Protein AF-A0A8J6GYZ0-F1 (afdb_monomer_lite)

Foldseek 3Di:
DDDDQFDDPPPAPDTAPAAKWWAAPLRDIFAAAAEDELVRFADHTQIDDQWDQAFWKKKWKFWQAPQAVVCRPFGTQTQWIWTRQRTRNSVRTDTQEHHGTDDHDAPRPKIKIKMFMFTDPHRDDDPQHHHYYPDSPSRTPDDPVVVCVVRVRRHTNHMGIYIYHHDQVPDPAARPQAPQWAKWWAAPVGDTFDAAAEDELVRFADHTQIFIQWDQAFWKKKWKWWQQPLAVVCSPFPTFTAWIWTRQRTGNSVNTDTQEDHGTDQHDPPRDKIKIKMFMFTDPHHDDPPVRHRHDRQESPSRTPDHPVVVCVVRVSDGTNHMHIYIYHDDPVNVVSCCRYPVPPDPPPCVVVVVVVVVPDDDDDPPDPVVVVVVVVVPDDDDDPPPDDPPPDPPDDQDLVLFDPLLSVLVVVLLVLCVLLQLRLVDDRPVVSLVVLVVLLVVQLVQLVCCPVPDDDDPVNVVLSVVLVVLSVLLVVLSVCSVVCSNVVSVVSSLSSVFDDLVVDDPVSSVVLVVLSVVLVVVLCVLVVVLVVVLVCLLCCCVPPVAASRHGHDDPVDDSVRVSNVRSVSSSSSSSSVSSSVSVVSSVVSSLVSSVVVLVVLVVPQPPPPDDPVVSVVSVVVSVVSVVSSVD

Structure (mmCIF, N/CA/C/O backbone):
data_AF-A0A8J6GYZ0-F1
#
_entry.id   AF-A0A8J6GYZ0-F1
#
loop_
_atom_site.group_PDB
_atom_site.id
_atom_site.type_symbol
_atom_site.label_atom_id
_atom_site.label_alt_id
_atom_site.label_comp_id
_atom_site.label_asym_id
_atom_site.label_entity_id
_atom_site.label_seq_id
_atom_site.pdbx_PDB_ins_code
_atom_site.Cartn_x
_atom_site.Cartn_y
_atom_site.Cartn_z
_atom_site.occupancy
_atom_site.B_iso_or_equiv
_atom_site.auth_seq_id
_atom_site.auth_comp_id
_atom_site.auth_asym_id
_atom_site.auth_atom_id
_atom_site.pdbx_PDB_model_num
ATOM 1 N N . MET A 1 1 ? -45.449 27.167 -6.855 1.00 38.28 1 MET A N 1
ATOM 2 C CA . MET A 1 1 ? -44.385 26.674 -7.747 1.00 38.28 1 MET A CA 1
ATOM 3 C C . MET A 1 1 ? -44.383 27.595 -8.952 1.00 38.28 1 MET A C 1
ATOM 5 O O . MET A 1 1 ? -45.240 27.446 -9.810 1.00 38.28 1 MET A O 1
ATOM 9 N N . GLU A 1 2 ? -43.535 28.621 -8.942 1.00 34.25 2 GLU A N 1
ATOM 10 C CA . GLU A 1 2 ? -43.249 29.407 -10.146 1.00 34.25 2 GLU A CA 1
ATOM 11 C C . GLU A 1 2 ? -42.266 28.588 -10.985 1.00 34.25 2 GLU A C 1
ATOM 13 O O . GLU A 1 2 ? -41.220 28.181 -10.481 1.00 34.25 2 GLU A O 1
ATOM 18 N N . GLY A 1 3 ? -42.641 28.269 -12.224 1.00 43.25 3 GLY A N 1
ATOM 19 C CA . GLY A 1 3 ? -41.734 27.652 -13.184 1.00 43.25 3 GLY A CA 1
ATOM 20 C C . GLY A 1 3 ? -40.672 28.670 -13.573 1.00 43.25 3 GLY A C 1
ATOM 21 O O . GLY A 1 3 ? -40.993 29.719 -14.125 1.00 43.25 3 GLY A O 1
ATOM 22 N N . THR A 1 4 ? -39.417 28.398 -13.235 1.00 53.81 4 THR A N 1
ATOM 23 C CA . THR A 1 4 ? -38.291 29.241 -13.628 1.00 53.81 4 THR A CA 1
ATOM 24 C C . THR A 1 4 ? -37.626 28.612 -14.845 1.00 53.81 4 THR A C 1
ATOM 26 O O . THR A 1 4 ? -36.800 27.717 -14.693 1.00 53.81 4 THR A O 1
ATOM 29 N N . ASP A 1 5 ? -37.951 29.090 -16.048 1.00 67.12 5 ASP A N 1
ATOM 30 C CA . ASP A 1 5 ? -37.312 28.693 -17.322 1.00 67.12 5 ASP A CA 1
ATOM 31 C C . ASP A 1 5 ? -35.863 29.222 -17.456 1.00 67.12 5 ASP A C 1
ATOM 33 O O . ASP A 1 5 ? -35.352 29.448 -18.552 1.00 67.12 5 ASP A O 1
ATOM 37 N N . THR A 1 6 ? -35.200 29.506 -16.332 1.00 78.94 6 THR A N 1
ATOM 38 C CA . THR A 1 6 ? -33.876 30.124 -16.282 1.00 78.94 6 THR A CA 1
ATOM 39 C C . THR A 1 6 ? -33.154 29.813 -14.967 1.00 78.94 6 THR A C 1
ATOM 41 O O . THR A 1 6 ? -33.760 29.358 -13.996 1.00 78.94 6 THR A O 1
ATOM 44 N N . VAL A 1 7 ? -31.839 30.049 -14.936 1.00 83.38 7 VAL A N 1
ATOM 45 C CA . VAL A 1 7 ? -30.972 29.877 -13.754 1.00 83.38 7 VAL A CA 1
ATOM 46 C C . VAL A 1 7 ? -31.458 30.782 -12.600 1.00 83.38 7 VAL A C 1
ATOM 48 O O . VAL A 1 7 ? -31.950 31.878 -12.871 1.00 83.38 7 VAL A O 1
ATOM 51 N N . PRO A 1 8 ? -31.332 30.384 -11.315 1.00 81.88 8 PRO A N 1
ATOM 52 C CA . PRO A 1 8 ? -31.929 31.120 -10.201 1.00 81.88 8 PRO A CA 1
ATOM 53 C C . PRO A 1 8 ? -31.494 32.589 -10.123 1.00 81.88 8 PRO A C 1
ATOM 55 O O . PRO A 1 8 ? -30.319 32.927 -10.289 1.00 81.88 8 PRO A O 1
ATOM 58 N N . SER A 1 9 ? -32.446 33.470 -9.803 1.00 69.50 9 SER A N 1
ATOM 59 C CA . SER A 1 9 ? -32.203 34.907 -9.640 1.00 69.50 9 SER A CA 1
ATOM 60 C C . SER A 1 9 ? -31.132 35.177 -8.577 1.00 69.50 9 SER A C 1
ATOM 62 O O . SER A 1 9 ? -31.185 34.610 -7.483 1.00 69.50 9 SER A O 1
ATOM 64 N N . GLY A 1 10 ? -30.179 36.060 -8.881 1.00 73.38 10 GLY A N 1
ATOM 65 C CA . GLY A 1 10 ? -29.060 36.400 -7.995 1.00 73.38 10 GLY A CA 1
ATOM 66 C C . GLY A 1 10 ? -27.791 35.570 -8.220 1.00 73.38 10 GLY A C 1
ATOM 67 O O . GLY A 1 10 ? -26.729 35.959 -7.731 1.00 73.38 10 GLY A O 1
ATOM 68 N N . THR A 1 11 ? -27.849 34.485 -9.003 1.00 79.62 11 THR A N 1
ATOM 69 C CA . THR A 1 11 ? -26.641 33.756 -9.427 1.00 79.62 11 THR A CA 1
ATOM 70 C C . THR A 1 11 ? -25.775 34.618 -10.351 1.00 79.62 11 THR A C 1
ATOM 72 O O . THR A 1 11 ? -24.574 34.748 -10.121 1.00 79.62 11 THR A O 1
ATOM 75 N N . LEU A 1 12 ? -26.388 35.258 -11.348 1.00 82.81 12 LEU A N 1
ATOM 76 C CA . LEU A 1 12 ? -25.748 36.170 -12.299 1.00 82.81 12 LEU A CA 1
ATOM 77 C C . LEU A 1 12 ? -26.486 37.511 -12.324 1.00 82.81 12 LEU A C 1
ATOM 79 O O . LEU A 1 12 ? -27.673 37.567 -11.997 1.00 82.81 12 LEU A O 1
ATOM 83 N N . ASP A 1 13 ? -25.787 38.567 -12.744 1.00 82.94 13 ASP A N 1
ATOM 84 C CA . ASP A 1 13 ? -26.387 39.893 -12.946 1.00 82.94 13 ASP A CA 1
ATOM 85 C C . ASP A 1 13 ? -27.328 39.902 -14.170 1.00 82.94 13 ASP A C 1
ATOM 87 O O . ASP A 1 13 ? -28.345 40.591 -14.173 1.00 82.94 13 ASP A O 1
ATOM 91 N N . GLU A 1 14 ? -27.028 39.079 -15.183 1.00 84.38 14 GLU A N 1
ATOM 92 C CA . GLU A 1 14 ? -27.869 38.839 -16.360 1.00 84.38 14 GLU A CA 1
ATOM 93 C C . GLU A 1 14 ? -28.110 37.337 -16.554 1.00 84.38 14 GLU A C 1
ATOM 95 O O . GLU A 1 14 ? -27.193 36.525 -16.405 1.00 84.38 14 GLU A O 1
ATOM 100 N N . ALA A 1 15 ? -29.336 36.962 -16.929 1.00 84.88 15 ALA A N 1
ATOM 101 C CA . ALA A 1 15 ? -29.665 35.578 -17.254 1.00 84.88 15 ALA A CA 1
ATOM 102 C C . ALA A 1 15 ? -28.919 35.098 -18.522 1.00 84.88 15 ALA A C 1
ATOM 104 O O . ALA A 1 15 ? -28.691 35.900 -19.439 1.00 84.88 15 ALA A O 1
ATOM 105 N N . PRO A 1 16 ? -28.560 33.801 -18.610 1.00 90.00 16 PRO A N 1
ATOM 106 C CA . PRO A 1 16 ? -27.980 33.230 -19.822 1.00 90.00 16 PRO A CA 1
ATOM 107 C C . PRO A 1 16 ? -28.897 33.387 -21.040 1.00 90.00 16 PRO A C 1
ATOM 109 O O . PRO A 1 16 ? -30.119 33.407 -20.913 1.00 90.00 16 PRO A O 1
ATOM 112 N N . SER A 1 17 ? -28.299 33.490 -22.229 1.00 85.31 17 SER A N 1
ATOM 113 C CA . SER A 1 17 ? -29.033 33.735 -23.484 1.00 85.31 17 SER A CA 1
ATOM 114 C C . SER A 1 17 ? -29.597 32.453 -24.105 1.00 85.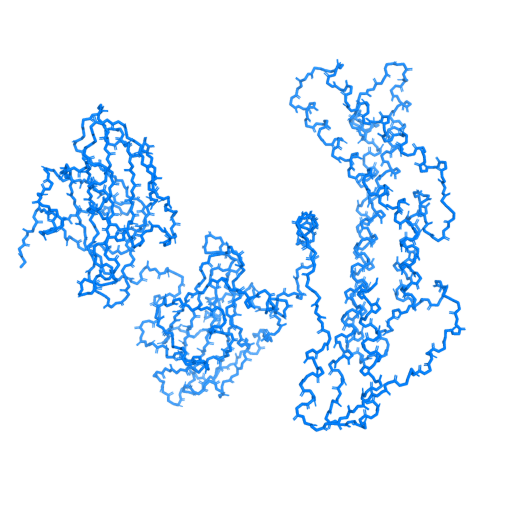31 17 SER A C 1
ATOM 116 O O . SER A 1 17 ? -30.504 32.522 -24.930 1.00 85.31 17 SER A O 1
ATOM 118 N N . SER A 1 18 ? -29.070 31.291 -23.713 1.00 90.56 18 SER A N 1
ATOM 119 C CA . SER A 1 18 ? -29.511 29.972 -24.169 1.00 90.56 18 SER A CA 1
ATOM 120 C C . SER A 1 18 ? -29.468 28.925 -23.044 1.00 90.56 18 SER A C 1
ATOM 122 O O . SER A 1 18 ? -28.953 29.163 -21.946 1.00 90.56 18 SER A O 1
ATOM 124 N N . LYS A 1 19 ? -30.030 27.741 -23.307 1.00 94.06 19 LYS A N 1
ATOM 125 C CA . LYS A 1 19 ? -30.019 26.593 -22.391 1.00 94.06 19 LYS A CA 1
ATOM 126 C C . LYS A 1 19 ? -28.940 25.599 -22.827 1.00 94.06 19 LYS A C 1
ATOM 128 O O . LYS A 1 19 ? -28.907 25.187 -23.982 1.00 94.06 19 LYS A O 1
ATOM 133 N N . ILE A 1 20 ? -28.089 25.178 -21.893 1.00 96.50 20 ILE A N 1
ATOM 134 C CA . ILE A 1 20 ? -27.183 24.035 -22.091 1.00 96.50 20 ILE A CA 1
ATOM 135 C C . ILE A 1 20 ? -27.959 22.728 -21.867 1.00 96.50 20 ILE A C 1
ATOM 137 O O . ILE A 1 20 ? -28.720 22.593 -20.902 1.00 96.50 20 ILE A O 1
ATOM 141 N N . THR A 1 21 ? -27.757 21.757 -22.757 1.00 97.44 21 THR A N 1
ATOM 142 C CA . THR A 1 21 ? -28.311 20.405 -22.640 1.00 97.44 21 THR A CA 1
ATOM 143 C C . THR A 1 21 ? -27.293 19.512 -21.948 1.00 97.44 21 THR A C 1
ATOM 145 O O . THR A 1 21 ? -26.170 19.383 -22.426 1.00 97.44 21 THR A O 1
ATOM 148 N N . ILE A 1 22 ? -27.686 18.887 -20.837 1.00 98.06 22 ILE A N 1
ATOM 149 C CA . ILE A 1 22 ? -26.856 17.956 -20.064 1.00 98.06 22 ILE A CA 1
ATOM 150 C C . ILE A 1 22 ? -27.593 16.622 -19.984 1.00 98.06 22 ILE A C 1
ATOM 152 O O . ILE A 1 22 ? -28.726 16.578 -19.499 1.00 98.06 22 ILE A O 1
ATOM 156 N N . THR A 1 23 ? -26.948 15.553 -20.450 1.00 97.00 23 THR A N 1
ATOM 157 C CA . THR A 1 23 ? -27.474 14.183 -20.423 1.00 97.00 23 THR A CA 1
ATOM 158 C C . THR A 1 23 ? -26.480 13.268 -19.725 1.00 97.00 23 THR A C 1
ATOM 160 O O . THR A 1 23 ? -25.347 13.099 -20.173 1.00 97.00 23 THR A O 1
ATOM 163 N N . TYR A 1 24 ? -26.906 12.673 -18.619 1.00 94.94 24 TYR A N 1
ATOM 164 C CA . TYR A 1 24 ? -26.103 11.728 -17.858 1.00 94.94 24 TYR A CA 1
ATOM 165 C C . TYR A 1 24 ? -26.091 10.340 -18.510 1.00 94.94 24 TYR A C 1
ATOM 167 O O . TYR A 1 24 ? -27.050 9.986 -19.202 1.00 94.94 24 TYR A O 1
ATOM 175 N N . PRO A 1 25 ? -25.062 9.506 -18.254 1.00 89.25 25 PRO A N 1
ATOM 176 C CA . PRO A 1 25 ? -25.004 8.129 -18.761 1.00 89.25 25 PRO A CA 1
ATOM 177 C C . PRO A 1 25 ? -26.211 7.261 -18.370 1.00 89.25 25 PRO A C 1
ATOM 179 O O . PRO A 1 25 ? -26.549 6.315 -19.075 1.00 89.25 25 PRO A O 1
ATOM 182 N N . SER A 1 26 ? -26.897 7.611 -17.278 1.00 82.31 26 SER A N 1
ATOM 183 C CA . SER A 1 26 ? -28.161 7.006 -16.835 1.00 82.31 26 SER A CA 1
ATOM 184 C C . SER A 1 26 ? -29.355 7.293 -17.763 1.00 82.31 26 SER A C 1
ATOM 186 O O . SER A 1 26 ? -30.437 6.744 -17.563 1.00 82.31 26 SER A O 1
ATOM 188 N N . GLY A 1 27 ? -29.192 8.172 -18.758 1.00 88.81 27 GLY A N 1
ATOM 189 C CA . GLY A 1 27 ? -30.255 8.667 -19.635 1.00 88.81 27 GLY A CA 1
ATOM 190 C C . GLY A 1 27 ? -31.055 9.834 -19.046 1.00 88.81 27 GLY A C 1
ATOM 191 O O . GLY A 1 27 ? -31.985 10.326 -19.684 1.00 88.81 27 GLY A O 1
ATOM 192 N N . LYS A 1 28 ? -30.718 10.298 -17.836 1.00 91.88 28 LYS A N 1
ATOM 193 C CA . LYS A 1 28 ? -31.363 11.456 -17.204 1.00 91.88 28 LYS A CA 1
ATOM 194 C C . LYS A 1 28 ? -30.870 12.756 -17.832 1.00 91.88 28 LYS A C 1
ATOM 196 O O . LYS A 1 28 ? -29.668 12.965 -17.979 1.00 91.88 28 LYS A O 1
ATOM 201 N N . THR A 1 29 ? -31.799 13.655 -18.135 1.00 94.12 29 THR A N 1
ATOM 202 C CA . THR A 1 29 ? -31.502 15.005 -18.621 1.00 94.12 29 THR A CA 1
ATOM 203 C C . THR A 1 29 ? -31.769 16.057 -17.548 1.00 94.12 29 THR A C 1
ATOM 205 O O . THR A 1 29 ? -32.697 15.919 -16.737 1.00 94.12 29 THR A O 1
ATOM 208 N N . VAL A 1 30 ? -30.948 17.109 -17.546 1.00 95.06 30 VAL A N 1
ATOM 209 C CA . VAL A 1 30 ? -31.100 18.258 -16.644 1.00 95.06 30 VAL A CA 1
ATOM 210 C C . VAL A 1 30 ? -32.163 19.212 -17.183 1.00 95.06 30 VAL A C 1
ATOM 212 O O . VAL A 1 30 ? -32.039 19.759 -18.279 1.00 95.06 30 VAL A O 1
ATOM 215 N N . GLU A 1 31 ? -33.176 19.462 -16.361 1.00 93.56 31 GLU A N 1
ATOM 216 C CA . GLU A 1 31 ? -34.217 20.467 -16.577 1.00 93.56 31 GLU A CA 1
ATOM 217 C C . GLU A 1 31 ? -34.182 21.474 -15.427 1.00 93.56 31 GLU A C 1
ATOM 219 O O . GLU A 1 31 ? -33.858 21.089 -14.302 1.00 93.56 31 GLU A O 1
ATOM 224 N N . PHE A 1 32 ? -34.519 22.738 -15.700 1.00 92.62 32 PHE A N 1
ATOM 225 C CA . PHE A 1 32 ? -34.380 23.828 -14.733 1.00 92.62 32 PHE A CA 1
ATOM 226 C C . PHE A 1 32 ? -35.061 23.502 -13.400 1.00 92.62 32 PHE A C 1
ATOM 228 O O . PHE A 1 32 ? -36.274 23.308 -13.329 1.00 92.62 32 PHE A O 1
ATOM 235 N N . GLY A 1 33 ? -34.259 23.423 -12.337 1.00 88.62 33 GLY A N 1
ATOM 236 C CA . GLY A 1 33 ? -34.741 23.185 -10.976 1.00 88.62 33 GLY A CA 1
ATOM 237 C C . GLY A 1 33 ? -35.341 21.803 -10.736 1.00 88.62 33 GLY A C 1
ATOM 238 O O . GLY A 1 33 ? -35.882 21.568 -9.658 1.00 88.62 33 GLY A O 1
ATOM 239 N N . LYS A 1 34 ? -35.237 20.884 -11.701 1.00 93.25 34 LYS A N 1
ATOM 240 C CA . LYS A 1 34 ? -35.640 19.493 -11.517 1.00 93.25 34 LYS A CA 1
ATOM 241 C C . LYS A 1 34 ? -34.748 18.845 -10.471 1.00 93.25 34 LYS A C 1
ATOM 243 O O . LYS A 1 34 ? -33.540 19.071 -10.459 1.00 93.25 34 LYS A O 1
ATOM 248 N N . GLU A 1 35 ? -35.341 18.024 -9.615 1.00 93.25 35 GLU A N 1
ATOM 249 C CA . GLU A 1 35 ? -34.567 17.213 -8.688 1.00 93.25 35 GLU A CA 1
ATOM 250 C C . GLU A 1 35 ? -33.921 16.045 -9.437 1.00 93.25 35 GLU A C 1
ATOM 252 O O . GLU A 1 35 ? -34.605 15.272 -10.116 1.00 93.25 35 GLU A O 1
ATOM 257 N N . LEU A 1 36 ? -32.598 15.947 -9.336 1.00 91.81 36 LEU A N 1
ATOM 258 C CA . LEU A 1 36 ? -31.831 14.767 -9.710 1.00 91.81 36 LEU A CA 1
ATOM 259 C C . LEU A 1 36 ? -31.127 14.260 -8.463 1.00 91.81 36 LEU A C 1
ATOM 261 O O . LEU A 1 36 ? -30.730 15.041 -7.599 1.00 91.81 36 LEU A O 1
ATOM 265 N N . THR A 1 37 ? -30.979 12.949 -8.361 1.00 85.62 37 THR A N 1
ATOM 266 C CA . THR A 1 37 ? -30.350 12.360 -7.184 1.00 85.62 37 THR A CA 1
ATOM 267 C C . THR A 1 37 ? -28.828 12.306 -7.384 1.00 85.62 37 THR A C 1
ATOM 269 O O . THR A 1 37 ? -28.388 12.158 -8.527 1.00 85.62 37 THR A O 1
ATOM 272 N N . PRO A 1 38 ? -27.990 12.419 -6.334 1.00 84.56 38 PRO A N 1
ATOM 273 C CA . PRO A 1 38 ? -26.548 12.196 -6.453 1.00 84.56 38 PRO A CA 1
ATOM 274 C C . PRO A 1 38 ? -26.170 10.909 -7.209 1.00 84.56 38 PRO A C 1
ATOM 276 O O . PRO A 1 38 ? -25.197 10.919 -7.962 1.00 84.56 38 PRO A O 1
ATOM 279 N N . THR A 1 39 ? -26.980 9.844 -7.119 1.00 78.25 39 THR A N 1
ATOM 280 C CA . THR A 1 39 ? -26.831 8.639 -7.964 1.00 78.25 39 THR A CA 1
ATOM 281 C C . THR A 1 39 ? -26.900 8.942 -9.457 1.00 78.25 39 THR A C 1
ATOM 283 O O . THR A 1 39 ? -26.060 8.471 -10.226 1.00 78.25 39 THR A O 1
ATOM 286 N N . ASP A 1 40 ? -27.937 9.678 -9.872 1.00 86.31 40 ASP A N 1
ATOM 287 C CA . ASP A 1 40 ? -28.245 9.959 -11.275 1.00 86.31 40 ASP A CA 1
ATOM 288 C C . ASP A 1 40 ? -27.108 10.745 -11.939 1.00 86.31 40 ASP A C 1
ATOM 290 O O . ASP A 1 40 ? -26.912 10.636 -13.152 1.00 86.31 40 ASP A O 1
ATOM 294 N N . VAL A 1 41 ? -26.372 11.513 -11.126 1.00 88.81 41 VAL A N 1
ATOM 295 C CA . VAL A 1 41 ? -25.395 12.520 -11.547 1.00 88.81 41 VAL A CA 1
ATOM 296 C C . VAL A 1 41 ? -23.957 12.205 -11.127 1.00 88.81 41 VAL A C 1
ATOM 298 O O . VAL A 1 41 ? -23.086 13.068 -11.201 1.00 88.81 41 VAL A O 1
ATOM 301 N N . LYS A 1 42 ? -23.681 10.982 -10.661 1.00 81.56 42 LYS A N 1
ATOM 302 C CA . LYS A 1 42 ? -22.351 10.592 -10.158 1.00 81.56 42 LYS A CA 1
ATOM 303 C C . LYS A 1 42 ? -21.267 10.575 -11.244 1.00 81.56 42 LYS A C 1
ATOM 305 O O . LYS A 1 42 ? -20.099 10.841 -10.961 1.00 81.56 42 LYS A O 1
ATOM 310 N N . ASP A 1 43 ? -21.661 10.245 -12.471 1.00 85.50 43 ASP A N 1
ATOM 311 C CA . ASP A 1 43 ? -20.774 10.083 -13.620 1.00 85.50 43 ASP A CA 1
ATOM 312 C C . ASP A 1 43 ? -20.810 11.328 -14.510 1.00 85.50 43 ASP A C 1
ATOM 314 O O . ASP A 1 43 ? -21.827 12.015 -14.594 1.00 85.50 43 ASP A O 1
ATOM 318 N N . GLU A 1 44 ? -19.695 11.619 -15.183 1.00 94.12 44 GLU A N 1
ATOM 319 C CA . GLU A 1 44 ? -19.571 12.793 -16.051 1.00 94.12 44 GLU A CA 1
ATOM 320 C C . GLU A 1 44 ? -20.635 12.773 -17.167 1.00 94.12 44 GLU A C 1
ATOM 322 O O . GLU A 1 44 ? -20.769 11.763 -17.869 1.00 94.12 44 GLU A O 1
ATOM 327 N N . PRO A 1 45 ? -21.417 13.856 -17.340 1.00 96.81 45 PRO A N 1
ATOM 328 C CA . PRO A 1 45 ? -22.463 13.906 -18.347 1.00 96.81 45 PRO A CA 1
ATOM 329 C C . PRO A 1 45 ? -21.922 14.275 -19.728 1.00 96.81 45 PRO A C 1
ATOM 331 O O . PRO A 1 45 ? -20.906 14.952 -19.876 1.00 96.81 45 PRO A O 1
ATOM 334 N N . GLN A 1 46 ? -22.691 13.932 -20.758 1.00 96.88 46 GLN A N 1
ATOM 335 C CA . GLN A 1 46 ? -22.553 14.562 -22.066 1.00 96.88 46 GLN A CA 1
ATOM 336 C C . GLN A 1 46 ? -23.249 15.922 -22.051 1.00 96.88 46 GLN A C 1
ATOM 338 O O . GLN A 1 46 ? -24.391 16.039 -21.596 1.00 96.88 46 GLN A O 1
ATOM 343 N N . VAL A 1 47 ? -22.576 16.945 -22.575 1.00 97.44 47 VAL A N 1
ATOM 344 C CA . VAL A 1 47 ? -23.109 18.307 -22.643 1.00 97.44 47 VAL A CA 1
ATOM 345 C C . VAL A 1 47 ? -23.075 18.862 -24.061 1.00 97.44 47 VAL A C 1
ATOM 347 O O . VAL A 1 47 ? -22.199 18.517 -24.849 1.00 97.44 47 VAL A O 1
ATOM 350 N N . SER A 1 48 ? -24.037 19.720 -24.393 1.00 96.19 48 SER A N 1
ATOM 351 C CA . SER A 1 48 ? -24.095 20.424 -25.679 1.00 96.19 48 SER A CA 1
ATOM 352 C C . SER A 1 48 ? -24.819 21.767 -25.561 1.00 96.19 48 SER A C 1
ATOM 354 O O . SER A 1 48 ? -25.710 21.941 -24.727 1.00 96.19 48 SER A O 1
ATOM 356 N N . TRP A 1 49 ? -24.423 22.729 -26.394 1.00 95.88 49 TRP A N 1
ATOM 357 C CA . TRP A 1 49 ? -25.042 24.049 -26.540 1.00 95.88 49 TRP A CA 1
ATOM 358 C C . TRP A 1 49 ? -24.851 24.545 -27.979 1.00 95.88 49 TRP A C 1
ATOM 360 O O . TRP A 1 49 ? -24.019 24.014 -28.715 1.00 95.88 49 TRP A O 1
ATOM 370 N N . GLU A 1 50 ? -25.611 25.563 -28.385 1.00 94.62 50 GLU A N 1
ATOM 371 C CA . GLU A 1 50 ? -25.492 26.181 -29.712 1.00 94.62 50 GLU A CA 1
ATOM 372 C C . GLU A 1 50 ? -24.212 27.027 -29.803 1.00 94.62 50 GLU A C 1
ATOM 374 O O . GLU A 1 50 ? -24.216 28.221 -29.522 1.00 94.62 50 GLU A O 1
ATOM 379 N N . ALA A 1 51 ? -23.089 26.388 -30.130 1.00 93.94 51 ALA A N 1
ATOM 380 C CA . ALA A 1 51 ? -21.777 27.023 -30.203 1.00 93.94 51 ALA A CA 1
ATOM 381 C C . ALA A 1 51 ? -21.413 27.454 -31.631 1.00 93.94 51 ALA A C 1
ATOM 383 O O . ALA A 1 51 ? -21.714 26.751 -32.597 1.00 93.94 51 ALA A O 1
ATOM 384 N N . ASP A 1 52 ? -20.667 28.551 -31.756 1.00 94.31 52 ASP A N 1
ATOM 385 C CA . ASP A 1 52 ? -19.900 28.832 -32.970 1.00 94.31 52 ASP A CA 1
ATOM 386 C C . ASP A 1 52 ? -18.673 27.898 -32.995 1.00 94.31 52 ASP A C 1
ATOM 388 O O . ASP A 1 52 ? -17.853 27.956 -32.071 1.00 94.31 52 ASP A O 1
ATOM 392 N N . PRO A 1 53 ? -18.513 27.029 -34.012 1.00 94.56 53 PRO A N 1
ATOM 393 C CA . PRO A 1 53 ? -17.428 26.049 -34.055 1.00 94.56 53 PRO A CA 1
ATOM 394 C C . PRO A 1 53 ? -16.027 26.675 -34.128 1.00 94.56 53 PRO A C 1
ATOM 396 O O . PRO A 1 53 ? -15.047 25.977 -33.880 1.00 94.56 53 PRO A O 1
ATOM 399 N N . ALA A 1 54 ? -15.912 27.964 -34.468 1.00 94.81 54 ALA A N 1
ATOM 400 C CA . ALA A 1 54 ? -14.637 28.674 -34.539 1.00 94.81 54 ALA A CA 1
ATOM 401 C C . ALA A 1 54 ? -14.256 29.399 -33.235 1.00 94.81 54 ALA A C 1
ATOM 403 O O . ALA A 1 54 ? -13.154 29.942 -33.148 1.00 94.81 54 ALA A O 1
ATOM 404 N N . LYS A 1 55 ? -15.143 29.440 -32.232 1.00 96.62 55 LYS A N 1
ATOM 405 C CA . LYS A 1 55 ? -14.914 30.165 -30.974 1.00 96.62 55 LYS A CA 1
ATOM 406 C C . LYS A 1 55 ? -14.551 29.242 -29.820 1.00 96.62 55 LYS A C 1
ATOM 408 O O . LYS A 1 55 ? -14.828 28.044 -29.842 1.00 96.62 55 LYS A O 1
ATOM 413 N N . TYR A 1 56 ? -13.960 29.840 -28.788 1.00 97.38 56 TYR A N 1
ATOM 414 C CA . TYR A 1 56 ? -13.610 29.158 -27.550 1.00 97.38 56 TYR A CA 1
ATOM 415 C C . TYR A 1 56 ? -14.644 29.408 -26.455 1.00 97.38 56 TYR A C 1
ATOM 417 O O . TYR A 1 56 ? -15.204 30.499 -26.351 1.00 97.38 56 TYR A O 1
ATOM 425 N N . TYR A 1 57 ? -14.855 28.410 -25.605 1.00 97.75 57 TYR A N 1
ATOM 426 C CA . TYR A 1 57 ? -15.826 28.443 -24.522 1.00 97.75 57 TYR A CA 1
ATOM 427 C C . TYR A 1 57 ? -15.241 27.895 -23.217 1.00 97.75 57 TYR A C 1
ATOM 429 O O . TYR A 1 57 ? -14.354 27.041 -23.208 1.00 97.75 57 TYR A O 1
ATOM 437 N N . THR A 1 58 ? -15.777 28.377 -22.099 1.00 98.06 58 THR A N 1
ATOM 438 C CA . THR A 1 58 ? -15.535 27.836 -20.757 1.00 98.06 58 THR A CA 1
ATOM 439 C C . THR A 1 58 ? -16.819 27.210 -20.228 1.00 98.06 58 THR A C 1
ATOM 441 O O . THR A 1 58 ? -17.857 27.868 -20.224 1.00 98.06 58 THR A O 1
ATOM 444 N N . LEU A 1 59 ? -16.735 25.976 -19.738 1.00 98.31 59 LEU A N 1
ATOM 445 C CA . LEU A 1 59 ? -17.797 25.259 -19.040 1.00 98.31 59 LEU A CA 1
ATOM 446 C C . LEU A 1 59 ? -17.502 25.224 -17.540 1.00 98.31 59 LEU A C 1
ATOM 448 O O . LEU A 1 59 ? -16.429 24.787 -17.128 1.00 98.31 59 LEU A O 1
ATOM 452 N N . LEU A 1 60 ? -18.477 25.631 -16.731 1.00 97.94 60 LEU A N 1
ATOM 453 C CA . LEU A 1 60 ? -18.410 25.626 -15.274 1.00 97.94 60 LEU A CA 1
ATOM 454 C C . LEU A 1 60 ? -19.633 24.914 -14.690 1.00 97.94 60 LEU A C 1
ATOM 456 O O . LEU A 1 60 ? -20.759 25.243 -15.046 1.00 97.94 60 LEU A O 1
ATOM 460 N N . MET A 1 61 ? -19.409 24.015 -13.733 1.00 97.44 61 MET A N 1
ATOM 461 C CA . MET A 1 61 ? -20.414 23.473 -12.820 1.00 97.44 61 MET A CA 1
ATOM 462 C C . MET A 1 61 ? -20.020 23.811 -11.380 1.00 97.44 61 MET A C 1
ATOM 464 O O . MET A 1 61 ? -18.887 23.528 -10.974 1.00 97.44 61 MET A O 1
ATOM 468 N N . PHE A 1 62 ? -20.935 24.381 -10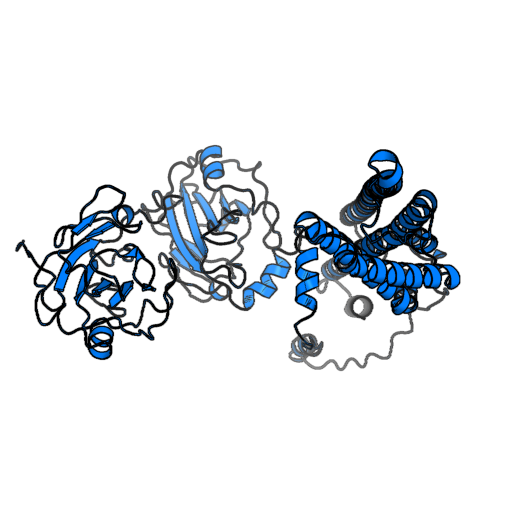.595 1.00 95.00 62 PHE A N 1
ATOM 469 C CA . PHE A 1 62 ? -20.667 24.746 -9.199 1.00 95.00 62 PHE A CA 1
ATOM 470 C C . PHE A 1 62 ? -21.901 24.652 -8.289 1.00 95.00 62 PHE A C 1
ATOM 472 O O . PHE A 1 62 ? -23.037 24.656 -8.769 1.00 95.00 62 PHE A O 1
ATOM 479 N N . ASP A 1 63 ? -21.646 24.574 -6.981 1.00 92.88 63 ASP A N 1
ATOM 480 C CA . ASP A 1 63 ? -22.642 24.536 -5.902 1.00 92.88 63 ASP A CA 1
ATOM 481 C C . ASP A 1 63 ? -22.548 25.820 -5.044 1.00 92.88 63 ASP A C 1
ATOM 483 O O . ASP A 1 63 ? -21.593 25.976 -4.276 1.00 92.88 63 ASP A O 1
ATOM 487 N N . PRO A 1 64 ? -23.505 26.764 -5.158 1.00 91.25 64 PRO A N 1
ATOM 488 C CA . PRO A 1 64 ? -23.537 27.988 -4.362 1.00 91.25 64 PRO A CA 1
ATOM 489 C C . PRO A 1 64 ? -24.077 27.772 -2.940 1.00 91.25 64 PRO A C 1
ATOM 491 O O . PRO A 1 64 ? -24.072 28.707 -2.145 1.00 91.25 64 PRO A O 1
ATOM 494 N N . ASP A 1 65 ? -24.582 26.579 -2.624 1.00 87.19 65 ASP A N 1
ATOM 495 C CA . ASP A 1 65 ? -25.330 26.290 -1.405 1.00 87.19 65 ASP A CA 1
ATOM 496 C C . ASP A 1 65 ? -24.491 25.547 -0.357 1.00 87.19 65 ASP A C 1
ATOM 498 O O . ASP A 1 65 ? -25.005 25.220 0.699 1.00 87.19 65 ASP A O 1
ATOM 502 N N . ALA A 1 66 ? -23.207 25.260 -0.579 1.00 74.69 66 ALA A N 1
ATOM 503 C CA . ALA A 1 66 ? -22.418 24.510 0.400 1.00 74.69 66 ALA A CA 1
ATOM 504 C C . ALA A 1 66 ? -22.084 25.320 1.680 1.00 74.69 66 ALA A C 1
ATOM 506 O O . ALA A 1 66 ? -21.683 26.481 1.583 1.00 74.69 66 ALA A O 1
ATOM 507 N N . PRO A 1 67 ? -22.122 24.717 2.889 1.00 65.62 67 PRO A N 1
ATOM 508 C CA . PRO A 1 67 ? -22.579 23.361 3.193 1.00 65.62 67 PRO A CA 1
ATOM 509 C C . PRO A 1 67 ? -24.106 23.217 3.252 1.00 65.62 67 PRO A C 1
ATOM 511 O O . PRO A 1 67 ? -24.570 22.090 3.156 1.00 65.62 67 PRO A O 1
ATOM 514 N N . SER A 1 68 ? -24.867 24.301 3.425 1.00 78.19 68 SER A N 1
ATOM 515 C CA . SER A 1 68 ? -26.325 24.321 3.256 1.00 78.19 68 SER A CA 1
ATOM 516 C C . SER A 1 68 ? -26.797 25.665 2.707 1.00 78.19 68 SER A C 1
ATOM 518 O O . SER A 1 68 ? -26.188 26.709 2.950 1.00 78.19 68 SER A O 1
ATOM 520 N N . ARG A 1 69 ? -27.930 25.663 2.002 1.00 82.69 69 ARG A N 1
ATOM 521 C CA . ARG A 1 69 ? -28.498 26.885 1.417 1.00 82.69 69 ARG A CA 1
ATOM 522 C C . ARG A 1 69 ? -28.820 27.960 2.464 1.00 82.69 69 ARG A C 1
ATOM 524 O O . ARG A 1 69 ? -28.828 29.146 2.144 1.00 82.69 69 ARG A O 1
ATOM 531 N N . GLN A 1 70 ? -29.123 27.556 3.698 1.00 82.06 70 GLN A N 1
ATOM 532 C CA . GLN A 1 70 ? -29.421 28.464 4.808 1.00 82.06 70 GLN A CA 1
ATOM 533 C C . GLN A 1 70 ? -28.160 29.116 5.394 1.00 82.06 70 GLN A C 1
ATOM 535 O O . GLN A 1 70 ? -28.254 30.216 5.931 1.00 82.06 70 GLN A O 1
ATOM 540 N N . ASP A 1 71 ? -27.003 28.458 5.291 1.00 78.31 71 ASP A N 1
ATOM 541 C CA . ASP A 1 71 ? -25.721 28.934 5.820 1.00 78.31 71 ASP A CA 1
ATOM 542 C C . ASP A 1 71 ? -24.573 28.572 4.854 1.00 78.31 71 ASP A C 1
ATOM 544 O O . ASP A 1 71 ? -23.775 27.675 5.149 1.00 78.31 71 ASP A O 1
ATOM 548 N N . PRO A 1 72 ? -24.485 29.227 3.675 1.00 80.44 72 PRO A N 1
ATOM 549 C CA . PRO A 1 72 ? -23.611 28.807 2.579 1.00 80.44 72 PRO A CA 1
ATOM 550 C C . PRO A 1 72 ? -22.158 29.282 2.775 1.00 80.44 72 PRO A C 1
ATOM 552 O O . PRO A 1 72 ? -21.598 30.048 1.992 1.00 80.44 72 PRO A O 1
ATOM 555 N N . LYS A 1 73 ? -21.523 28.840 3.864 1.00 73.75 73 LYS A N 1
ATOM 556 C CA . LYS A 1 73 ? -20.148 29.210 4.259 1.00 73.75 73 LYS A CA 1
ATOM 557 C C . LYS A 1 73 ? -19.074 28.846 3.237 1.00 73.75 73 LYS A C 1
ATOM 559 O O . LYS A 1 73 ? -18.026 29.486 3.203 1.00 73.75 73 LYS A O 1
ATOM 564 N N . PHE A 1 74 ? -19.316 27.807 2.447 1.00 71.81 74 PHE A N 1
ATOM 565 C CA . PHE A 1 74 ? -18.410 27.306 1.417 1.00 71.81 74 PHE A CA 1
ATOM 566 C C . PHE A 1 74 ? -18.997 27.496 0.021 1.00 71.81 74 PHE A C 1
ATOM 568 O O . PHE A 1 74 ? -18.672 26.711 -0.866 1.00 71.81 74 PHE A O 1
ATOM 575 N N . ALA A 1 75 ? -19.869 28.495 -0.154 1.00 81.00 75 ALA A N 1
ATOM 576 C CA . ALA A 1 75 ? -20.497 28.808 -1.429 1.00 81.00 75 ALA A CA 1
ATOM 577 C C . ALA A 1 75 ? -19.497 28.780 -2.592 1.00 81.00 75 ALA A C 1
ATOM 579 O O . ALA A 1 75 ? -18.324 29.125 -2.443 1.00 81.00 75 ALA A O 1
ATOM 580 N N . ASP A 1 76 ? -20.014 28.412 -3.757 1.00 88.00 76 ASP A N 1
ATOM 581 C CA . ASP A 1 76 ? -19.282 28.254 -5.006 1.00 88.00 76 ASP A CA 1
ATOM 582 C C . ASP A 1 76 ? -18.286 27.086 -4.989 1.00 88.00 76 ASP A C 1
ATOM 584 O O . ASP A 1 76 ? -17.184 27.179 -5.531 1.00 88.00 76 ASP A O 1
ATOM 588 N N . VAL A 1 77 ? -18.676 25.935 -4.426 1.00 86.12 77 VAL A N 1
ATOM 589 C CA . VAL A 1 77 ? -17.862 24.719 -4.570 1.00 86.12 77 VAL A CA 1
ATOM 590 C C . VAL A 1 77 ? -17.778 24.357 -6.047 1.00 86.12 77 VAL A C 1
ATOM 592 O O . VAL A 1 77 ? -18.788 24.137 -6.713 1.00 86.12 77 VAL A O 1
ATOM 595 N N . LYS A 1 78 ? -16.558 24.287 -6.574 1.00 91.06 78 LYS A N 1
ATOM 596 C CA . LYS A 1 78 ? -16.282 23.998 -7.983 1.00 91.06 78 LYS A CA 1
ATOM 597 C C . LYS A 1 78 ? -16.389 22.493 -8.263 1.00 91.06 78 LYS A C 1
ATOM 599 O O . LYS A 1 78 ? -15.533 21.705 -7.848 1.00 91.06 78 LYS A O 1
ATOM 604 N N . HIS A 1 79 ? -17.416 22.097 -9.010 1.00 91.69 79 HIS A N 1
ATOM 605 C CA . HIS A 1 79 ? -17.703 20.703 -9.363 1.00 91.69 79 HIS A CA 1
ATOM 606 C C . HIS A 1 79 ? -17.093 20.286 -10.705 1.00 91.69 79 HIS A C 1
ATOM 608 O O . HIS A 1 79 ? -16.599 19.168 -10.820 1.00 91.69 79 HIS A O 1
ATOM 614 N N . TRP A 1 80 ? -17.047 21.180 -11.692 1.00 97.50 80 TRP A N 1
ATOM 615 C CA . TRP A 1 80 ? -16.411 20.922 -12.988 1.00 97.50 80 TRP A CA 1
ATOM 616 C C . TRP A 1 80 ? -15.983 22.245 -13.623 1.00 97.50 80 TRP A C 1
ATOM 618 O O . TRP A 1 80 ? -16.746 23.206 -13.585 1.00 97.50 80 TRP A O 1
ATOM 628 N N . LEU A 1 81 ? -14.771 22.323 -14.170 1.00 97.94 81 LEU A N 1
ATOM 629 C CA . LEU A 1 81 ? -14.290 23.512 -14.873 1.00 97.94 81 LEU A CA 1
ATOM 630 C C . LEU A 1 81 ? -13.384 23.096 -16.026 1.00 97.94 81 LEU A C 1
ATOM 632 O O . LEU A 1 81 ? -12.287 22.578 -15.800 1.00 97.94 81 LEU A O 1
ATOM 636 N N . VAL A 1 82 ? -13.841 23.363 -17.244 1.00 98.31 82 VAL A N 1
ATOM 637 C CA . VAL A 1 82 ? -13.104 23.106 -18.481 1.00 98.31 82 VAL A CA 1
ATOM 638 C C . VAL A 1 82 ? -13.067 24.399 -19.282 1.00 98.31 82 VAL A C 1
ATOM 640 O O . VAL A 1 82 ? -14.104 25.010 -19.531 1.00 98.31 82 VAL A O 1
ATOM 643 N N . VAL A 1 83 ? -11.872 24.836 -19.652 1.00 98.00 83 VAL A N 1
ATOM 644 C CA . VAL A 1 83 ? -11.635 26.095 -20.371 1.00 98.00 83 VAL A CA 1
ATOM 645 C C . VAL A 1 83 ? -11.135 25.818 -21.784 1.00 98.00 83 VAL A C 1
ATOM 647 O O . VAL A 1 83 ? -10.752 24.692 -22.089 1.00 98.00 83 VAL A O 1
ATOM 650 N N . ASN A 1 84 ? -11.107 26.827 -22.656 1.00 97.88 84 ASN A N 1
ATOM 651 C CA . ASN A 1 84 ? -10.585 26.697 -24.023 1.00 97.88 84 ASN A CA 1
ATOM 652 C C . ASN A 1 84 ? -11.251 25.576 -24.851 1.00 97.88 84 ASN A C 1
ATOM 654 O O . ASN A 1 84 ? -10.615 24.970 -25.712 1.00 97.88 84 ASN A O 1
ATOM 658 N N . ILE A 1 85 ? -12.538 25.311 -24.617 1.00 98.25 85 ILE A N 1
ATOM 659 C CA . ILE A 1 85 ? -13.338 24.360 -25.399 1.00 98.25 85 ILE A CA 1
ATOM 660 C C . ILE A 1 85 ? -13.583 24.960 -26.783 1.00 98.25 85 ILE A C 1
ATOM 662 O O . ILE A 1 85 ? -14.123 26.057 -26.869 1.00 98.25 85 ILE A O 1
ATOM 666 N N . LEU A 1 86 ? -13.212 24.270 -27.859 1.00 97.56 86 LEU A N 1
ATOM 667 C CA . LEU A 1 86 ? -13.447 24.734 -29.225 1.00 97.56 86 LEU A CA 1
ATOM 668 C C . LEU A 1 86 ? -14.857 24.318 -29.664 1.00 97.56 86 LEU A C 1
ATOM 670 O O . LEU A 1 86 ? -15.192 23.131 -29.686 1.00 97.56 86 LEU A O 1
ATOM 674 N N . GLY A 1 87 ? -15.702 25.299 -29.983 1.00 95.88 87 GLY A N 1
ATOM 675 C CA . GLY A 1 87 ? -17.120 25.069 -30.244 1.00 95.88 87 GLY A CA 1
ATOM 676 C C . GLY A 1 87 ? -17.815 24.426 -29.039 1.00 95.88 87 GLY A C 1
ATOM 677 O O . GLY A 1 87 ? -17.889 25.015 -27.963 1.00 95.88 87 GLY A O 1
ATOM 678 N N . CYS A 1 88 ? -18.328 23.208 -29.215 1.00 94.12 88 CYS A N 1
ATOM 679 C CA . CYS A 1 88 ? -18.948 22.418 -28.146 1.00 94.12 88 CYS A CA 1
ATOM 680 C C . CYS A 1 88 ? -18.208 21.099 -27.848 1.00 94.12 88 CYS A C 1
ATOM 682 O O . CYS A 1 88 ? -18.745 20.252 -27.133 1.00 94.12 88 CYS A O 1
ATOM 684 N N . ASP A 1 89 ? -17.006 20.887 -28.398 1.00 95.50 89 ASP A N 1
ATOM 685 C CA . ASP A 1 89 ? -16.225 19.672 -28.141 1.00 95.50 89 ASP A CA 1
ATOM 686 C C . ASP A 1 89 ? -15.449 19.791 -26.828 1.00 95.50 89 ASP A C 1
ATOM 688 O O . ASP A 1 89 ? -14.289 20.196 -26.800 1.00 95.50 89 ASP A O 1
ATOM 692 N N . VAL A 1 90 ? -16.087 19.418 -25.716 1.00 96.19 90 VAL A N 1
ATOM 693 C CA . VAL A 1 90 ? -15.491 19.490 -24.368 1.00 96.19 90 VAL A CA 1
ATOM 694 C C . VAL A 1 90 ? -14.119 18.807 -24.292 1.00 96.19 90 VAL A C 1
ATOM 696 O O . VAL A 1 90 ? -13.261 19.257 -23.534 1.00 96.19 90 VAL A O 1
ATOM 699 N N . LYS A 1 91 ? -13.870 17.766 -25.102 1.00 94.31 91 LYS A N 1
ATOM 700 C CA . LYS A 1 91 ? -12.590 17.038 -25.112 1.00 94.31 91 LYS A CA 1
ATOM 701 C C . LYS A 1 91 ? -11.431 17.857 -25.672 1.00 94.31 91 LYS A C 1
ATOM 703 O O . LYS A 1 91 ? -10.283 17.526 -25.392 1.00 94.31 91 LYS A O 1
ATOM 708 N N . SER A 1 92 ? -11.711 18.896 -26.456 1.00 95.81 92 SER A N 1
ATOM 709 C CA . SER A 1 92 ? -10.682 19.805 -26.957 1.00 95.81 92 SER A CA 1
ATOM 710 C C . SER A 1 92 ? -10.207 20.797 -25.888 1.00 95.81 92 SER A C 1
ATOM 712 O O . SER A 1 92 ? -9.216 21.490 -26.110 1.00 95.81 92 SER A O 1
ATOM 714 N N . GLY A 1 93 ? -10.956 20.936 -24.790 1.00 96.25 93 GLY A N 1
ATOM 715 C CA . GLY A 1 93 ? -10.696 21.906 -23.737 1.00 96.25 93 GLY A CA 1
ATOM 716 C C . GLY A 1 93 ? -9.638 21.457 -22.730 1.00 96.25 93 GLY A C 1
ATOM 717 O O . GLY A 1 93 ? -9.256 20.292 -22.635 1.00 96.25 93 GLY A O 1
ATOM 718 N N . GLU A 1 94 ? -9.180 22.411 -21.931 1.00 97.62 94 GLU A N 1
ATOM 719 C CA . GLU A 1 94 ? -8.254 22.200 -20.826 1.00 97.62 94 GLU A CA 1
ATOM 720 C C . GLU A 1 94 ? -9.029 22.036 -19.519 1.00 97.62 94 GLU A C 1
ATOM 722 O O . GLU A 1 94 ? -9.765 22.925 -19.086 1.00 97.62 94 GLU A O 1
ATOM 727 N N . VAL A 1 95 ? -8.858 20.889 -18.864 1.00 97.44 95 VAL A N 1
ATOM 728 C CA . VAL A 1 95 ? -9.546 20.590 -17.605 1.00 97.44 95 VAL A CA 1
ATOM 729 C C . VAL A 1 95 ? -8.789 21.222 -16.436 1.00 97.44 95 VAL A C 1
ATOM 731 O O . VAL A 1 95 ? -7.665 20.826 -16.114 1.00 97.44 95 VAL A O 1
ATOM 734 N N . ILE A 1 96 ? -9.421 22.203 -15.787 1.00 96.56 96 ILE A N 1
ATOM 735 C CA . ILE A 1 96 ? -8.922 22.831 -14.555 1.00 96.56 96 ILE A CA 1
ATOM 736 C C . ILE A 1 96 ? -9.493 22.110 -13.338 1.00 96.56 96 ILE A C 1
ATOM 738 O O . ILE A 1 96 ? -8.767 21.842 -12.388 1.00 96.56 96 ILE A O 1
ATOM 742 N N . ALA A 1 97 ? -10.782 21.777 -13.342 1.00 94.12 97 ALA A N 1
ATOM 743 C CA . ALA A 1 97 ? -11.381 20.944 -12.308 1.00 94.12 97 ALA A CA 1
ATOM 744 C C . ALA A 1 97 ? -12.095 19.777 -12.964 1.00 94.12 97 ALA A C 1
ATOM 746 O O . ALA A 1 97 ? -13.025 19.999 -13.733 1.00 94.12 97 ALA A O 1
ATOM 747 N N . GLU A 1 98 ? -11.670 18.555 -12.655 1.00 91.62 98 GLU A N 1
ATOM 748 C CA . GLU A 1 98 ? -12.308 17.338 -13.156 1.00 91.62 98 GLU A CA 1
ATOM 749 C C . GLU A 1 98 ? -13.730 17.204 -12.605 1.00 91.62 98 GLU A C 1
ATOM 751 O O . GLU A 1 98 ? -14.039 17.744 -11.537 1.00 91.62 98 GLU A O 1
ATOM 756 N N . TYR A 1 99 ? -14.591 16.484 -13.323 1.00 94.19 99 TYR A N 1
ATOM 757 C CA . TYR A 1 99 ? -15.990 16.329 -12.947 1.00 94.19 99 TYR A CA 1
ATOM 758 C C . TYR A 1 99 ? -16.149 15.677 -11.567 1.00 94.19 99 TYR A C 1
ATOM 760 O O . TYR A 1 99 ? -15.613 14.598 -11.300 1.00 94.19 99 TYR A O 1
ATOM 768 N N . ALA A 1 100 ? -16.939 16.315 -10.708 1.00 84.50 100 ALA A N 1
ATOM 769 C CA . ALA A 1 100 ? -17.445 15.758 -9.465 1.00 84.50 100 ALA A CA 1
ATOM 770 C C . ALA A 1 100 ? -18.972 15.911 -9.434 1.00 84.50 100 ALA A C 1
ATOM 772 O O . ALA A 1 100 ? -19.480 17.028 -9.540 1.00 84.50 100 ALA A O 1
ATOM 773 N N . GLY A 1 101 ? -19.698 14.802 -9.270 1.00 85.38 101 GLY A N 1
ATOM 774 C CA . GLY A 1 101 ? -21.155 14.811 -9.112 1.00 85.38 101 GLY A CA 1
ATOM 775 C C . GLY A 1 101 ? -21.617 15.517 -7.833 1.00 85.38 101 GLY A C 1
ATOM 776 O O . GLY A 1 101 ? -20.806 15.998 -7.035 1.00 85.38 101 GLY A O 1
ATOM 777 N N . SER A 1 102 ? -22.930 15.589 -7.632 1.00 86.75 102 SER A N 1
ATOM 778 C CA . SER A 1 102 ? -23.511 16.152 -6.411 1.00 86.75 102 SER A CA 1
ATOM 779 C C . SER A 1 102 ? -23.085 15.379 -5.167 1.00 86.75 102 SER A C 1
ATOM 781 O O . SER A 1 102 ? -22.998 14.155 -5.178 1.00 86.75 102 SER A O 1
ATOM 783 N N . GLY A 1 103 ? -22.848 16.103 -4.076 1.00 75.69 103 GLY A N 1
ATOM 784 C CA . GLY A 1 103 ? -22.525 15.519 -2.773 1.00 75.69 103 GLY A CA 1
ATOM 785 C C . GLY A 1 103 ? -23.005 16.386 -1.609 1.00 75.69 103 GLY A C 1
ATOM 786 O O . GLY A 1 103 ? -22.189 16.698 -0.737 1.00 75.69 103 GLY A O 1
ATOM 787 N N . PRO A 1 104 ? -24.278 16.830 -1.604 1.00 72.75 104 PRO A N 1
ATOM 788 C CA . PRO A 1 104 ? -24.807 17.633 -0.509 1.00 72.75 104 PRO A CA 1
ATOM 789 C C . PRO A 1 104 ? -24.805 16.797 0.787 1.00 72.75 104 PRO A C 1
ATOM 791 O O . PRO A 1 104 ? -25.151 15.609 0.745 1.00 72.75 104 PRO A O 1
ATOM 794 N N . PRO A 1 105 ? -24.396 17.356 1.941 1.00 66.88 105 PRO A N 1
ATOM 795 C CA . PRO A 1 105 ? -24.409 16.609 3.195 1.00 66.88 105 PRO A CA 1
ATOM 796 C C . PRO A 1 105 ? -25.830 16.204 3.625 1.00 66.88 105 PRO A C 1
ATOM 798 O O . PRO A 1 105 ? -26.822 16.857 3.301 1.00 66.88 105 PRO A O 1
ATOM 801 N N . GLN A 1 106 ? -25.954 15.119 4.392 1.00 74.12 106 GLN A N 1
ATOM 802 C CA . GLN A 1 106 ? -27.258 14.697 4.903 1.00 74.12 106 GLN A CA 1
ATOM 803 C C . GLN A 1 106 ? -27.868 15.785 5.798 1.00 74.12 106 GLN A C 1
ATOM 805 O O . GLN A 1 106 ? -27.199 16.343 6.665 1.00 74.12 106 GLN A O 1
ATOM 810 N N . GLY A 1 107 ? -29.154 16.081 5.597 1.00 69.25 107 GLY A N 1
ATOM 811 C CA . GLY A 1 107 ? -29.889 17.053 6.412 1.00 69.25 107 GLY A CA 1
ATOM 812 C C . GLY A 1 107 ? -29.673 18.525 6.041 1.00 69.25 107 GLY A C 1
ATOM 813 O O . GLY A 1 107 ? -30.281 19.384 6.673 1.00 69.25 107 GLY A O 1
ATOM 814 N N . THR A 1 108 ? -28.879 18.841 5.010 1.00 74.25 108 THR A N 1
ATOM 815 C CA . THR A 1 108 ? -28.688 20.229 4.532 1.00 74.25 108 THR A CA 1
ATOM 816 C C . THR A 1 108 ? -29.735 20.666 3.505 1.00 74.25 108 THR A C 1
ATOM 818 O O . THR A 1 108 ? -29.800 21.839 3.137 1.00 74.25 108 THR A O 1
ATOM 821 N N . GLY A 1 109 ? -30.600 19.735 3.090 1.00 83.62 109 GLY A N 1
ATOM 822 C CA . GLY A 1 109 ? -31.676 19.966 2.132 1.00 83.62 109 GLY A CA 1
ATOM 823 C C . GLY A 1 109 ? -31.182 20.019 0.686 1.00 83.62 109 GLY A C 1
ATOM 824 O O . GLY A 1 109 ? -30.152 19.446 0.339 1.00 83.62 109 GLY A O 1
ATOM 825 N N . LEU A 1 110 ? -31.956 20.681 -0.174 1.00 88.50 110 LEU A N 1
ATOM 826 C CA . LEU A 1 110 ? -31.660 20.809 -1.601 1.00 88.50 110 LEU A CA 1
ATOM 827 C C . LEU A 1 110 ? -30.564 21.850 -1.854 1.00 88.50 110 LEU A C 1
ATOM 829 O O . LEU A 1 110 ? -30.716 23.022 -1.499 1.00 88.50 110 LEU A O 1
ATOM 833 N N . HIS A 1 111 ? -29.516 21.417 -2.545 1.00 91.25 111 HIS A N 1
ATOM 834 C CA . HIS A 1 111 ? -28.465 22.248 -3.116 1.00 91.25 111 HIS A CA 1
ATOM 835 C C . HIS A 1 111 ? -28.699 22.437 -4.611 1.00 91.25 111 HIS A C 1
ATOM 837 O O . HIS A 1 111 ? -29.227 21.556 -5.292 1.00 91.25 111 HIS A O 1
ATOM 843 N N . ARG A 1 112 ? -28.289 23.587 -5.136 1.00 94.50 112 ARG A N 1
ATOM 844 C CA . ARG A 1 112 ? -28.337 23.906 -6.563 1.00 94.50 112 ARG A CA 1
ATOM 845 C C . ARG A 1 112 ? -27.015 23.530 -7.220 1.00 94.50 112 ARG A C 1
ATOM 847 O O . ARG A 1 112 ? -25.967 23.993 -6.804 1.00 94.50 112 ARG A O 1
ATOM 854 N N . TYR A 1 113 ? -27.074 22.778 -8.310 1.00 95.56 113 TYR A N 1
ATOM 855 C CA . TYR A 1 113 ? -25.904 22.460 -9.126 1.00 95.56 113 TYR A CA 1
ATOM 856 C C . TYR A 1 113 ? -26.038 23.163 -10.468 1.00 95.56 113 TYR A C 1
ATOM 858 O O . TYR A 1 113 ? -26.837 22.764 -11.318 1.00 95.56 113 TYR A O 1
ATOM 866 N N . ILE A 1 114 ? -25.302 24.263 -10.624 1.00 96.38 114 ILE A N 1
ATOM 867 C CA . ILE A 1 114 ? -25.493 25.214 -11.720 1.00 96.38 114 ILE A CA 1
ATOM 868 C C . ILE A 1 114 ? -24.411 25.016 -12.773 1.00 96.38 114 ILE A C 1
ATOM 870 O O . ILE A 1 114 ? -23.226 25.104 -12.461 1.00 96.38 114 ILE A O 1
ATOM 874 N N . PHE A 1 115 ? -24.835 24.808 -14.019 1.00 97.88 115 PHE A N 1
ATOM 875 C CA . PHE A 1 115 ? -23.980 24.782 -15.200 1.00 97.88 115 PHE A CA 1
ATOM 876 C C . PHE A 1 115 ? -24.048 26.124 -15.913 1.00 97.88 115 PHE A C 1
ATOM 878 O O . PHE A 1 115 ? -25.139 26.607 -16.219 1.00 97.88 115 PHE A O 1
ATOM 885 N N . LEU A 1 116 ? -22.886 26.692 -16.219 1.00 97.12 116 LEU A N 1
ATOM 886 C CA . LEU A 1 116 ? -22.736 27.909 -17.006 1.00 97.12 116 LEU A CA 1
ATOM 887 C C . LEU A 1 116 ? -21.715 27.687 -18.119 1.00 97.12 116 LEU A C 1
ATOM 889 O O . LEU A 1 116 ? -20.678 27.057 -17.909 1.00 97.12 116 LEU A O 1
ATOM 893 N N . VAL A 1 117 ? -22.003 28.252 -19.286 1.00 97.44 117 VAL A N 1
ATOM 894 C CA . VAL A 1 117 ? -21.079 28.331 -20.416 1.00 97.44 117 VAL A CA 1
ATOM 895 C C . VAL A 1 117 ? -20.778 29.792 -20.697 1.00 97.44 117 VAL A C 1
ATOM 897 O O . VAL A 1 117 ? -21.701 30.596 -20.812 1.00 97.44 117 VAL A O 1
ATOM 900 N N . PHE A 1 118 ? -19.506 30.137 -20.857 1.00 96.06 118 PHE A N 1
ATOM 901 C CA . PHE A 1 118 ? -19.061 31.479 -21.225 1.00 96.06 118 PHE A CA 1
ATOM 902 C C . PHE A 1 118 ? -18.366 31.440 -22.582 1.00 96.06 118 PHE A C 1
ATOM 904 O O . PHE A 1 118 ? -17.483 30.611 -22.788 1.00 96.06 118 PHE A O 1
ATOM 911 N N . GLU A 1 119 ? -18.743 32.338 -23.491 1.00 95.06 119 GLU A N 1
ATOM 912 C CA . GLU A 1 119 ? -17.979 32.570 -24.720 1.00 95.06 119 GLU A CA 1
ATOM 913 C C . GLU A 1 119 ? -16.697 33.338 -24.376 1.00 95.06 119 GLU A C 1
ATOM 915 O O . GLU A 1 119 ? -16.734 34.362 -23.687 1.00 95.06 119 GLU A O 1
ATOM 920 N N . GLN A 1 120 ? -15.561 32.840 -24.850 1.00 94.75 120 GLN A N 1
ATOM 921 C CA . GLN A 1 120 ? -14.267 33.494 -24.726 1.00 94.75 120 GLN A CA 1
ATOM 922 C C . GLN A 1 120 ? -13.990 34.340 -25.970 1.00 94.75 120 GLN A C 1
ATOM 924 O O . GLN A 1 120 ? -14.384 33.995 -27.083 1.00 94.75 120 GLN A O 1
ATOM 929 N N . LYS A 1 121 ? -13.249 35.438 -25.795 1.00 91.12 121 LYS A N 1
ATOM 930 C CA . LYS A 1 121 ? -12.830 36.280 -26.924 1.00 91.12 121 LYS A CA 1
ATOM 931 C C . LYS A 1 121 ? -11.856 35.549 -27.856 1.00 91.12 121 LYS A C 1
ATOM 933 O O . LYS A 1 121 ? -11.875 35.793 -29.056 1.00 91.12 121 LYS A O 1
ATOM 938 N N . ASP A 1 122 ? -10.999 34.712 -27.279 1.00 92.06 122 ASP A N 1
ATOM 939 C CA . ASP A 1 122 ? -9.981 33.916 -27.964 1.00 92.06 122 ASP A CA 1
ATOM 940 C C . ASP A 1 122 ? -9.559 32.738 -27.061 1.00 92.06 122 ASP A C 1
ATOM 942 O O . ASP A 1 122 ? -10.117 32.567 -25.967 1.00 92.06 122 ASP A O 1
ATOM 946 N N . ARG A 1 123 ? -8.565 31.941 -27.469 1.00 94.62 123 ARG A N 1
ATOM 947 C CA . ARG A 1 123 ? -7.917 30.992 -26.546 1.00 94.62 123 ARG A CA 1
ATOM 948 C C . ARG A 1 123 ? -7.168 31.773 -25.461 1.00 94.62 123 ARG A C 1
ATOM 950 O O . ARG A 1 123 ? -6.394 32.675 -25.769 1.00 94.62 123 ARG A O 1
ATOM 957 N N . MET A 1 124 ? -7.394 31.436 -24.194 1.00 94.00 124 MET A N 1
ATOM 958 C CA . MET A 1 124 ? -6.881 32.188 -23.041 1.00 94.00 124 MET A CA 1
ATOM 959 C C . MET A 1 124 ? -5.976 31.317 -22.167 1.00 94.00 124 MET A C 1
ATOM 961 O O . MET A 1 124 ? -6.078 30.095 -22.188 1.00 94.00 124 MET A O 1
ATOM 965 N N . GLU A 1 125 ? -5.092 31.936 -21.390 1.00 93.75 125 GLU A N 1
ATOM 966 C CA . GLU A 1 125 ? -4.338 31.241 -20.343 1.00 93.75 125 GLU A CA 1
ATOM 967 C C . GLU A 1 125 ? -5.052 31.389 -19.001 1.00 93.75 125 GLU A C 1
ATOM 969 O O . GLU A 1 125 ? -5.564 32.460 -18.676 1.00 93.75 125 GLU A O 1
ATOM 974 N N . PHE A 1 126 ? -5.067 30.302 -18.238 1.00 92.94 126 PHE A N 1
ATOM 975 C CA . PHE A 1 126 ? -5.728 30.191 -16.946 1.00 92.94 126 PHE A CA 1
ATOM 976 C C . PHE A 1 126 ? -4.701 29.691 -15.925 1.00 92.94 126 PHE A C 1
ATOM 978 O O . PHE A 1 126 ? -4.053 28.666 -16.133 1.00 92.94 126 PHE A O 1
ATOM 985 N N . ASP A 1 127 ? -4.517 30.435 -14.839 1.00 91.56 127 ASP A N 1
ATOM 986 C CA . ASP A 1 127 ? -3.572 30.158 -13.747 1.00 91.56 127 ASP A CA 1
ATOM 987 C C . ASP A 1 127 ? -4.270 29.528 -12.525 1.00 91.56 127 ASP A C 1
ATOM 989 O O . ASP A 1 127 ? -3.689 29.411 -11.443 1.00 91.56 127 ASP A O 1
ATOM 993 N N . GLU A 1 128 ? -5.537 29.134 -12.668 1.00 91.12 128 GLU A N 1
ATOM 994 C CA . GLU A 1 128 ? -6.303 28.486 -11.618 1.00 91.12 128 GLU A CA 1
ATOM 995 C C . GLU A 1 128 ? -5.688 27.130 -11.232 1.00 91.12 128 GLU A C 1
ATOM 997 O O . GLU A 1 128 ? -5.351 26.311 -12.094 1.00 91.12 128 GLU A O 1
ATOM 1002 N N . PRO A 1 129 ? -5.590 26.832 -9.925 1.00 90.56 129 PRO A N 1
ATOM 1003 C CA . PRO A 1 129 ? -5.035 25.570 -9.474 1.00 90.56 129 PRO A CA 1
ATOM 1004 C C . PRO A 1 129 ? -5.938 24.403 -9.882 1.00 90.56 129 PRO A C 1
ATOM 1006 O O . PRO A 1 129 ? -7.170 24.462 -9.746 1.00 90.56 129 PRO A O 1
ATOM 1009 N N . LYS A 1 130 ? -5.303 23.320 -10.345 1.00 90.50 130 LYS A N 1
ATOM 1010 C CA . LYS A 1 130 ? -6.012 22.116 -10.775 1.00 90.50 130 LYS A CA 1
ATOM 1011 C C . LYS A 1 130 ? -6.730 21.434 -9.608 1.00 90.50 130 LYS A C 1
ATOM 1013 O O . LYS A 1 130 ? -6.248 21.431 -8.471 1.00 90.50 130 LYS A O 1
ATOM 1018 N N . SER A 1 131 ? -7.895 20.863 -9.898 1.00 84.75 131 SER A N 1
ATOM 1019 C CA . SER A 1 131 ? -8.710 20.091 -8.958 1.00 84.75 131 SER A CA 1
ATOM 1020 C C . SER A 1 131 ? -8.961 18.696 -9.523 1.00 84.75 131 SER A C 1
ATOM 1022 O O . SER A 1 131 ? -9.720 18.535 -10.478 1.00 84.75 131 SER A O 1
ATOM 1024 N N . GLU A 1 132 ? -8.331 17.694 -8.920 1.00 75.00 132 GLU A N 1
ATOM 1025 C CA . GLU A 1 132 ? -8.474 16.284 -9.298 1.00 75.00 132 GLU A CA 1
ATOM 1026 C C . GLU A 1 132 ? -9.845 15.727 -8.882 1.00 75.00 132 GLU A C 1
ATOM 1028 O O . GLU A 1 132 ? -10.510 16.239 -7.966 1.00 75.00 132 GLU A O 1
ATOM 1033 N N . LYS A 1 133 ? -10.306 14.686 -9.572 1.00 65.44 133 LYS A N 1
ATOM 1034 C CA . LYS A 1 133 ? -11.541 13.959 -9.273 1.00 65.44 133 LYS A CA 1
ATOM 1035 C C . LYS A 1 133 ? -11.453 13.341 -7.877 1.00 65.44 133 LYS A C 1
ATOM 1037 O O . LYS A 1 133 ? -10.437 12.778 -7.496 1.00 65.44 133 LYS A O 1
ATOM 1042 N N . GLY A 1 134 ? -12.516 13.481 -7.085 1.00 51.47 134 GLY A N 1
ATOM 1043 C CA . GLY A 1 134 ? -12.564 12.972 -5.706 1.00 51.47 134 GLY A CA 1
ATOM 1044 C C . GLY A 1 134 ? -11.806 13.810 -4.663 1.00 51.47 134 GLY A C 1
ATOM 1045 O O . GLY A 1 134 ? -12.031 13.624 -3.469 1.00 51.47 134 GLY A O 1
ATOM 1046 N N . SER A 1 135 ? -10.981 14.781 -5.073 1.00 57.81 135 SER A N 1
ATOM 1047 C CA . SER A 1 135 ? -10.275 15.682 -4.153 1.00 57.81 135 SER A CA 1
ATOM 1048 C C . SER A 1 135 ? -11.104 16.920 -3.806 1.00 57.81 135 SER A C 1
ATOM 1050 O O . SER A 1 135 ? -11.688 17.556 -4.684 1.00 57.81 135 SER A O 1
ATOM 1052 N N . ARG A 1 136 ? -11.110 17.311 -2.523 1.00 57.38 136 ARG A N 1
ATOM 1053 C CA . ARG A 1 136 ? -11.666 18.598 -2.052 1.00 57.38 136 ARG A CA 1
ATOM 1054 C C . ARG A 1 136 ? -10.718 19.783 -2.271 1.00 57.38 136 ARG A C 1
ATOM 1056 O O . ARG A 1 136 ? -11.161 20.933 -2.208 1.00 57.38 136 ARG A O 1
ATOM 1063 N N . ALA A 1 137 ? -9.433 19.529 -2.521 1.00 65.56 137 ALA A N 1
ATOM 1064 C CA . ALA A 1 137 ? -8.440 20.581 -2.702 1.00 65.56 137 ALA A CA 1
ATOM 1065 C C . ALA A 1 137 ? -8.789 21.461 -3.913 1.00 65.56 137 ALA A C 1
ATOM 1067 O O . ALA A 1 137 ? -9.190 20.966 -4.967 1.00 65.56 137 ALA A O 1
ATOM 1068 N N . ASN A 1 138 ? -8.636 22.779 -3.764 1.00 78.75 138 ASN A N 1
ATOM 1069 C CA . ASN A 1 138 ? -8.884 23.776 -4.815 1.00 78.75 138 ASN A CA 1
ATOM 1070 C C . ASN A 1 138 ? -10.330 23.825 -5.361 1.00 78.75 138 ASN A C 1
ATOM 1072 O O . ASN A 1 138 ? -10.568 24.493 -6.373 1.00 78.75 138 ASN A O 1
ATOM 1076 N N . ARG A 1 139 ? -11.287 23.135 -4.716 1.00 80.62 139 ARG A N 1
ATOM 1077 C CA . ARG A 1 139 ? -12.725 23.186 -5.044 1.00 80.62 139 ARG A CA 1
ATOM 1078 C C . ARG A 1 139 ? -13.519 24.094 -4.114 1.00 80.62 139 ARG A C 1
ATOM 1080 O O . ARG A 1 139 ? -14.463 24.726 -4.569 1.00 80.62 139 ARG A O 1
ATOM 1087 N N . VAL A 1 140 ? -13.136 24.137 -2.838 1.00 77.44 140 VAL A N 1
ATOM 1088 C CA . VAL A 1 140 ? -13.700 25.022 -1.805 1.00 77.44 140 VAL A CA 1
ATOM 1089 C C . VAL A 1 140 ? -12.914 26.330 -1.720 1.00 77.44 140 VAL A C 1
ATOM 1091 O O . VAL A 1 140 ? -11.787 26.407 -2.211 1.00 77.44 140 VAL A O 1
ATOM 1094 N N . SER A 1 141 ? -13.491 27.350 -1.076 1.00 75.31 141 SER A N 1
ATOM 1095 C CA . SER A 1 141 ? -12.875 28.684 -0.942 1.00 75.31 141 SER A CA 1
ATOM 1096 C C . SER A 1 141 ? -12.527 29.327 -2.293 1.00 75.31 141 SER A C 1
ATOM 1098 O O . SER A 1 141 ? -11.582 30.108 -2.408 1.00 75.31 141 SER A O 1
ATOM 1100 N N . TRP A 1 142 ? -13.292 28.975 -3.326 1.00 87.50 142 TRP A N 1
ATOM 1101 C CA . TRP A 1 142 ? -13.226 29.531 -4.670 1.00 87.50 142 TRP A CA 1
ATOM 1102 C C . TRP A 1 142 ? -14.441 30.437 -4.892 1.00 87.50 142 TRP A C 1
ATOM 1104 O O . TRP A 1 142 ? -15.455 30.275 -4.226 1.00 87.50 142 TRP A O 1
ATOM 1114 N N . SER A 1 143 ? -14.342 31.414 -5.795 1.00 88.31 143 SER A N 1
ATOM 1115 C CA . SER A 1 143 ? -15.453 32.323 -6.098 1.00 88.31 143 SER A CA 1
ATOM 1116 C C . SER A 1 143 ? -15.728 32.352 -7.590 1.00 88.31 143 SER A C 1
ATOM 1118 O O . SER A 1 143 ? -14.861 32.748 -8.375 1.00 88.31 143 SER A O 1
ATOM 1120 N N . MET A 1 144 ? -16.966 32.025 -7.965 1.00 91.50 144 MET A N 1
ATOM 1121 C CA . MET A 1 144 ? -17.420 32.047 -9.355 1.00 91.50 144 MET A CA 1
ATOM 1122 C C . MET A 1 144 ? -17.340 33.462 -9.937 1.00 91.50 144 MET A C 1
ATOM 1124 O O . MET A 1 144 ? -16.760 33.677 -11.003 1.00 91.50 144 MET A O 1
ATOM 1128 N N . ARG A 1 145 ? -17.816 34.462 -9.186 1.00 91.25 145 ARG A N 1
ATOM 1129 C CA . ARG A 1 145 ? -17.747 35.874 -9.598 1.00 91.25 145 ARG A CA 1
ATOM 1130 C C . ARG A 1 145 ? -16.307 36.388 -9.654 1.00 91.25 145 ARG A C 1
ATOM 1132 O O . ARG A 1 145 ? -15.967 37.169 -10.543 1.00 91.25 145 ARG A O 1
ATOM 1139 N N . GLY A 1 146 ? -15.457 35.950 -8.722 1.00 92.38 146 GLY A N 1
ATOM 1140 C CA . GLY A 1 146 ? -14.028 36.269 -8.723 1.00 92.38 146 GLY A CA 1
ATOM 1141 C C . GLY A 1 146 ? -13.328 35.753 -9.981 1.00 92.38 146 GLY A C 1
ATOM 1142 O O . GLY A 1 146 ? -12.631 36.517 -10.647 1.00 92.38 146 GLY A O 1
ATOM 1143 N N . PHE A 1 147 ? -13.586 34.495 -10.346 1.00 94.12 147 PHE A N 1
ATOM 1144 C CA . PHE A 1 147 ? -13.082 33.870 -11.569 1.00 94.12 147 PHE A CA 1
ATOM 1145 C C . PHE A 1 147 ? -13.566 34.592 -12.833 1.00 94.12 147 PHE A C 1
ATOM 1147 O O . PHE A 1 147 ? -12.755 34.953 -13.685 1.00 94.12 147 PHE A O 1
ATOM 1154 N N . MET A 1 148 ? -14.866 34.889 -12.926 1.00 92.88 148 MET A N 1
ATOM 1155 C CA . MET A 1 148 ? -15.429 35.643 -14.050 1.00 92.88 148 MET A CA 1
ATOM 1156 C C . MET A 1 148 ? -14.760 37.008 -14.222 1.00 92.88 148 MET A C 1
ATOM 1158 O O . MET A 1 148 ? -14.348 37.373 -15.324 1.00 92.88 148 MET A O 1
ATOM 1162 N N . LYS A 1 149 ? -14.616 37.760 -13.124 1.00 92.06 149 LYS A N 1
ATOM 1163 C CA . LYS A 1 149 ? -13.995 39.088 -13.139 1.00 92.06 149 LYS A CA 1
ATOM 1164 C C . LYS A 1 149 ? -12.522 39.017 -13.534 1.00 92.06 149 LYS A C 1
ATOM 1166 O O . LYS A 1 149 ? -12.082 39.830 -14.342 1.00 92.06 149 LYS A O 1
ATOM 1171 N N . LYS A 1 150 ? -11.776 38.058 -12.977 1.00 94.06 150 LYS A N 1
ATOM 1172 C CA . LYS A 1 150 ? -10.351 37.846 -13.267 1.00 94.06 150 LYS A CA 1
ATOM 1173 C C . LYS A 1 150 ? -10.121 37.558 -14.751 1.00 94.06 150 LYS A C 1
ATOM 1175 O O . LYS A 1 150 ? -9.252 38.171 -15.362 1.00 94.06 150 LYS A O 1
ATOM 1180 N N . ASN A 1 151 ? -10.955 36.697 -15.328 1.00 92.50 151 ASN A N 1
ATOM 1181 C CA . ASN A 1 151 ? -10.803 36.204 -16.695 1.00 92.50 151 ASN A CA 1
ATOM 1182 C C . ASN A 1 151 ? -11.682 36.950 -17.715 1.00 92.50 151 ASN A C 1
ATOM 1184 O O . ASN A 1 151 ? -11.846 36.500 -18.841 1.00 92.50 151 ASN A O 1
ATOM 1188 N N . ASN A 1 152 ? -12.248 38.108 -17.353 1.00 90.75 152 ASN A N 1
ATOM 1189 C CA . ASN A 1 152 ? -13.112 38.921 -18.222 1.00 90.75 152 ASN A CA 1
ATOM 1190 C C . ASN A 1 152 ? -14.306 38.161 -18.845 1.00 90.75 152 ASN A C 1
ATOM 1192 O O . ASN A 1 152 ? -14.796 38.541 -19.912 1.00 90.75 152 ASN A O 1
ATOM 1196 N N . LEU A 1 153 ? -14.820 37.133 -18.165 1.00 90.56 153 LEU A N 1
ATOM 1197 C CA . LEU A 1 153 ? -16.009 36.384 -18.574 1.00 90.56 153 LEU A CA 1
ATOM 1198 C C . LEU A 1 153 ? -17.247 37.136 -18.078 1.00 90.56 153 LEU A C 1
ATOM 1200 O O . LEU A 1 153 ? -17.682 36.967 -16.944 1.00 90.56 153 LEU A O 1
ATOM 1204 N N . ARG A 1 154 ? -17.771 38.053 -18.896 1.00 76.81 154 ARG A N 1
ATOM 1205 C CA . ARG A 1 154 ? -18.774 39.036 -18.440 1.00 76.81 154 ARG A CA 1
ATOM 1206 C C . ARG A 1 154 ? -20.204 38.508 -18.412 1.00 76.81 154 ARG A C 1
ATOM 1208 O O . ARG A 1 154 ? -20.959 38.875 -17.521 1.00 76.81 154 ARG A O 1
ATOM 1215 N N . LYS A 1 155 ? -20.578 37.676 -19.384 1.00 87.62 155 LYS A N 1
ATOM 1216 C CA . LYS A 1 155 ? -21.947 37.179 -19.548 1.00 87.62 155 LYS A CA 1
ATOM 1217 C C . LYS A 1 155 ? -21.934 35.688 -19.839 1.00 87.62 155 LYS A C 1
ATOM 1219 O O . LYS A 1 155 ? -21.196 35.240 -20.715 1.00 87.62 155 LYS A O 1
ATOM 1224 N N . ALA A 1 156 ? -22.757 34.935 -19.113 1.00 91.75 156 ALA A N 1
ATOM 1225 C CA . ALA A 1 156 ? -22.987 33.536 -19.433 1.00 91.75 156 ALA A CA 1
ATOM 1226 C C . ALA A 1 156 ? -23.768 33.441 -20.750 1.00 91.75 156 ALA A C 1
ATOM 1228 O O . ALA A 1 156 ? -24.823 34.055 -20.915 1.00 91.75 156 ALA A O 1
ATOM 1229 N N . PHE A 1 157 ? -23.231 32.677 -21.691 1.00 93.62 157 PHE A N 1
ATOM 1230 C CA . PHE A 1 157 ? -23.867 32.376 -22.963 1.00 93.62 157 PHE A CA 1
ATOM 1231 C C . PHE A 1 157 ? -25.035 31.407 -22.757 1.00 93.62 157 PHE A C 1
ATOM 1233 O O . PHE A 1 157 ? -26.168 31.740 -23.102 1.00 93.62 157 PHE A O 1
ATOM 1240 N N . ALA A 1 158 ? -24.769 30.266 -22.113 1.00 95.19 158 ALA A N 1
ATOM 1241 C CA . ALA A 1 158 ? -25.763 29.240 -21.818 1.00 95.19 158 ALA A CA 1
ATOM 1242 C C . ALA A 1 158 ? -25.775 28.874 -20.330 1.00 95.19 158 ALA A C 1
ATOM 1244 O O . ALA A 1 158 ? -24.742 28.956 -19.663 1.00 95.19 158 ALA A O 1
ATOM 1245 N N . GLY A 1 159 ? -26.921 28.437 -19.808 1.00 95.94 159 GLY A N 1
ATOM 1246 C CA . GLY A 1 159 ? -26.997 27.927 -18.441 1.00 95.94 159 GLY A CA 1
ATOM 1247 C C . GLY A 1 159 ? -28.181 27.003 -18.188 1.00 95.94 159 GLY A C 1
ATOM 1248 O O . GLY A 1 159 ? -29.189 27.054 -18.888 1.00 95.94 159 GLY A O 1
ATOM 1249 N N . ASN A 1 160 ? -28.019 26.111 -17.216 1.00 96.19 160 ASN A N 1
ATOM 1250 C CA . ASN A 1 160 ? -29.045 25.186 -16.738 1.00 96.19 160 ASN A CA 1
ATOM 1251 C C . ASN A 1 160 ? -28.674 24.736 -15.319 1.00 96.19 160 ASN A C 1
ATOM 1253 O O . ASN A 1 160 ? -27.523 24.876 -14.904 1.00 96.19 160 ASN A O 1
ATOM 1257 N N . TYR A 1 161 ? -29.624 24.223 -14.549 1.00 96.06 161 TYR A N 1
ATOM 1258 C CA . TYR A 1 161 ? -29.335 23.706 -13.216 1.00 96.06 161 TYR A CA 1
ATOM 1259 C C . TYR A 1 161 ? -30.350 22.649 -12.812 1.00 96.06 161 TYR A C 1
ATOM 1261 O O . TYR A 1 161 ? -31.513 22.712 -13.204 1.00 96.06 161 TYR A O 1
ATOM 1269 N N . TYR A 1 162 ? -29.912 21.729 -11.964 1.00 95.56 162 TYR A N 1
ATOM 1270 C CA . TYR A 1 162 ? -30.798 20.866 -11.194 1.00 95.56 162 TYR A CA 1
ATOM 1271 C C . TYR A 1 162 ? -30.622 21.159 -9.708 1.00 95.56 162 TYR A C 1
ATOM 1273 O O . TYR A 1 162 ? -29.682 21.846 -9.289 1.00 95.56 162 TYR A O 1
ATOM 1281 N N . VAL A 1 163 ? -31.544 20.639 -8.908 1.00 94.00 163 VAL A N 1
ATOM 1282 C CA . VAL A 1 163 ? -31.369 20.567 -7.461 1.00 94.00 163 VAL A CA 1
ATOM 1283 C C . VAL A 1 163 ? -31.090 19.131 -7.064 1.00 94.00 163 VAL A C 1
ATOM 1285 O O . VAL A 1 163 ? -31.652 18.204 -7.638 1.00 94.00 163 VAL A O 1
ATOM 1288 N N . ALA A 1 164 ? -30.203 18.942 -6.104 1.00 88.00 164 ALA A N 1
ATOM 1289 C CA . ALA A 1 164 ? -29.989 17.646 -5.494 1.00 88.00 164 ALA A CA 1
ATOM 1290 C C . ALA A 1 164 ? -29.887 17.846 -3.993 1.00 88.00 164 ALA A C 1
ATOM 1292 O O . ALA A 1 164 ? -29.245 18.775 -3.509 1.00 88.00 164 ALA A O 1
ATOM 1293 N N . GLN A 1 165 ? -30.554 16.977 -3.262 1.00 84.00 165 GLN A N 1
ATOM 1294 C CA . GLN A 1 165 ? -30.353 16.808 -1.835 1.00 84.00 165 GLN A CA 1
ATOM 1295 C C . GLN A 1 165 ? -29.653 15.481 -1.629 1.00 84.00 165 GLN A C 1
ATOM 1297 O O . GLN A 1 165 ? -29.472 14.705 -2.569 1.00 84.00 165 GLN A O 1
ATOM 1302 N N . TRP A 1 166 ? -29.236 15.246 -0.395 1.00 66.62 166 TRP A N 1
ATOM 1303 C CA . TRP A 1 166 ? -28.637 13.980 -0.039 1.00 66.62 166 TRP A CA 1
ATOM 1304 C C . TRP A 1 166 ? -29.589 12.844 -0.438 1.00 66.62 166 TRP A C 1
ATOM 1306 O O . TRP A 1 166 ? -30.733 12.803 0.018 1.00 66.62 166 TRP A O 1
ATOM 1316 N N . ASP A 1 167 ? -29.127 11.960 -1.320 1.00 57.69 167 ASP A N 1
ATOM 1317 C CA . ASP A 1 167 ? -29.727 10.652 -1.529 1.00 57.69 167 ASP A CA 1
ATOM 1318 C C . ASP A 1 167 ? -28.832 9.612 -0.853 1.00 57.69 167 ASP A C 1
ATOM 1320 O O . ASP A 1 167 ? -27.653 9.841 -0.575 1.00 57.69 167 ASP A O 1
ATOM 1324 N N . ALA A 1 168 ? -29.400 8.448 -0.567 1.00 47.28 168 ALA A N 1
ATOM 1325 C CA . ALA A 1 168 ? -28.681 7.366 0.095 1.00 47.28 168 ALA A CA 1
ATOM 1326 C C . ALA A 1 168 ? -27.546 6.766 -0.767 1.00 47.28 168 ALA A C 1
ATOM 1328 O O . ALA A 1 168 ? -26.885 5.820 -0.349 1.00 47.28 168 ALA A O 1
ATOM 1329 N N . ALA A 1 169 ? -27.277 7.305 -1.960 1.00 44.41 169 ALA A N 1
ATOM 1330 C CA . ALA A 1 169 ? -26.410 6.689 -2.951 1.00 44.41 169 ALA A CA 1
ATOM 1331 C C . ALA A 1 169 ? -24.999 7.277 -3.008 1.00 44.41 169 ALA A C 1
ATOM 1333 O O . ALA A 1 169 ? -24.416 7.490 -4.076 1.00 44.41 169 ALA A O 1
ATOM 1334 N N . ALA A 1 170 ? -24.391 7.405 -1.835 1.00 33.03 170 ALA A N 1
ATOM 1335 C CA . ALA A 1 170 ? -22.948 7.334 -1.710 1.00 33.03 170 ALA A CA 1
ATOM 1336 C C . ALA A 1 170 ? -22.577 6.480 -0.488 1.00 33.03 170 ALA A C 1
ATOM 1338 O O . ALA A 1 170 ? -22.834 6.901 0.638 1.00 33.03 170 ALA A O 1
ATOM 1339 N N . PRO A 1 171 ? -21.856 5.358 -0.648 1.00 39.88 171 PRO A N 1
ATOM 1340 C CA . PRO A 1 171 ? -21.792 4.411 -1.760 1.00 39.88 171 PRO A CA 1
ATOM 1341 C C . PRO A 1 171 ? -22.524 3.087 -1.436 1.00 39.88 171 PRO A C 1
ATOM 1343 O O . PRO A 1 171 ? -22.736 2.722 -0.280 1.00 39.88 171 PRO A O 1
ATOM 1346 N N . ALA A 1 172 ? -22.898 2.367 -2.499 1.00 39.31 172 ALA A N 1
ATOM 1347 C CA . ALA A 1 172 ? -23.729 1.155 -2.508 1.00 39.31 172 ALA A CA 1
ATOM 1348 C C . ALA A 1 172 ? -23.122 -0.083 -1.812 1.00 39.31 172 ALA A C 1
ATOM 1350 O O . ALA A 1 172 ? -23.573 -1.212 -2.031 1.00 39.31 172 ALA A O 1
ATOM 1351 N N . ASP A 1 173 ? -22.068 0.074 -1.012 1.00 42.12 173 ASP A N 1
ATOM 1352 C CA . ASP A 1 173 ? -21.485 -1.036 -0.286 1.00 42.12 173 ASP A CA 1
ATOM 1353 C C . ASP A 1 173 ? -22.139 -1.288 1.081 1.00 42.12 173 ASP A C 1
ATOM 1355 O O . ASP A 1 173 ? -22.379 -2.461 1.389 1.00 42.12 173 ASP A O 1
ATOM 1359 N N . ILE A 1 174 ? -22.426 -0.264 1.902 1.00 41.09 174 ILE A N 1
ATOM 1360 C CA . ILE A 1 174 ? -22.728 -0.493 3.337 1.00 41.09 174 ILE A CA 1
ATOM 1361 C C . ILE A 1 174 ? -23.779 0.464 3.963 1.00 41.09 174 ILE A C 1
ATOM 1363 O O . ILE A 1 174 ? -24.205 0.266 5.100 1.00 41.09 174 ILE A O 1
ATOM 1367 N N . VAL A 1 175 ? -24.266 1.479 3.241 1.00 40.22 175 VAL A N 1
ATOM 1368 C CA . VAL A 1 175 ? -25.064 2.566 3.859 1.00 40.22 175 VAL A CA 1
ATOM 1369 C C . VAL A 1 175 ? -26.585 2.384 3.767 1.00 40.22 175 VAL A C 1
ATOM 1371 O O . VAL A 1 175 ? -27.293 2.900 4.632 1.00 40.22 175 VAL A O 1
ATOM 1374 N N . ASP A 1 176 ? -27.099 1.590 2.822 1.00 37.59 176 ASP A N 1
ATOM 1375 C CA . ASP A 1 176 ? -28.552 1.411 2.604 1.00 37.59 176 ASP A CA 1
ATOM 1376 C C . ASP A 1 176 ? -29.313 0.863 3.826 1.00 37.59 176 ASP A C 1
ATOM 1378 O O . ASP A 1 176 ? -30.539 0.923 3.897 1.00 37.59 176 ASP A O 1
ATOM 1382 N N . GLU A 1 177 ? -28.589 0.350 4.818 1.00 38.25 177 GLU A N 1
ATOM 1383 C CA . GLU A 1 177 ? -29.153 -0.330 5.972 1.00 38.25 177 GLU A CA 1
ATOM 1384 C C . GLU A 1 177 ? -28.974 0.476 7.289 1.00 38.25 177 GLU A C 1
ATOM 1386 O O . GLU A 1 177 ? -29.676 0.236 8.268 1.00 38.25 177 GLU A O 1
ATOM 1391 N N . ILE A 1 178 ? -28.126 1.519 7.311 1.00 41.44 178 ILE A N 1
ATOM 1392 C CA . ILE A 1 178 ? -27.771 2.323 8.508 1.00 41.44 178 ILE A CA 1
ATOM 1393 C C . ILE A 1 178 ? -28.925 3.202 9.049 1.00 41.44 178 ILE A C 1
ATOM 1395 O O . ILE A 1 178 ? -28.878 3.693 10.177 1.00 41.44 178 ILE A O 1
ATOM 1399 N N . LEU A 1 179 ? -29.992 3.403 8.278 1.00 42.25 179 LEU A N 1
ATOM 1400 C CA . LEU A 1 179 ? -30.893 4.555 8.423 1.00 42.25 179 LEU A CA 1
ATOM 1401 C C . LEU A 1 179 ? -32.106 4.379 9.355 1.00 42.25 179 LEU A C 1
ATOM 1403 O O . LEU A 1 179 ? -33.073 5.127 9.230 1.00 42.25 179 LEU A O 1
ATOM 1407 N N . ALA A 1 180 ? -32.080 3.451 10.314 1.00 46.66 180 ALA A N 1
ATOM 1408 C CA . ALA A 1 180 ? -33.118 3.418 11.353 1.00 46.66 180 ALA A CA 1
ATOM 1409 C C . ALA A 1 180 ? -32.732 4.226 12.605 1.00 46.66 180 ALA A C 1
ATOM 1411 O O . ALA A 1 180 ? -33.603 4.815 13.244 1.00 46.66 180 ALA A O 1
ATOM 1412 N N . SER A 1 181 ? -31.446 4.275 12.972 1.00 64.75 181 SER A N 1
ATOM 1413 C CA . SER A 1 181 ? -30.973 4.930 14.200 1.00 64.75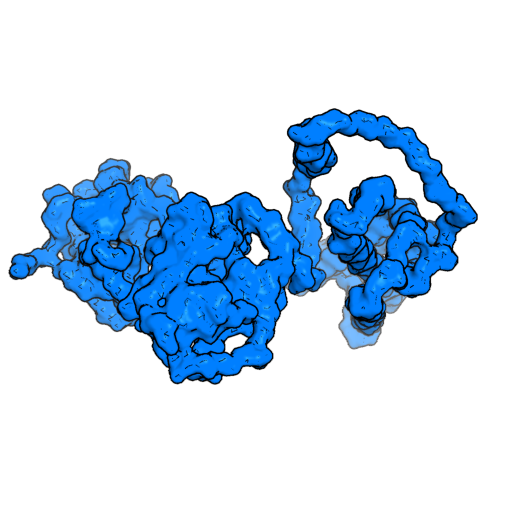 181 SER A CA 1
ATOM 1414 C C . SER A 1 181 ? -29.487 5.301 14.106 1.00 64.75 181 SER A C 1
ATOM 1416 O O . SER A 1 181 ? -28.679 4.555 13.560 1.00 64.75 181 SER A O 1
ATOM 1418 N N . LYS A 1 182 ? -29.098 6.465 14.635 1.00 78.38 182 LYS A N 1
ATOM 1419 C CA . LYS A 1 182 ? -27.696 6.918 14.652 1.00 78.38 182 LYS A CA 1
ATOM 1420 C C . LYS A 1 182 ? -26.970 6.339 15.867 1.00 78.38 182 LYS A C 1
ATOM 1422 O O . LYS A 1 182 ? -27.483 6.414 16.981 1.00 78.38 182 LYS A O 1
ATOM 1427 N N . ILE A 1 183 ? -25.752 5.831 15.670 1.00 87.50 183 ILE A N 1
ATOM 1428 C CA . ILE A 1 183 ? -24.846 5.527 16.790 1.00 87.50 183 ILE A CA 1
ATOM 1429 C C . ILE A 1 183 ? -24.206 6.835 17.266 1.00 87.50 183 ILE A C 1
ATOM 1431 O O . ILE A 1 183 ? -23.600 7.568 16.476 1.00 87.50 183 ILE A O 1
ATOM 1435 N N . ILE A 1 184 ? -24.307 7.117 18.562 1.00 90.38 184 ILE A N 1
ATOM 1436 C CA . ILE A 1 184 ? -23.576 8.199 19.221 1.00 90.38 184 ILE A CA 1
ATOM 1437 C C . ILE A 1 184 ? -22.203 7.651 19.599 1.00 90.38 184 ILE A C 1
ATOM 1439 O O . ILE A 1 184 ? -22.108 6.672 20.332 1.00 90.38 184 ILE A O 1
ATOM 1443 N N . ILE A 1 185 ? -21.147 8.272 19.081 1.00 95.38 185 ILE A N 1
ATOM 1444 C CA . ILE A 1 185 ? -19.757 7.868 19.309 1.00 95.38 185 ILE A CA 1
ATOM 1445 C C . ILE A 1 185 ? -19.038 9.063 19.916 1.00 95.38 185 ILE A C 1
ATOM 1447 O O . ILE A 1 185 ? -18.987 10.124 19.289 1.00 95.38 185 ILE A O 1
ATOM 1451 N N . THR A 1 186 ? -18.483 8.879 21.110 1.00 96.38 186 THR A N 1
ATOM 1452 C CA . THR A 1 186 ? -17.742 9.905 21.846 1.00 96.38 186 THR A CA 1
ATOM 1453 C C . THR A 1 186 ? -16.382 9.359 22.249 1.00 96.38 186 THR A C 1
ATOM 1455 O O . THR A 1 186 ? -16.276 8.410 23.028 1.00 96.38 186 THR A O 1
ATOM 1458 N N . TYR A 1 187 ? -15.328 9.972 21.728 1.00 97.12 187 TYR A N 1
ATOM 1459 C CA . TYR A 1 187 ? -13.951 9.631 22.048 1.00 97.12 187 TYR A CA 1
ATOM 1460 C C . TYR A 1 187 ? -13.524 10.205 23.409 1.00 97.12 187 TYR A C 1
ATOM 1462 O O . TYR A 1 187 ? -14.075 11.218 23.850 1.00 97.12 187 TYR A O 1
ATOM 1470 N N . PRO A 1 188 ? -12.524 9.606 24.089 1.00 95.62 188 PRO A N 1
ATOM 1471 C CA . PRO A 1 188 ? -12.063 10.065 25.407 1.00 95.62 188 PRO A CA 1
ATOM 1472 C C . PRO A 1 188 ? -11.581 11.523 25.452 1.00 95.62 188 PRO A C 1
ATOM 1474 O O . PRO A 1 188 ? -11.638 12.166 26.496 1.00 95.62 188 PRO A O 1
ATOM 1477 N N . ASN A 1 189 ? -11.141 12.064 24.316 1.00 92.38 189 ASN A N 1
ATOM 1478 C CA . ASN A 1 189 ? -10.760 13.470 24.149 1.00 92.38 189 ASN A CA 1
ATOM 1479 C C . ASN A 1 189 ? -11.964 14.432 24.001 1.00 92.38 189 ASN A C 1
ATOM 1481 O O . ASN A 1 189 ? -11.768 15.623 23.764 1.00 92.38 189 ASN A O 1
ATOM 1485 N N . GLY A 1 190 ? -13.198 13.930 24.099 1.00 92.31 190 GLY A N 1
ATOM 1486 C CA . GLY A 1 190 ? -14.435 14.700 23.970 1.00 92.31 190 GLY A CA 1
ATOM 1487 C C . GLY A 1 190 ? -14.925 14.905 22.534 1.00 92.31 190 GLY A C 1
ATOM 1488 O O . GLY A 1 190 ? -15.946 15.565 22.341 1.00 92.31 190 GLY A O 1
ATOM 1489 N N . LYS A 1 191 ? -14.242 14.362 21.517 1.00 92.56 191 LYS A N 1
ATOM 1490 C CA . LYS A 1 191 ? -14.704 14.434 20.123 1.00 92.56 191 LYS A CA 1
ATOM 1491 C C . LYS A 1 191 ? -15.885 13.496 19.903 1.00 92.56 191 LYS A C 1
ATOM 1493 O O . LYS A 1 191 ? -15.829 12.324 20.263 1.00 92.56 191 LYS A O 1
ATOM 1498 N N . THR A 1 192 ? -16.929 14.003 19.263 1.00 91.69 192 THR A N 1
ATOM 1499 C CA . THR A 1 192 ? -18.074 13.209 18.811 1.00 91.69 192 THR A CA 1
ATOM 1500 C C . THR A 1 192 ? -17.994 12.953 17.310 1.00 91.69 192 THR A C 1
ATOM 1502 O O . THR A 1 192 ? -17.334 13.711 16.598 1.00 91.69 192 THR A O 1
ATOM 1505 N N . VAL A 1 193 ? -18.660 11.897 16.837 1.00 86.50 193 VAL A N 1
ATOM 1506 C CA . VAL A 1 193 ? -18.737 11.564 15.405 1.00 86.50 193 VAL A CA 1
ATOM 1507 C C . VAL A 1 193 ? -20.073 12.000 14.807 1.00 86.50 193 VAL A C 1
ATOM 1509 O O . VAL A 1 193 ? -21.132 11.460 15.141 1.00 86.50 193 VAL A O 1
ATOM 1512 N N . GLU A 1 194 ? -20.006 12.927 13.861 1.00 82.50 194 GLU A N 1
ATOM 1513 C CA . GLU A 1 194 ? -21.066 13.206 12.895 1.00 82.50 194 GLU A CA 1
ATOM 1514 C C . GLU A 1 194 ? -20.800 12.495 11.562 1.00 82.50 194 GLU A C 1
ATOM 1516 O O . GLU A 1 194 ? -19.652 12.205 11.220 1.00 82.50 194 GLU A O 1
ATOM 1521 N N . PHE A 1 195 ? -21.860 12.233 10.793 1.00 76.19 195 PHE A N 1
ATOM 1522 C CA . PHE A 1 195 ? -21.759 11.519 9.520 1.00 76.19 195 PHE A CA 1
ATOM 1523 C C . PHE A 1 195 ? -20.781 12.207 8.561 1.00 76.19 195 PHE A C 1
ATOM 1525 O O . PHE A 1 195 ? -20.975 13.356 8.161 1.00 76.19 195 PHE A O 1
ATOM 1532 N N . GLY A 1 196 ? -19.724 11.487 8.182 1.00 70.19 196 GLY A N 1
ATOM 1533 C CA . GLY A 1 196 ? -18.703 11.978 7.258 1.00 70.19 196 GLY A CA 1
ATOM 1534 C C . GLY A 1 196 ? -17.818 13.088 7.818 1.00 70.19 196 GLY A C 1
ATOM 1535 O O . GLY A 1 196 ? -17.088 13.718 7.050 1.00 70.19 196 GLY A O 1
ATOM 1536 N N . GLN A 1 197 ? -17.859 13.327 9.130 1.00 81.06 197 GLN A N 1
ATOM 1537 C CA . GLN A 1 197 ? -16.947 14.246 9.796 1.00 81.06 197 GLN A CA 1
ATOM 1538 C C . GLN A 1 197 ? -15.504 13.780 9.615 1.00 81.06 197 GLN A C 1
ATOM 1540 O O . GLN A 1 197 ? -15.207 12.598 9.761 1.00 81.06 197 GLN A O 1
ATOM 1545 N N . GLU A 1 198 ? -14.599 14.711 9.331 1.00 88.50 198 GLU A N 1
ATOM 1546 C CA . GLU A 1 198 ? -13.171 14.416 9.324 1.00 88.50 198 GLU A CA 1
ATOM 1547 C C . GLU A 1 198 ? -12.628 14.461 10.757 1.00 88.50 198 GLU A C 1
ATOM 1549 O O . GLU A 1 198 ? -12.789 15.460 11.463 1.00 88.50 198 GLU A O 1
ATOM 1554 N N . LEU A 1 199 ? -12.009 13.365 11.187 1.00 91.50 199 LEU A N 1
ATOM 1555 C CA . LEU A 1 199 ? -11.304 13.245 12.458 1.00 91.50 199 LEU A CA 1
ATOM 1556 C C . LEU A 1 199 ? -9.861 12.833 12.190 1.00 91.50 199 LEU A C 1
ATOM 1558 O O . LEU A 1 199 ? -9.573 12.100 11.242 1.00 91.50 199 LEU A O 1
ATOM 1562 N N . THR A 1 200 ? -8.938 13.300 13.027 1.00 94.06 200 THR A N 1
ATOM 1563 C CA . THR A 1 200 ? -7.542 12.878 12.897 1.00 94.06 200 THR A CA 1
ATOM 1564 C C . THR A 1 200 ? -7.362 11.475 13.473 1.00 94.06 200 THR A C 1
ATOM 1566 O O . THR A 1 200 ? -8.048 11.114 14.434 1.00 94.06 200 THR A O 1
ATOM 1569 N N . PRO A 1 201 ? -6.416 10.672 12.962 1.00 94.81 201 PRO A N 1
ATOM 1570 C CA . PRO A 1 201 ? -6.038 9.420 13.600 1.00 94.81 201 PRO A CA 1
ATOM 1571 C C . PRO A 1 201 ? -5.690 9.583 15.084 1.00 94.81 201 PRO A C 1
ATOM 1573 O O . PRO A 1 201 ? -5.941 8.661 15.856 1.00 94.81 201 PRO A O 1
ATOM 1576 N N . THR A 1 202 ? -5.120 10.715 15.497 1.00 93.25 202 THR A N 1
ATOM 1577 C CA . THR A 1 202 ? -4.882 11.047 16.910 1.00 93.25 202 THR A CA 1
ATOM 1578 C C . THR A 1 202 ? -6.186 11.177 17.698 1.00 93.25 202 THR A C 1
ATOM 1580 O O . THR A 1 202 ? -6.281 10.639 18.800 1.00 93.25 202 THR A O 1
ATOM 1583 N N . ASP A 1 203 ? -7.213 11.822 17.132 1.00 94.38 203 ASP A N 1
ATOM 1584 C CA . ASP A 1 203 ? -8.506 11.995 17.803 1.00 94.38 203 ASP A CA 1
ATOM 1585 C C . ASP A 1 203 ? -9.198 10.662 18.116 1.00 94.38 203 ASP A C 1
ATOM 1587 O O . ASP A 1 203 ? -9.921 10.557 19.105 1.00 94.38 203 ASP A O 1
ATOM 1591 N N . VAL A 1 204 ? -8.982 9.661 17.261 1.00 95.62 204 VAL A N 1
ATOM 1592 C CA . VAL A 1 204 ? -9.716 8.386 17.257 1.00 95.62 204 VAL A CA 1
ATOM 1593 C C . VAL A 1 204 ? -8.868 7.193 17.699 1.00 95.62 204 VAL A C 1
ATOM 1595 O O . VAL A 1 204 ? -9.219 6.038 17.456 1.00 95.62 204 VAL A O 1
ATOM 1598 N N . GLN A 1 205 ? -7.714 7.446 18.312 1.00 92.31 205 GLN A N 1
ATOM 1599 C CA . GLN A 1 205 ? -6.736 6.404 18.628 1.00 92.31 205 GLN A CA 1
ATOM 1600 C C . GLN A 1 205 ? -7.191 5.439 19.731 1.00 92.31 205 GLN A C 1
ATOM 1602 O O . GLN A 1 205 ? -6.834 4.257 19.720 1.00 92.31 205 GLN A O 1
ATOM 1607 N N . ASP A 1 206 ? -7.984 5.955 20.667 1.00 93.56 206 ASP A N 1
ATOM 1608 C CA . ASP A 1 206 ? -8.480 5.240 21.833 1.00 93.56 206 ASP A CA 1
ATOM 1609 C C . ASP A 1 206 ? -9.930 4.808 21.618 1.00 93.56 206 ASP A C 1
ATOM 1611 O O . ASP A 1 206 ? -10.672 5.429 20.859 1.00 93.56 206 ASP A O 1
ATOM 1615 N N . GLU A 1 207 ? -10.320 3.712 22.269 1.00 95.94 207 GLU A N 1
ATOM 1616 C CA . GLU A 1 207 ? -11.660 3.138 22.128 1.00 95.94 207 GLU A CA 1
ATOM 1617 C C . GLU A 1 207 ? -12.733 4.158 22.556 1.00 95.94 207 GLU A C 1
ATOM 1619 O O . GLU A 1 207 ? -12.647 4.704 23.664 1.00 95.94 207 GLU A O 1
ATOM 1624 N N . PRO A 1 208 ? -13.731 4.450 21.700 1.00 97.19 208 PRO A N 1
ATOM 1625 C CA . PRO A 1 208 ? -14.779 5.403 22.028 1.00 97.19 208 PRO A CA 1
ATOM 1626 C C . PRO A 1 208 ? -15.828 4.795 22.961 1.00 97.19 208 PRO A C 1
ATOM 1628 O O . PRO A 1 208 ? -16.071 3.589 22.974 1.00 97.19 208 PRO A O 1
ATOM 1631 N N . GLN A 1 209 ? -16.535 5.660 23.684 1.00 96.31 209 GLN A N 1
ATOM 1632 C CA . GLN A 1 209 ? -17.843 5.307 24.225 1.00 96.31 209 GLN A CA 1
ATOM 1633 C C . GLN A 1 209 ? -18.863 5.351 23.089 1.00 96.31 209 GLN A C 1
ATOM 1635 O O . GLN A 1 209 ? -18.933 6.343 22.359 1.00 96.31 209 GLN A O 1
ATOM 1640 N N . VAL A 1 210 ? -19.651 4.288 22.945 1.00 95.31 210 VAL A N 1
ATOM 1641 C CA . VAL A 1 210 ? -20.691 4.196 21.918 1.00 95.31 210 VAL A CA 1
ATOM 1642 C C . VAL A 1 210 ? -22.044 3.893 22.543 1.00 95.31 210 VAL A C 1
ATOM 1644 O O . VAL A 1 210 ? -22.135 3.119 23.494 1.00 95.31 210 VAL A O 1
ATOM 1647 N N . SER A 1 211 ? -23.098 4.502 22.011 1.00 91.75 211 SER A N 1
ATOM 1648 C CA . SER A 1 211 ? -24.473 4.244 22.430 1.00 91.75 211 SER A CA 1
ATOM 1649 C C . SER A 1 211 ? -25.449 4.367 21.262 1.00 91.75 211 SER A C 1
ATOM 1651 O O . SER A 1 211 ? -25.189 5.046 20.268 1.00 91.75 211 SER A O 1
ATOM 1653 N N . TRP A 1 212 ? -26.576 3.671 21.369 1.00 91.56 212 TRP A N 1
ATOM 1654 C CA . TRP A 1 212 ? -27.694 3.704 20.426 1.00 91.56 212 TRP A CA 1
ATOM 1655 C C . TRP A 1 212 ? -28.994 3.411 21.182 1.00 91.56 212 TRP A C 1
ATOM 1657 O O . TRP A 1 212 ? -28.965 2.934 22.321 1.00 91.56 212 TRP A O 1
ATOM 1667 N N . GLU A 1 213 ? -30.137 3.695 20.562 1.00 87.94 213 GLU A N 1
ATOM 1668 C CA . GLU A 1 213 ? -31.452 3.387 21.130 1.00 87.94 213 GLU A CA 1
ATOM 1669 C C . GLU A 1 213 ? -31.706 1.875 21.077 1.00 87.94 213 GLU A C 1
ATOM 1671 O O . GLU A 1 213 ? -32.085 1.330 20.045 1.00 87.94 213 GLU A O 1
ATOM 1676 N N . ALA A 1 214 ? -31.441 1.179 22.183 1.00 89.06 214 ALA A N 1
ATOM 1677 C CA . ALA A 1 214 ? -31.518 -0.276 22.280 1.00 89.06 214 ALA A CA 1
ATOM 1678 C C . ALA A 1 214 ? -32.644 -0.734 23.213 1.00 89.06 214 ALA A C 1
ATOM 1680 O O . ALA A 1 214 ? -32.916 -0.099 24.233 1.00 89.06 214 ALA A O 1
ATOM 1681 N N . ASP A 1 215 ? -33.228 -1.896 22.923 1.00 90.62 215 ASP A N 1
ATOM 1682 C CA . ASP A 1 215 ? -34.023 -2.633 23.904 1.00 90.62 215 ASP A CA 1
ATOM 1683 C C . ASP A 1 215 ? -33.063 -3.291 24.918 1.00 90.62 215 ASP A C 1
ATOM 1685 O O . ASP A 1 215 ? -32.220 -4.102 24.514 1.00 90.62 215 ASP A O 1
ATOM 1689 N N . PRO A 1 216 ? -33.157 -2.979 26.226 1.00 92.44 216 PRO A N 1
ATOM 1690 C CA . PRO A 1 216 ? -32.227 -3.487 27.234 1.00 92.44 216 PRO A CA 1
ATOM 1691 C C . PRO A 1 216 ? -32.270 -5.013 27.409 1.00 92.44 216 PRO A C 1
ATOM 1693 O O . PRO A 1 216 ? -31.346 -5.579 27.991 1.00 92.44 216 PRO A O 1
ATOM 1696 N N . ALA A 1 217 ? -33.317 -5.692 26.926 1.00 92.88 217 ALA A N 1
ATOM 1697 C CA . ALA A 1 217 ? -33.444 -7.146 27.002 1.00 92.88 217 ALA A CA 1
ATOM 1698 C C . ALA A 1 217 ? -32.886 -7.881 25.768 1.00 92.88 217 ALA A C 1
ATOM 1700 O O . ALA A 1 217 ? -32.830 -9.114 25.768 1.00 92.88 217 ALA A O 1
ATOM 1701 N N . LYS A 1 218 ? -32.490 -7.159 24.710 1.00 96.00 218 LYS A N 1
ATOM 1702 C CA . LYS A 1 218 ? -32.026 -7.747 23.446 1.00 96.00 218 LYS A CA 1
ATOM 1703 C C . LYS A 1 218 ? -30.510 -7.747 23.311 1.00 96.00 218 LYS A C 1
ATOM 1705 O O . LYS A 1 218 ? -29.801 -7.018 24.000 1.00 96.00 218 LYS A O 1
ATOM 1710 N N . TYR A 1 219 ? -30.029 -8.581 22.392 1.00 97.19 219 TYR A N 1
ATOM 1711 C CA . TYR A 1 219 ? -28.613 -8.699 22.068 1.00 97.19 219 TYR A CA 1
ATOM 1712 C C . TYR A 1 219 ? -28.283 -7.991 20.757 1.00 97.19 219 TYR A C 1
ATOM 1714 O O . TYR A 1 219 ? -29.072 -8.034 19.815 1.00 97.19 219 TYR A O 1
ATOM 1722 N N . TYR A 1 220 ? -27.094 -7.405 20.679 1.00 96.31 220 TYR A N 1
ATOM 1723 C CA . TYR A 1 220 ? -26.624 -6.642 19.531 1.00 96.31 220 TYR A CA 1
ATOM 1724 C C . TYR A 1 220 ? -25.189 -7.024 19.145 1.00 96.31 220 TYR A C 1
ATOM 1726 O O . TYR A 1 220 ? -24.407 -7.510 19.964 1.00 96.31 220 TYR A O 1
ATOM 1734 N N . THR A 1 221 ? -24.841 -6.792 17.882 1.00 96.88 221 THR A N 1
ATOM 1735 C CA . THR A 1 221 ? -23.472 -6.882 17.355 1.00 96.88 221 THR A CA 1
ATOM 1736 C C . THR A 1 221 ? -23.036 -5.511 16.858 1.00 96.88 221 THR A C 1
ATOM 1738 O O . THR A 1 221 ? -23.767 -4.910 16.082 1.00 96.88 221 THR A O 1
ATOM 1741 N N . LEU A 1 222 ? -21.852 -5.050 17.258 1.00 96.75 222 LEU A N 1
ATOM 1742 C CA . LEU A 1 222 ? -21.195 -3.833 16.784 1.00 96.75 222 LEU A CA 1
ATOM 1743 C C . LEU A 1 222 ? -20.002 -4.191 15.893 1.00 96.75 222 LEU A C 1
ATOM 1745 O O . LEU A 1 222 ? -19.135 -4.963 16.302 1.00 96.75 222 LEU A O 1
ATOM 1749 N N . VAL A 1 223 ? -19.923 -3.578 14.714 1.00 95.31 223 VAL A N 1
ATOM 1750 C CA . VAL A 1 223 ? -18.816 -3.714 13.760 1.00 95.31 223 VAL A CA 1
ATOM 1751 C C . VAL A 1 223 ? -18.262 -2.331 13.432 1.00 95.31 223 VAL A C 1
ATOM 1753 O O . VAL A 1 223 ? -19.032 -1.439 13.100 1.00 95.31 223 VAL A O 1
ATOM 1756 N N . MET A 1 224 ? -16.941 -2.169 13.463 1.00 95.81 224 MET A N 1
ATOM 1757 C CA . MET A 1 224 ? -16.222 -1.043 12.870 1.00 95.81 224 MET A CA 1
ATOM 1758 C C . MET A 1 224 ? -15.244 -1.565 11.820 1.00 95.81 224 MET A C 1
ATOM 1760 O O . MET A 1 224 ? -14.443 -2.455 12.124 1.00 95.81 224 MET A O 1
ATOM 1764 N N . PHE A 1 225 ? -15.262 -1.013 10.610 1.00 93.88 225 PHE A N 1
ATOM 1765 C CA . PHE A 1 225 ? -14.365 -1.445 9.536 1.00 93.88 225 PHE A CA 1
ATOM 1766 C C . PHE A 1 225 ? -14.035 -0.301 8.552 1.00 93.88 225 PHE A C 1
ATOM 1768 O O . PHE A 1 225 ? -14.708 0.732 8.533 1.00 93.88 225 PHE A O 1
ATOM 1775 N N . ASP A 1 226 ? -12.975 -0.498 7.766 1.00 92.88 226 ASP A N 1
ATOM 1776 C CA . ASP A 1 226 ? -12.484 0.406 6.717 1.00 92.88 226 ASP A CA 1
ATOM 1777 C C . ASP A 1 226 ? -12.645 -0.260 5.329 1.00 92.88 226 ASP A C 1
ATOM 1779 O O . ASP A 1 226 ? -11.957 -1.250 5.053 1.00 92.88 226 ASP A O 1
ATOM 1783 N N . PRO A 1 227 ? -13.554 0.237 4.465 1.00 85.31 227 PRO A N 1
ATOM 1784 C CA . PRO A 1 227 ? -13.772 -0.272 3.112 1.00 85.31 227 PRO A CA 1
ATOM 1785 C C . PRO A 1 227 ? -12.842 0.360 2.066 1.00 85.31 227 PRO A C 1
ATOM 1787 O O . PRO A 1 227 ? -12.932 0.023 0.891 1.00 85.31 227 PRO A O 1
ATOM 1790 N N . ASP A 1 228 ? -11.990 1.309 2.453 1.00 85.12 228 ASP A N 1
ATOM 1791 C CA . ASP A 1 228 ? -11.156 2.083 1.533 1.00 85.12 228 ASP A CA 1
ATOM 1792 C C . ASP A 1 228 ? -9.695 1.613 1.555 1.00 85.12 228 ASP A C 1
ATOM 1794 O O . ASP A 1 228 ? -8.831 2.242 0.963 1.00 85.12 228 ASP A O 1
ATOM 1798 N N . ALA A 1 229 ? -9.359 0.513 2.231 1.00 81.69 229 ALA A N 1
ATOM 1799 C CA . ALA A 1 229 ? -7.979 0.040 2.291 1.00 81.69 229 ALA A CA 1
ATOM 1800 C C . ALA A 1 229 ? -7.532 -0.672 0.994 1.00 81.69 229 ALA A C 1
ATOM 1802 O O . ALA A 1 229 ? -8.226 -1.576 0.533 1.00 81.69 229 ALA A O 1
ATOM 1803 N N . PRO A 1 230 ? -6.321 -0.408 0.453 1.00 76.56 230 PRO A N 1
ATOM 1804 C CA . PRO A 1 230 ? -5.340 0.574 0.897 1.00 76.56 230 PRO A CA 1
ATOM 1805 C C . PRO A 1 230 ? -5.661 2.008 0.475 1.00 76.56 230 PRO A C 1
ATOM 1807 O O . PRO A 1 230 ? -5.191 2.895 1.175 1.00 76.56 230 PRO A O 1
ATOM 1810 N N . THR A 1 231 ? -6.374 2.228 -0.632 1.00 76.25 231 THR A N 1
ATOM 1811 C CA . THR A 1 231 ? -6.942 3.531 -1.008 1.00 76.25 231 THR A CA 1
ATOM 1812 C C . THR A 1 231 ? -8.355 3.339 -1.541 1.00 76.25 231 THR A C 1
ATOM 1814 O O . THR A 1 231 ? -8.711 2.264 -2.031 1.00 76.25 231 THR A O 1
ATOM 1817 N N . ARG A 1 232 ? -9.159 4.400 -1.485 1.00 74.50 232 ARG A N 1
ATOM 1818 C CA . ARG A 1 232 ? -10.550 4.379 -1.944 1.00 74.50 232 ARG A CA 1
ATOM 1819 C C . ARG A 1 232 ? -10.688 4.061 -3.435 1.00 74.50 232 ARG A C 1
ATOM 1821 O O . ARG A 1 232 ? -11.681 3.473 -3.854 1.00 74.50 232 ARG A O 1
ATOM 1828 N N . GLU A 1 233 ? -9.709 4.462 -4.237 1.00 68.62 233 GLU A N 1
ATOM 1829 C CA . GLU A 1 233 ? -9.674 4.236 -5.684 1.00 68.62 233 GLU A CA 1
ATOM 1830 C C . GLU A 1 233 ? -9.341 2.781 -6.040 1.00 68.62 233 GLU A C 1
ATOM 1832 O O . GLU A 1 233 ? -9.742 2.303 -7.100 1.00 68.62 233 GLU A O 1
ATOM 1837 N N . ASP A 1 234 ? -8.618 2.077 -5.166 1.00 67.69 234 ASP A N 1
ATOM 1838 C CA . ASP A 1 234 ? -8.170 0.700 -5.374 1.00 67.69 234 ASP A CA 1
ATOM 1839 C C . ASP A 1 234 ? -8.241 -0.102 -4.058 1.00 67.69 234 ASP A C 1
ATOM 1841 O O . ASP A 1 234 ? -7.196 -0.461 -3.504 1.00 67.69 234 ASP A O 1
ATOM 1845 N N . PRO A 1 235 ? -9.452 -0.388 -3.528 1.00 76.44 235 PRO A N 1
ATOM 1846 C CA . PRO A 1 235 ? -9.664 -0.911 -2.175 1.00 76.44 235 PRO A CA 1
ATOM 1847 C C . PRO A 1 235 ? -9.415 -2.429 -2.070 1.00 76.44 235 PRO A C 1
ATOM 1849 O O . PRO A 1 235 ? -10.248 -3.212 -1.620 1.00 76.44 235 PRO A O 1
ATOM 1852 N N . LYS A 1 236 ? -8.239 -2.885 -2.504 1.00 75.50 236 LYS A N 1
ATOM 1853 C CA . LYS A 1 236 ? -7.845 -4.307 -2.559 1.00 75.50 236 LYS A CA 1
ATOM 1854 C C . LYS A 1 236 ? -7.795 -5.024 -1.210 1.00 75.50 236 LYS A C 1
ATOM 1856 O O . LYS A 1 236 ? -7.751 -6.251 -1.188 1.00 75.50 236 LYS A O 1
ATOM 1861 N N . LEU A 1 237 ? -7.708 -4.283 -0.108 1.00 77.94 237 LEU A N 1
ATOM 1862 C CA . LEU A 1 237 ? -7.647 -4.825 1.250 1.00 77.94 237 LEU A CA 1
ATOM 1863 C C . LEU A 1 237 ? -8.968 -4.648 2.008 1.00 77.94 237 LEU A C 1
ATOM 1865 O O . LEU A 1 237 ? -9.033 -5.040 3.173 1.00 77.94 237 LEU A O 1
ATOM 1869 N N . ALA A 1 238 ? -9.992 -4.076 1.372 1.00 77.38 238 ALA A N 1
ATOM 1870 C CA . ALA A 1 238 ? -11.315 -3.954 1.955 1.00 77.38 238 ALA A CA 1
ATOM 1871 C C . ALA A 1 238 ? -11.971 -5.338 2.155 1.00 77.38 238 ALA A C 1
ATOM 1873 O O . ALA A 1 238 ? -11.827 -6.232 1.321 1.00 77.38 238 ALA A O 1
ATOM 1874 N N . ASP A 1 239 ? -12.696 -5.581 3.243 1.00 86.69 239 ASP A N 1
ATOM 1875 C CA . ASP A 1 239 ? -12.870 -4.698 4.401 1.00 86.69 239 ASP A CA 1
ATOM 1876 C C . ASP A 1 239 ? -11.741 -4.928 5.419 1.00 86.69 239 ASP A C 1
ATOM 1878 O O . ASP A 1 239 ? -11.390 -6.071 5.729 1.00 86.69 239 ASP A O 1
ATOM 1882 N N . VAL A 1 240 ? -11.214 -3.859 6.022 1.00 89.38 240 VAL A N 1
ATOM 1883 C CA . VAL A 1 240 ? -10.313 -3.989 7.176 1.00 89.38 240 VAL A CA 1
ATOM 1884 C C . VAL A 1 240 ? -11.121 -3.885 8.460 1.00 89.38 240 VAL A C 1
ATOM 1886 O O . VAL A 1 240 ? -11.715 -2.855 8.752 1.00 89.38 240 VAL A O 1
ATOM 1889 N N . LYS A 1 241 ? -11.125 -4.940 9.271 1.00 91.81 241 LYS A N 1
ATOM 1890 C CA . LYS A 1 241 ? -11.849 -4.999 10.548 1.00 91.81 241 LYS A CA 1
ATOM 1891 C C . LYS A 1 241 ? -11.114 -4.224 11.651 1.00 91.81 241 LYS A C 1
ATOM 1893 O O . LYS A 1 241 ? -10.047 -4.635 12.124 1.00 91.81 241 LYS A O 1
ATOM 1898 N N . HIS A 1 242 ? -11.720 -3.133 12.111 1.00 94.38 242 HIS A N 1
ATOM 1899 C CA . HIS A 1 242 ? -11.185 -2.245 13.148 1.00 94.38 242 HIS A CA 1
ATOM 1900 C C . HIS A 1 242 ? -11.711 -2.571 14.552 1.00 94.38 242 HIS A C 1
ATOM 1902 O O . HIS A 1 242 ? -10.938 -2.527 15.507 1.00 94.38 242 HIS A O 1
ATOM 1908 N N . TRP A 1 243 ? -12.978 -2.973 14.683 1.00 96.81 243 TRP A N 1
ATOM 1909 C CA . TRP A 1 243 ? -13.587 -3.380 15.956 1.00 96.81 243 TRP A CA 1
ATOM 1910 C C . TRP A 1 243 ? -14.751 -4.344 15.699 1.00 96.81 243 TRP A C 1
ATOM 1912 O O . TRP A 1 243 ? -15.501 -4.156 14.746 1.00 96.81 243 TRP A O 1
ATOM 1922 N N . LEU A 1 244 ? -14.903 -5.390 16.512 1.00 96.94 244 LEU A N 1
ATOM 1923 C CA . LEU A 1 244 ? -16.033 -6.319 16.414 1.00 96.94 244 LEU A CA 1
ATOM 1924 C C . LEU A 1 244 ? -16.393 -6.842 17.801 1.00 96.94 244 LEU A C 1
ATOM 1926 O O . LEU A 1 244 ? -15.605 -7.569 18.414 1.00 96.94 244 LEU A O 1
ATOM 1930 N N . VAL A 1 245 ? -17.593 -6.505 18.263 1.00 97.75 245 VAL A N 1
ATOM 1931 C CA . VAL A 1 245 ? -18.139 -6.945 19.550 1.00 97.75 245 VAL A CA 1
ATOM 1932 C C . VAL A 1 245 ? -19.514 -7.554 19.308 1.00 97.75 245 VAL A C 1
ATOM 1934 O O . VAL A 1 245 ? -20.370 -6.935 18.685 1.00 97.75 245 VAL A O 1
ATOM 1937 N N . VAL A 1 246 ? -19.725 -8.776 19.778 1.00 97.44 246 VAL A N 1
ATOM 1938 C CA . VAL A 1 246 ? -20.965 -9.540 19.576 1.00 97.44 246 VAL A CA 1
ATOM 1939 C C . VAL A 1 246 ? -21.659 -9.791 20.910 1.00 97.44 246 VAL A C 1
ATOM 1941 O O . VAL A 1 246 ? -21.043 -9.655 21.964 1.00 97.44 246 VAL A O 1
ATOM 1944 N N . ASN A 1 247 ? -22.929 -10.200 20.898 1.00 97.25 247 ASN A N 1
ATOM 1945 C CA . ASN A 1 247 ? -23.687 -10.515 22.116 1.00 97.25 247 ASN A CA 1
ATOM 1946 C C . ASN A 1 247 ? -23.736 -9.369 23.151 1.00 97.25 247 ASN A C 1
ATOM 1948 O O . ASN A 1 247 ? -23.781 -9.629 24.352 1.00 97.25 247 ASN A O 1
ATOM 1952 N N . ILE A 1 248 ? -23.757 -8.118 22.693 1.00 97.88 248 ILE A N 1
ATOM 1953 C CA . ILE A 1 248 ? -23.909 -6.921 23.530 1.00 97.88 248 ILE A CA 1
ATOM 1954 C C . ILE A 1 248 ? -25.337 -6.885 24.076 1.00 97.88 248 ILE A C 1
ATOM 1956 O O . ILE A 1 248 ? -26.272 -6.899 23.283 1.00 97.88 248 ILE A O 1
ATOM 1960 N N . LEU A 1 249 ? -25.535 -6.840 25.392 1.00 96.88 249 LEU A N 1
ATOM 1961 C CA . LEU A 1 249 ? -26.864 -6.713 25.994 1.00 96.88 249 LEU A CA 1
ATOM 1962 C C . LEU A 1 249 ? -27.295 -5.236 26.021 1.00 96.88 249 LEU A C 1
ATOM 1964 O O . LEU A 1 249 ? -26.629 -4.394 26.628 1.00 96.88 249 LEU A O 1
ATOM 1968 N N . GLY A 1 250 ? -28.405 -4.913 25.353 1.00 94.06 250 GLY A N 1
ATOM 1969 C CA . GLY A 1 250 ? -28.858 -3.534 25.167 1.00 94.06 250 GLY A CA 1
ATOM 1970 C C . GLY A 1 250 ? -27.814 -2.690 24.430 1.00 94.06 250 GLY A C 1
ATOM 1971 O O . GLY A 1 250 ? -27.439 -2.998 23.302 1.00 94.06 250 GLY A O 1
ATOM 1972 N N . CYS A 1 251 ? -27.330 -1.628 25.072 1.00 90.88 251 CYS A N 1
ATOM 1973 C CA . CYS A 1 251 ? -26.248 -0.780 24.561 1.00 90.88 251 CYS A CA 1
ATOM 1974 C C . CYS A 1 251 ? -24.971 -0.831 25.423 1.00 90.88 251 CYS A C 1
ATOM 1976 O O . CYS A 1 251 ? -24.048 -0.050 25.196 1.00 90.88 251 CYS A O 1
ATOM 1978 N N . ASP A 1 252 ? -24.887 -1.741 26.403 1.00 93.75 252 ASP A N 1
ATOM 1979 C CA . ASP A 1 252 ? -23.691 -1.892 27.237 1.00 93.75 252 ASP A CA 1
ATOM 1980 C C . ASP A 1 252 ? -22.633 -2.731 26.516 1.00 93.75 252 ASP A C 1
ATOM 1982 O O . ASP A 1 252 ? -22.563 -3.950 26.683 1.00 93.75 252 ASP A O 1
ATOM 1986 N N . VAL A 1 253 ? -21.784 -2.082 25.716 1.00 95.25 253 VAL A N 1
ATOM 1987 C CA . VAL A 1 253 ? -20.728 -2.751 24.932 1.00 95.25 253 VAL A CA 1
ATOM 1988 C C . VAL A 1 253 ? -19.816 -3.632 25.790 1.00 95.25 253 VAL A C 1
ATOM 1990 O O . VAL A 1 253 ? -19.354 -4.667 25.312 1.00 95.25 253 VAL A O 1
ATOM 1993 N N . LYS A 1 254 ? -19.611 -3.295 27.071 1.00 93.94 254 LYS A N 1
ATOM 1994 C CA . LYS A 1 254 ? -18.766 -4.081 27.985 1.00 93.94 254 LYS A CA 1
ATOM 1995 C C . LYS A 1 254 ? -19.362 -5.444 28.337 1.00 93.94 254 LYS A C 1
ATOM 1997 O O . LYS A 1 254 ? -18.621 -6.334 28.745 1.00 93.94 254 LYS A O 1
ATOM 2002 N N . SER A 1 255 ? -20.675 -5.614 28.186 1.00 95.06 255 SER A N 1
ATOM 2003 C CA . SER A 1 255 ? -21.350 -6.903 28.374 1.00 95.06 255 SER A CA 1
ATOM 2004 C C . SER A 1 255 ? -21.119 -7.884 27.216 1.00 95.06 255 SER A C 1
ATOM 2006 O O . SER A 1 255 ? -21.361 -9.084 27.374 1.00 95.06 255 SER A O 1
ATOM 2008 N N . GLY A 1 256 ? -20.668 -7.383 26.061 1.00 95.62 256 GLY A N 1
ATOM 2009 C CA . GLY A 1 256 ? -20.459 -8.165 24.850 1.00 95.62 256 GLY A CA 1
ATOM 2010 C C . GLY A 1 256 ? -19.168 -8.985 24.847 1.00 95.62 256 GLY A C 1
ATOM 2011 O O . GLY A 1 256 ? -18.234 -8.767 25.617 1.00 95.62 256 GLY A O 1
ATOM 2012 N N . GLU A 1 257 ? -19.100 -9.940 23.925 1.00 95.69 257 GLU A N 1
ATOM 2013 C CA . GLU A 1 257 ? -17.891 -10.689 23.607 1.00 95.69 257 GLU A CA 1
ATOM 2014 C C . GLU A 1 257 ? -17.083 -9.955 22.529 1.00 95.69 257 GLU A C 1
ATOM 2016 O O . GLU A 1 257 ? -17.552 -9.744 21.410 1.00 95.69 257 GLU A O 1
ATOM 2021 N N . VAL A 1 258 ? -15.839 -9.597 22.846 1.00 96.00 258 VAL A N 1
ATOM 2022 C CA . VAL A 1 258 ? -14.926 -8.950 21.895 1.00 96.00 258 VAL A CA 1
ATOM 2023 C C . VAL A 1 258 ? -14.289 -10.006 20.990 1.00 96.00 258 VAL A C 1
ATOM 2025 O O . VAL A 1 258 ? -13.498 -10.840 21.443 1.00 96.00 258 VAL A O 1
ATOM 2028 N N . ILE A 1 259 ? -14.621 -9.955 19.699 1.00 94.81 259 ILE A N 1
ATOM 2029 C CA . ILE A 1 259 ? -14.008 -10.790 18.657 1.00 94.81 259 ILE A CA 1
ATOM 2030 C C . ILE A 1 259 ? -12.812 -10.067 18.042 1.00 94.81 259 ILE A C 1
ATOM 2032 O O . ILE A 1 259 ? -11.765 -10.676 17.849 1.00 94.81 259 ILE A O 1
ATOM 2036 N N . ALA A 1 260 ? -12.924 -8.767 17.767 1.00 94.38 260 ALA A N 1
ATOM 2037 C CA . ALA A 1 260 ? -11.795 -7.951 17.336 1.00 94.38 260 ALA A CA 1
ATOM 2038 C C . ALA A 1 260 ? -11.665 -6.736 18.243 1.00 94.38 260 ALA A C 1
ATOM 2040 O O . ALA A 1 260 ? -12.590 -5.937 18.304 1.00 94.38 260 ALA A O 1
ATOM 2041 N N . GLU A 1 261 ? -10.528 -6.594 18.924 1.00 94.69 261 GLU A N 1
ATOM 2042 C CA . GLU A 1 261 ? -10.231 -5.437 19.776 1.00 94.69 261 GLU A CA 1
ATOM 2043 C C . GLU A 1 261 ? -10.133 -4.150 18.947 1.00 94.69 261 GLU A C 1
ATOM 2045 O O . GLU A 1 261 ? -9.667 -4.186 17.801 1.00 94.69 261 GLU A O 1
ATOM 2050 N N . TYR A 1 262 ? -10.543 -3.024 19.539 1.00 95.44 262 TYR A N 1
ATOM 2051 C CA . TYR A 1 262 ? -10.576 -1.725 18.872 1.00 95.44 262 TYR A CA 1
ATOM 2052 C C . TYR A 1 262 ? -9.186 -1.286 18.408 1.00 95.44 262 TYR A C 1
ATOM 2054 O O . TYR A 1 262 ? -8.225 -1.242 19.186 1.00 95.44 262 TYR A O 1
ATOM 2062 N N . VAL A 1 263 ? -9.106 -0.884 17.145 1.00 92.88 263 VAL A N 1
ATOM 2063 C CA . VAL A 1 263 ? -7.960 -0.200 16.552 1.00 92.88 263 VAL A CA 1
ATOM 2064 C C . VAL A 1 263 ? -8.475 1.059 15.864 1.00 92.88 263 VAL A C 1
ATOM 2066 O O . VAL A 1 263 ? -9.350 0.971 15.008 1.00 92.88 263 VAL A O 1
ATOM 2069 N N . GLY A 1 264 ? -7.931 2.225 16.221 1.00 92.44 264 GLY A N 1
ATOM 2070 C CA . GLY A 1 264 ? -8.277 3.496 15.575 1.00 92.44 264 GLY A CA 1
ATOM 2071 C C . GLY A 1 264 ? -7.799 3.589 14.123 1.00 92.44 264 GLY A C 1
ATOM 2072 O O . GLY A 1 264 ? -7.264 2.631 13.560 1.00 92.44 264 GLY A O 1
ATOM 2073 N N . SER A 1 265 ? -7.958 4.758 13.507 1.00 93.62 265 SER A N 1
ATOM 2074 C CA . SER A 1 265 ? -7.513 4.978 12.130 1.00 93.62 265 SER A CA 1
ATOM 2075 C C . SER A 1 265 ? -6.005 4.827 11.972 1.00 93.62 265 SER A C 1
ATOM 2077 O O . SER A 1 265 ? -5.212 5.331 12.775 1.00 93.62 265 SER A O 1
ATOM 2079 N N . LEU A 1 266 ? -5.611 4.121 10.913 1.00 86.81 266 LEU A N 1
ATOM 2080 C CA . LEU A 1 266 ? -4.214 3.814 10.600 1.00 86.81 266 LEU A CA 1
ATOM 2081 C C . LEU A 1 266 ? -3.906 4.005 9.109 1.00 86.81 266 LEU A C 1
ATOM 2083 O O . LEU A 1 266 ? -3.022 3.337 8.572 1.00 86.81 266 LEU A O 1
ATOM 2087 N N . THR A 1 267 ? -4.622 4.908 8.439 1.00 82.81 267 THR A N 1
ATOM 2088 C CA . THR A 1 267 ? -4.447 5.222 7.015 1.00 82.81 267 THR A CA 1
ATOM 2089 C C . THR A 1 267 ? -3.005 5.656 6.698 1.00 82.81 267 THR A C 1
ATOM 2091 O O . THR A 1 267 ? -2.531 6.625 7.293 1.00 82.81 267 THR A O 1
ATOM 2094 N N . PRO A 1 268 ? -2.282 4.982 5.779 1.00 79.19 268 PRO A N 1
ATOM 2095 C CA . PRO A 1 268 ? -0.919 5.363 5.405 1.00 79.19 268 PRO A CA 1
ATOM 2096 C C . PRO A 1 268 ? -0.812 6.752 4.770 1.00 79.19 268 PRO A C 1
ATOM 2098 O O . PRO A 1 268 ? -1.742 7.252 4.134 1.00 79.19 268 PRO A O 1
ATOM 2101 N N . LYS A 1 269 ? 0.378 7.351 4.876 1.00 81.56 269 LYS A N 1
ATOM 2102 C CA . LYS A 1 269 ? 0.687 8.624 4.224 1.00 81.56 269 LYS A CA 1
ATOM 2103 C C . LYS A 1 269 ? 0.515 8.521 2.710 1.00 81.56 269 LYS A C 1
ATOM 2105 O O . LYS A 1 269 ? 1.164 7.695 2.076 1.00 81.56 269 LYS A O 1
ATOM 2110 N N . GLY A 1 270 ? -0.289 9.420 2.146 1.00 72.81 270 GLY A N 1
ATOM 2111 C CA . GLY A 1 270 ? -0.534 9.498 0.703 1.00 72.81 270 GLY A CA 1
ATOM 2112 C C . GLY A 1 270 ? -1.711 8.660 0.199 1.00 72.81 270 GLY A C 1
ATOM 2113 O O . GLY A 1 270 ? -1.980 8.703 -0.994 1.00 72.81 270 GLY A O 1
ATOM 2114 N N . ASN A 1 271 ? -2.436 7.964 1.081 1.00 77.06 271 ASN A N 1
ATOM 2115 C CA . ASN A 1 271 ? -3.581 7.125 0.702 1.00 77.06 271 ASN A CA 1
ATOM 2116 C C . ASN A 1 271 ? -4.934 7.863 0.736 1.00 77.06 271 ASN A C 1
ATOM 2118 O O . ASN A 1 271 ? -5.978 7.265 0.500 1.00 77.06 271 ASN A O 1
ATOM 2122 N N . GLY A 1 272 ? -4.913 9.169 1.013 1.00 81.56 272 GLY A N 1
ATOM 2123 C CA . GLY A 1 272 ? -6.112 10.001 1.059 1.00 81.56 272 GLY A CA 1
ATOM 2124 C C . GLY A 1 272 ? -6.998 9.725 2.276 1.00 81.56 272 GLY A C 1
ATOM 2125 O O . GLY A 1 272 ? -6.542 9.226 3.306 1.00 81.56 272 GLY A O 1
ATOM 2126 N N . LEU A 1 273 ? -8.268 10.115 2.164 1.00 83.88 273 LEU A N 1
ATOM 2127 C CA . LEU A 1 273 ? -9.280 9.933 3.205 1.00 83.88 273 LEU A CA 1
ATOM 2128 C C . LEU A 1 273 ? -9.907 8.544 3.103 1.00 83.88 273 LEU A C 1
ATOM 2130 O O . LEU A 1 273 ? -10.418 8.171 2.050 1.00 83.88 273 LEU A O 1
ATOM 2134 N N . HIS A 1 274 ? -9.929 7.830 4.224 1.00 87.31 274 HIS A N 1
ATOM 2135 C CA . HIS A 1 274 ? -10.632 6.560 4.382 1.00 87.31 274 HIS A CA 1
ATOM 2136 C C . HIS A 1 274 ? -11.886 6.746 5.226 1.00 87.31 274 HIS A C 1
ATOM 2138 O O . HIS A 1 274 ? -11.907 7.565 6.151 1.00 87.31 274 HIS A O 1
ATOM 2144 N N . ARG A 1 275 ? -12.916 5.958 4.933 1.00 89.50 275 ARG A N 1
ATOM 2145 C CA . ARG A 1 275 ? -14.150 5.857 5.708 1.00 89.50 275 ARG A CA 1
ATOM 2146 C C . ARG A 1 275 ? -13.980 4.829 6.818 1.00 89.50 275 ARG A C 1
ATOM 2148 O O . ARG A 1 275 ? -13.648 3.684 6.563 1.00 89.50 275 ARG A O 1
ATOM 2155 N N . TYR A 1 276 ? -14.294 5.213 8.044 1.00 93.50 276 TYR A N 1
ATOM 2156 C CA . TYR A 1 276 ? -14.349 4.297 9.179 1.00 93.50 276 TYR A CA 1
ATOM 2157 C C . TYR A 1 276 ? -15.803 4.168 9.615 1.00 93.50 276 TYR A C 1
ATOM 2159 O O . TYR A 1 276 ? -16.367 5.093 10.204 1.00 93.50 276 TYR A O 1
ATOM 2167 N N . ILE A 1 277 ? -16.425 3.044 9.260 1.00 90.81 277 ILE A N 1
ATOM 2168 C CA . ILE A 1 277 ? -17.872 2.842 9.365 1.00 90.81 277 ILE A CA 1
ATOM 2169 C C . ILE A 1 277 ? -18.184 1.979 10.583 1.00 90.81 277 ILE A C 1
ATOM 2171 O O . ILE A 1 277 ? -17.607 0.907 10.732 1.00 90.81 277 ILE A O 1
ATOM 2175 N N . PHE A 1 278 ? -19.125 2.432 11.412 1.00 94.19 278 PHE A N 1
ATOM 2176 C CA . PHE A 1 278 ? -19.705 1.698 12.533 1.00 94.19 278 PHE A CA 1
ATOM 2177 C C . PHE A 1 278 ? -21.107 1.220 12.172 1.00 94.19 278 PHE A C 1
ATOM 2179 O O . PHE A 1 278 ? -21.941 2.023 11.750 1.00 94.19 278 PHE A O 1
ATOM 2186 N N . LEU A 1 279 ? -21.382 -0.060 12.404 1.00 91.62 279 LEU A N 1
ATOM 2187 C CA . LEU A 1 279 ? -22.687 -0.688 12.227 1.00 91.62 279 LEU A CA 1
ATOM 2188 C C . LEU A 1 279 ? -23.081 -1.455 13.480 1.00 91.62 279 LEU A C 1
ATOM 2190 O O . LEU A 1 279 ? -22.257 -2.155 14.065 1.00 91.62 279 LEU A O 1
ATOM 2194 N N . VAL A 1 280 ? -24.357 -1.396 13.832 1.00 92.94 280 VAL A N 1
ATOM 2195 C CA . VAL A 1 280 ? -24.980 -2.223 14.861 1.00 92.94 280 VAL A CA 1
ATOM 2196 C C . VAL A 1 280 ? -26.053 -3.090 14.221 1.00 92.94 280 VAL A C 1
ATOM 2198 O O . VAL A 1 280 ? -26.819 -2.603 13.396 1.00 92.94 280 VAL A O 1
ATOM 2201 N N . PHE A 1 281 ? -26.145 -4.351 14.631 1.00 91.75 281 PHE A N 1
ATOM 2202 C CA . PHE A 1 281 ? -27.180 -5.299 14.216 1.00 91.75 281 PHE A CA 1
ATOM 2203 C C . PHE A 1 281 ? -27.924 -5.828 15.440 1.00 91.75 281 PHE A C 1
ATOM 2205 O O . PHE A 1 281 ? -27.288 -6.187 16.431 1.00 91.75 281 PHE A O 1
ATOM 2212 N N . GLU A 1 282 ? -29.254 -5.911 15.369 1.00 92.06 282 GLU A N 1
ATOM 2213 C CA . GLU A 1 282 ? -30.063 -6.586 16.390 1.00 92.06 282 GLU A CA 1
ATOM 2214 C C . GLU A 1 282 ? -30.009 -8.104 16.169 1.00 92.06 282 GLU A C 1
ATOM 2216 O O . GLU A 1 282 ? -30.349 -8.612 15.101 1.00 92.06 282 GLU A O 1
ATOM 2221 N N . GLN A 1 283 ? -29.601 -8.852 17.189 1.00 94.31 283 GLN A N 1
ATOM 2222 C CA . GLN A 1 283 ? -29.561 -10.307 17.147 1.00 94.31 283 GLN A CA 1
ATOM 2223 C C . GLN A 1 283 ? -30.918 -10.908 17.529 1.00 94.31 283 GLN A C 1
ATOM 2225 O O . GLN A 1 283 ? -31.624 -10.410 18.403 1.00 94.31 283 GLN A O 1
ATOM 2230 N N . LYS A 1 284 ? -31.237 -12.084 16.975 1.00 91.19 284 LYS A N 1
ATOM 2231 C CA . LYS A 1 284 ? -32.451 -12.856 17.330 1.00 91.19 284 LYS A CA 1
ATOM 2232 C C . LYS A 1 284 ? -32.426 -13.428 18.760 1.00 91.19 284 LYS A C 1
ATOM 2234 O O . LYS A 1 284 ? -33.394 -14.041 19.198 1.00 91.19 284 LYS A O 1
ATOM 2239 N N . GLY A 1 285 ? -31.305 -13.272 19.458 1.00 92.06 285 GLY A N 1
ATOM 2240 C CA . GLY A 1 285 ? -31.015 -13.790 20.789 1.00 92.06 285 GLY A CA 1
ATOM 2241 C C . GLY A 1 285 ? -29.504 -13.833 21.019 1.00 92.06 285 GLY A C 1
ATOM 2242 O O . GLY A 1 285 ? -28.729 -13.327 20.203 1.00 92.06 285 GLY A O 1
ATOM 2243 N N . LYS A 1 286 ? -29.067 -14.464 22.110 1.00 93.44 286 LYS A N 1
ATOM 2244 C CA . LYS A 1 286 ? -27.643 -14.747 22.318 1.00 93.44 286 LYS A CA 1
ATOM 2245 C C . LYS A 1 286 ? -27.187 -15.804 21.308 1.00 93.44 286 LYS A C 1
ATOM 2247 O O . LYS A 1 286 ? -27.802 -16.863 21.209 1.00 93.44 286 LYS A O 1
ATOM 2252 N N . MET A 1 287 ? -26.130 -15.512 20.559 1.00 92.31 287 MET A N 1
ATOM 2253 C CA . MET A 1 287 ? -25.646 -16.330 19.443 1.00 92.31 287 MET A CA 1
ATOM 2254 C C . MET A 1 287 ? -24.217 -16.818 19.709 1.00 92.31 287 MET A C 1
ATOM 2256 O O . MET A 1 287 ? -23.493 -16.235 20.514 1.00 92.31 287 MET A O 1
ATOM 2260 N N . ALA A 1 288 ? -23.805 -17.904 19.056 1.00 91.06 288 ALA A N 1
ATOM 2261 C CA . ALA A 1 288 ? -22.444 -18.426 19.158 1.00 91.06 288 ALA A CA 1
ATOM 2262 C C . ALA A 1 288 ? -21.608 -17.955 17.961 1.00 91.06 288 ALA A C 1
ATOM 2264 O O . ALA A 1 288 ? -21.985 -18.203 16.821 1.00 91.06 288 ALA A O 1
ATOM 2265 N N . PHE A 1 289 ? -20.464 -17.324 18.231 1.00 88.44 289 PHE A N 1
ATOM 2266 C CA . PHE A 1 289 ? -19.521 -16.829 17.217 1.00 88.44 289 PHE A CA 1
ATOM 2267 C C . PHE A 1 289 ? -18.146 -17.514 17.327 1.00 88.44 289 PHE A C 1
ATOM 2269 O O . PHE A 1 289 ? -17.141 -16.961 16.899 1.00 88.44 289 PHE A O 1
ATOM 2276 N N . GLY A 1 290 ? -18.079 -18.709 17.928 1.00 73.56 290 GLY A N 1
ATOM 2277 C CA . GLY A 1 290 ? -16.818 -19.378 18.289 1.00 73.56 290 GLY A CA 1
ATOM 2278 C C . GLY A 1 290 ? -15.885 -19.717 17.118 1.00 73.56 290 GLY A C 1
ATOM 2279 O O . GLY A 1 290 ? -14.689 -19.887 17.337 1.00 73.56 290 GLY A O 1
ATOM 2280 N N . ASP A 1 291 ? -16.411 -19.765 15.892 1.00 81.06 291 ASP A N 1
ATOM 2281 C CA . ASP A 1 291 ? -15.627 -19.976 14.669 1.00 81.06 291 ASP A CA 1
ATOM 2282 C C . ASP A 1 291 ? -15.008 -18.677 14.121 1.00 81.06 291 ASP A C 1
ATOM 2284 O O . ASP A 1 291 ? -14.238 -18.719 13.160 1.00 81.06 291 ASP A O 1
ATOM 2288 N N . GLU A 1 292 ? -15.362 -17.511 14.672 1.00 85.12 292 GLU A N 1
ATOM 2289 C CA . GLU A 1 292 ? -14.810 -16.233 14.231 1.00 85.12 292 GLU A CA 1
ATOM 2290 C C . GLU A 1 292 ? -13.413 -16.017 14.825 1.00 85.12 292 GLU A C 1
ATOM 2292 O O . GLU A 1 292 ? -13.234 -16.029 16.049 1.00 85.12 292 GLU A O 1
ATOM 2297 N N . PRO A 1 293 ? -12.393 -15.797 13.980 1.00 83.62 293 PRO A N 1
ATOM 2298 C CA . PRO A 1 293 ? -11.031 -15.664 14.456 1.00 83.62 293 PRO A CA 1
ATOM 2299 C C . PRO A 1 293 ? -10.862 -14.371 15.258 1.00 83.62 293 PRO A C 1
ATOM 2301 O O . PRO A 1 293 ? -11.190 -13.275 14.787 1.00 83.62 293 PRO A O 1
ATOM 2304 N N . LYS A 1 294 ? -10.305 -14.500 16.469 1.00 86.31 294 LYS A N 1
ATOM 2305 C CA . LYS A 1 294 ? -10.060 -13.352 17.344 1.00 86.31 294 LYS A CA 1
ATOM 2306 C C . LYS A 1 294 ? -8.947 -12.457 16.794 1.00 86.31 294 LYS A C 1
ATOM 2308 O O . LYS A 1 294 ? -7.908 -12.950 16.348 1.00 86.31 294 LYS A O 1
ATOM 2313 N N . CYS A 1 295 ? -9.149 -11.144 16.873 1.00 83.50 295 CYS A N 1
ATOM 2314 C CA . CYS A 1 295 ? -8.152 -10.130 16.533 1.00 83.50 295 CYS A CA 1
ATOM 2315 C C . CYS A 1 295 ? -7.741 -9.365 17.788 1.00 83.50 295 CYS A C 1
ATOM 2317 O O . CYS A 1 295 ? -8.557 -8.676 18.399 1.00 83.50 295 CYS A O 1
ATOM 2319 N N . VAL A 1 296 ? -6.458 -9.429 18.130 1.00 79.44 296 VAL A N 1
ATOM 2320 C CA . VAL A 1 296 ? -5.872 -8.610 19.199 1.00 79.44 296 VAL A CA 1
ATOM 2321 C C . VAL A 1 296 ? -5.477 -7.230 18.660 1.00 79.44 296 VAL A C 1
ATOM 2323 O O . VAL A 1 296 ? -5.208 -7.070 17.465 1.00 79.44 296 VAL A O 1
ATOM 2326 N N . LYS A 1 297 ? -5.467 -6.200 19.510 1.00 74.00 297 LYS A N 1
ATOM 2327 C CA . LYS A 1 297 ? -5.232 -4.790 19.138 1.00 74.00 297 LYS A CA 1
ATOM 2328 C C . LYS A 1 297 ? -3.894 -4.575 18.429 1.00 74.00 297 LYS A C 1
ATOM 2330 O O . LYS A 1 297 ? -3.801 -3.765 17.517 1.00 74.00 297 LYS A O 1
ATOM 2335 N N . LEU A 1 298 ? -2.875 -5.337 18.817 1.00 66.00 298 LEU A N 1
ATOM 2336 C CA . LEU A 1 298 ? -1.499 -5.228 18.322 1.00 66.00 298 LEU A CA 1
ATOM 2337 C C . LEU A 1 298 ? -1.177 -6.230 17.201 1.00 66.00 298 LEU A C 1
ATOM 2339 O O . LEU A 1 298 ? -0.030 -6.634 17.041 1.00 66.00 298 LEU A O 1
ATOM 2343 N N . SER A 1 299 ? -2.183 -6.691 16.455 1.00 68.00 299 SER A N 1
ATOM 2344 C CA . SER A 1 299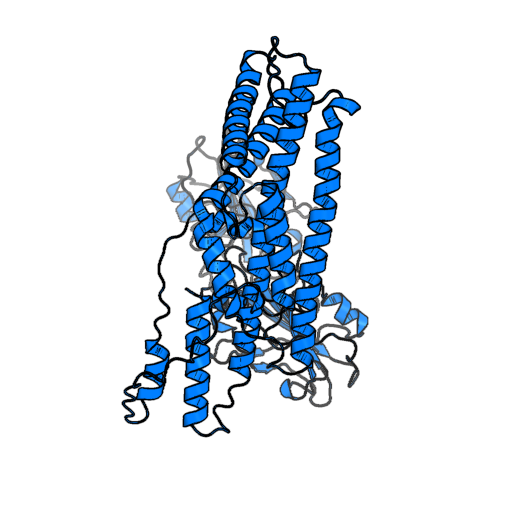 ? -1.966 -7.624 15.351 1.00 68.00 299 SER A CA 1
ATOM 2345 C C . SER A 1 299 ? -2.852 -7.317 14.152 1.00 68.00 299 SER A C 1
ATOM 2347 O O . SER A 1 299 ? -4.037 -6.994 14.283 1.00 68.00 299 SER A O 1
ATOM 2349 N N . ARG A 1 300 ? -2.252 -7.479 12.973 1.00 70.12 300 ARG A N 1
ATOM 2350 C CA . ARG A 1 300 ? -2.903 -7.466 11.662 1.00 70.12 300 ARG A CA 1
ATOM 2351 C C . ARG A 1 300 ? -3.688 -8.752 11.388 1.00 70.12 300 ARG A C 1
ATOM 2353 O O . ARG A 1 300 ? -4.598 -8.740 10.558 1.00 70.12 300 ARG A O 1
ATOM 2360 N N . ALA A 1 301 ? -3.349 -9.846 12.073 1.00 73.38 301 ALA A N 1
ATOM 2361 C CA . ALA A 1 301 ? -3.923 -11.157 11.812 1.00 73.38 301 ALA A CA 1
ATOM 2362 C C . ALA A 1 301 ? -5.456 -11.119 11.911 1.00 73.38 301 ALA A C 1
ATOM 2364 O O . ALA A 1 301 ? -6.034 -10.568 12.854 1.00 73.38 301 ALA A O 1
ATOM 2365 N N . ASN A 1 302 ? -6.116 -11.714 10.917 1.00 81.88 302 ASN A N 1
ATOM 2366 C CA . ASN A 1 302 ? -7.574 -11.831 10.818 1.00 81.88 302 ASN A CA 1
ATOM 2367 C C . ASN A 1 302 ? -8.347 -10.498 10.711 1.00 81.88 302 ASN A C 1
ATOM 2369 O O . ASN A 1 302 ? -9.579 -10.502 10.807 1.00 81.88 302 ASN A O 1
ATOM 2373 N N . ARG A 1 303 ? -7.652 -9.361 10.526 1.00 86.62 303 ARG A N 1
ATOM 2374 C CA . ARG A 1 303 ? -8.281 -8.058 10.245 1.00 86.62 303 ARG A CA 1
ATOM 2375 C C . ARG A 1 303 ? -8.508 -7.807 8.757 1.00 86.62 303 ARG A C 1
ATOM 2377 O O . ARG A 1 303 ? -9.396 -7.034 8.431 1.00 86.62 303 ARG A O 1
ATOM 2384 N N . ILE A 1 304 ? -7.724 -8.444 7.888 1.00 82.69 304 ILE A N 1
ATOM 2385 C CA . ILE A 1 304 ? -7.770 -8.325 6.420 1.00 82.69 304 ILE A CA 1
ATOM 2386 C C . ILE A 1 304 ? -8.163 -9.672 5.822 1.00 82.69 304 ILE A C 1
ATOM 2388 O O . ILE A 1 304 ? -7.940 -10.707 6.451 1.00 82.69 304 ILE A O 1
ATOM 2392 N N . GLY A 1 305 ? -8.711 -9.664 4.605 1.00 74.88 305 GLY A N 1
ATOM 2393 C CA . GLY A 1 305 ? -9.246 -10.873 3.973 1.00 74.88 305 GLY A CA 1
ATOM 2394 C C . GLY A 1 305 ? -10.546 -11.315 4.641 1.00 74.88 305 GLY A C 1
ATOM 2395 O O . GLY A 1 305 ? -10.919 -12.482 4.582 1.00 74.88 305 GLY A O 1
ATOM 2396 N N . TRP A 1 306 ? -11.201 -10.373 5.315 1.00 83.94 306 TRP A N 1
ATOM 2397 C CA . TRP A 1 306 ? -12.474 -10.527 5.986 1.00 83.94 306 TRP A CA 1
ATOM 2398 C C . TRP A 1 306 ? -13.489 -9.620 5.291 1.00 83.94 306 TRP A C 1
ATOM 2400 O O . TRP A 1 306 ? -13.144 -8.535 4.830 1.00 83.94 306 TRP A O 1
ATOM 2410 N N . SER A 1 307 ? -14.739 -10.067 5.202 1.00 82.06 307 SER A N 1
ATOM 2411 C CA . SER A 1 307 ? -15.817 -9.297 4.587 1.00 82.06 307 SER A CA 1
ATOM 2412 C C . SER A 1 307 ? -16.947 -9.086 5.581 1.00 82.06 307 SER A C 1
ATOM 2414 O O . SER A 1 307 ? -17.520 -10.048 6.102 1.00 82.06 307 SER A O 1
ATOM 2416 N N . THR A 1 308 ? -17.327 -7.823 5.777 1.00 83.12 308 THR A N 1
ATOM 2417 C CA . THR A 1 308 ? -18.471 -7.447 6.616 1.00 83.12 308 THR A CA 1
ATOM 2418 C C . THR A 1 308 ? -19.749 -8.103 6.100 1.00 83.12 308 THR A C 1
ATOM 2420 O O . THR A 1 308 ? -20.534 -8.660 6.867 1.00 83.12 308 THR A O 1
ATOM 2423 N N . ARG A 1 309 ? -19.926 -8.120 4.775 1.00 79.38 309 ARG A N 1
ATOM 2424 C CA . ARG A 1 309 ? -21.095 -8.703 4.099 1.00 79.38 309 ARG A CA 1
ATOM 2425 C C . ARG A 1 309 ? -21.191 -10.213 4.294 1.00 79.38 309 ARG A C 1
ATOM 2427 O O . ARG A 1 309 ? -22.270 -10.728 4.589 1.00 79.38 309 ARG A O 1
ATOM 2434 N N . GLU A 1 310 ? -20.079 -10.930 4.145 1.00 81.38 310 GLU A N 1
ATOM 2435 C CA . GLU A 1 310 ? -20.059 -12.379 4.371 1.00 81.38 310 GLU A CA 1
ATOM 2436 C C . GLU A 1 310 ? -20.331 -12.719 5.834 1.00 81.38 310 GLU A C 1
ATOM 2438 O O . GLU A 1 310 ? -21.103 -13.638 6.106 1.00 81.38 310 GLU A O 1
ATOM 2443 N N . PHE A 1 311 ? -19.777 -11.944 6.770 1.00 87.75 311 PHE A N 1
ATOM 2444 C CA . PHE A 1 311 ? -20.032 -12.103 8.200 1.00 87.75 311 PHE A CA 1
ATOM 2445 C C . PHE A 1 311 ? -21.519 -11.928 8.548 1.00 87.75 311 PHE A C 1
ATOM 2447 O O . PHE A 1 311 ? -22.090 -12.782 9.233 1.00 87.75 311 PHE A O 1
ATOM 2454 N N . ILE A 1 312 ? -22.171 -10.879 8.033 1.00 84.00 312 ILE A N 1
ATOM 2455 C CA . ILE A 1 312 ? -23.611 -10.631 8.229 1.00 84.00 312 ILE A CA 1
ATOM 2456 C C . ILE A 1 312 ? -24.438 -11.799 7.687 1.00 84.00 312 ILE A C 1
ATOM 2458 O O . ILE A 1 312 ? -25.322 -12.314 8.378 1.00 84.00 312 ILE A O 1
ATOM 2462 N N . LYS A 1 313 ? -24.130 -12.252 6.463 1.00 81.50 313 LYS A N 1
ATOM 2463 C CA . LYS A 1 313 ? -24.846 -13.346 5.796 1.00 81.50 313 LYS A CA 1
ATOM 2464 C C . LYS A 1 313 ? -24.660 -14.680 6.520 1.00 81.50 313 LYS A C 1
ATOM 2466 O O . LYS A 1 313 ? -25.645 -15.373 6.761 1.00 81.50 313 LYS A O 1
ATOM 2471 N N . LYS A 1 314 ? -23.420 -15.026 6.883 1.00 86.88 314 LYS A N 1
ATOM 2472 C CA . LYS A 1 314 ? -23.060 -16.260 7.602 1.00 86.88 314 LYS A CA 1
ATOM 2473 C C . LYS A 1 314 ? -23.801 -16.360 8.931 1.00 86.88 314 LYS A C 1
ATOM 2475 O O . LYS A 1 314 ? -24.317 -17.422 9.265 1.00 86.88 314 LYS A O 1
ATOM 2480 N N . ASN A 1 315 ? -23.877 -15.249 9.660 1.00 85.69 315 ASN A N 1
ATOM 2481 C CA . ASN A 1 315 ? -24.480 -15.213 10.987 1.00 85.69 315 ASN A CA 1
ATOM 2482 C C . ASN A 1 315 ? -25.972 -14.846 10.965 1.00 85.69 315 ASN A C 1
ATOM 2484 O O . ASN A 1 315 ? -26.613 -14.879 12.007 1.00 85.69 315 ASN A O 1
ATOM 2488 N N . ASN A 1 316 ? -26.562 -14.549 9.801 1.00 84.88 316 ASN A N 1
ATOM 2489 C CA . ASN A 1 316 ? -27.978 -14.186 9.666 1.00 84.88 316 ASN A CA 1
ATOM 2490 C C . ASN A 1 316 ? -28.386 -13.021 10.594 1.00 84.88 316 ASN A C 1
ATOM 2492 O O . ASN A 1 316 ? -29.452 -13.060 11.218 1.00 84.88 316 ASN A O 1
ATOM 2496 N N . LEU A 1 317 ? -27.521 -12.002 10.687 1.00 82.12 317 LEU A N 1
ATOM 2497 C CA . LEU A 1 317 ? -27.719 -10.826 11.549 1.00 82.12 317 LEU A CA 1
ATOM 2498 C C . LEU A 1 317 ? -28.868 -9.920 11.078 1.00 82.12 317 LEU A C 1
ATOM 2500 O O . LEU A 1 317 ? -29.295 -9.034 11.809 1.00 82.12 317 LEU A O 1
ATOM 2504 N N . GLY A 1 318 ? -29.416 -10.180 9.890 1.00 75.62 318 GLY A N 1
ATOM 2505 C CA . GLY A 1 318 ? -30.500 -9.391 9.323 1.00 75.62 318 GLY A CA 1
ATOM 2506 C C . GLY A 1 318 ? -30.006 -8.020 8.882 1.00 75.62 318 GLY A C 1
ATOM 2507 O O . GLY A 1 318 ? -28.875 -7.896 8.418 1.00 75.62 318 GLY A O 1
ATOM 2508 N N . LYS A 1 319 ? -30.879 -7.021 9.013 1.00 76.81 319 LYS A N 1
ATOM 2509 C CA . LYS A 1 319 ? -30.591 -5.658 8.586 1.00 76.81 319 LYS A CA 1
ATOM 2510 C C . LYS A 1 319 ? -29.798 -4.882 9.635 1.00 76.81 319 LYS A C 1
ATOM 2512 O O . LYS A 1 319 ? -30.017 -5.090 10.830 1.00 76.81 319 LYS A O 1
ATOM 2517 N N . VAL A 1 320 ? -28.936 -3.962 9.210 1.00 81.75 320 VAL A N 1
ATOM 2518 C CA . VAL A 1 320 ? -28.357 -2.950 10.101 1.00 81.75 320 VAL A CA 1
ATOM 2519 C C . VAL A 1 320 ? -29.475 -2.250 10.886 1.00 81.75 320 VAL A C 1
ATOM 2521 O O . VAL A 1 320 ? -30.535 -1.884 10.374 1.00 81.75 320 VAL A O 1
ATOM 2524 N N . PHE A 1 321 ? -29.226 -2.125 12.180 1.00 84.50 321 PHE A N 1
ATOM 2525 C CA . PHE A 1 321 ? -30.090 -1.498 13.166 1.00 84.50 321 PHE A CA 1
ATOM 2526 C C . PHE A 1 321 ? -29.712 -0.028 13.374 1.00 84.50 321 PHE A C 1
ATOM 2528 O O . PHE A 1 321 ? -30.582 0.838 13.411 1.00 84.50 321 PHE A O 1
ATOM 2535 N N . ALA A 1 322 ? -28.414 0.258 13.485 1.00 83.44 322 ALA A N 1
ATOM 2536 C CA . ALA A 1 322 ? -27.898 1.613 13.622 1.00 83.44 322 ALA A CA 1
ATOM 2537 C C . ALA A 1 322 ? -26.513 1.744 12.985 1.00 83.44 322 ALA A C 1
ATOM 2539 O O . ALA A 1 322 ? -25.795 0.754 12.854 1.00 83.44 322 ALA A O 1
ATOM 2540 N N . GLY A 1 323 ? -26.102 2.959 12.636 1.00 84.75 323 GLY A N 1
ATOM 2541 C CA . GLY A 1 323 ? -24.744 3.196 12.149 1.00 84.75 323 GLY A CA 1
ATOM 2542 C C . GLY A 1 323 ? -24.295 4.649 12.219 1.00 84.75 323 GLY A C 1
ATOM 2543 O O . GLY A 1 323 ? -25.082 5.551 12.514 1.00 84.75 323 GLY A O 1
ATOM 2544 N N . ASN A 1 324 ? -23.001 4.858 11.994 1.00 87.38 324 ASN A N 1
ATOM 2545 C CA . ASN A 1 324 ? -22.357 6.164 11.844 1.00 87.38 324 ASN A CA 1
ATOM 2546 C C . ASN A 1 324 ? -20.998 5.975 11.144 1.00 87.38 324 ASN A C 1
ATOM 2548 O O . ASN A 1 324 ? -20.487 4.858 11.093 1.00 87.38 324 ASN A O 1
ATOM 2552 N N . TYR A 1 325 ? -20.393 7.027 10.599 1.00 88.69 325 TYR A N 1
ATOM 2553 C CA . TYR A 1 325 ? -19.036 6.940 10.055 1.00 88.69 325 TYR A CA 1
ATOM 2554 C C . TYR A 1 325 ? -18.314 8.282 10.103 1.00 88.69 325 TYR A C 1
ATOM 2556 O O . TYR A 1 325 ? -18.939 9.335 9.994 1.00 88.69 325 TYR A O 1
ATOM 2564 N N . TYR A 1 326 ? -16.987 8.226 10.187 1.00 87.25 326 TYR A N 1
ATOM 2565 C CA . TYR A 1 326 ? -16.112 9.385 10.016 1.00 87.25 326 TYR A CA 1
ATOM 2566 C C . TYR A 1 326 ? -15.101 9.143 8.893 1.00 87.25 326 TYR A C 1
ATOM 2568 O O . TYR A 1 326 ? -14.925 8.017 8.416 1.00 87.25 326 TYR A O 1
ATOM 2576 N N . LEU A 1 327 ? -14.450 10.217 8.460 1.00 86.81 327 LEU A N 1
ATOM 2577 C CA . LEU A 1 327 ? -13.333 10.191 7.526 1.00 86.81 327 LEU A CA 1
ATOM 2578 C C . LEU A 1 327 ? -12.033 10.444 8.285 1.00 86.81 327 LEU A C 1
ATOM 2580 O O . LEU A 1 327 ? -11.982 11.335 9.129 1.00 86.81 327 LEU A O 1
ATOM 2584 N N . ALA A 1 328 ? -10.977 9.701 7.974 1.00 90.31 328 ALA A N 1
ATOM 2585 C CA . ALA A 1 328 ? -9.643 10.015 8.470 1.00 90.31 328 ALA A CA 1
ATOM 2586 C C . ALA A 1 328 ? -8.580 9.737 7.411 1.00 90.31 328 ALA A C 1
ATOM 2588 O O . ALA A 1 328 ? -8.653 8.771 6.648 1.00 90.31 328 ALA A O 1
ATOM 2589 N N . GLN A 1 329 ? -7.575 10.599 7.392 1.00 90.31 329 GLN A N 1
ATOM 2590 C CA . GLN A 1 329 ? -6.368 10.473 6.584 1.00 90.31 329 GLN A CA 1
ATOM 2591 C C . GLN A 1 329 ? -5.146 10.491 7.497 1.00 90.31 329 GLN A C 1
ATOM 2593 O O . GLN A 1 329 ? -5.263 10.743 8.693 1.00 90.31 329 GLN A O 1
ATOM 2598 N N . TRP A 1 330 ? -3.977 10.201 6.936 1.00 91.19 330 TRP A N 1
ATOM 2599 C CA . TRP A 1 330 ? -2.723 10.150 7.681 1.00 91.19 330 TRP A CA 1
ATOM 2600 C C . TRP A 1 330 ? -2.466 11.407 8.531 1.00 91.19 330 TRP A C 1
ATOM 2602 O O . TRP A 1 330 ? -2.578 12.532 8.045 1.00 91.19 330 TRP A O 1
ATOM 2612 N N . ASP A 1 331 ? -2.030 11.182 9.770 1.00 87.25 331 ASP A N 1
ATOM 2613 C CA . ASP A 1 331 ? -1.322 12.150 10.605 1.00 87.25 331 ASP A CA 1
ATOM 2614 C C . ASP A 1 331 ? -0.035 11.507 11.157 1.00 87.25 331 ASP A C 1
ATOM 2616 O O . ASP A 1 331 ? 0.223 10.316 10.959 1.00 87.25 331 ASP A O 1
ATOM 2620 N N . GLU A 1 332 ? 0.777 12.284 11.873 1.00 84.81 332 GLU A N 1
ATOM 2621 C CA . GLU A 1 332 ? 2.076 11.830 12.387 1.00 84.81 332 GLU A CA 1
ATOM 2622 C C . GLU A 1 332 ? 1.974 10.647 13.370 1.00 84.81 332 GLU A C 1
ATOM 2624 O O . GLU A 1 332 ? 2.900 9.840 13.465 1.00 84.81 332 GLU A O 1
ATOM 2629 N N . SER A 1 333 ? 0.840 10.487 14.064 1.00 84.38 333 SER A N 1
ATOM 2630 C CA . SER A 1 333 ? 0.639 9.407 15.040 1.00 84.38 333 SER A CA 1
ATOM 2631 C C . SER A 1 333 ? 0.526 8.026 14.382 1.00 84.38 333 SER A C 1
ATOM 2633 O O . SER A 1 333 ? 0.822 6.997 15.000 1.00 84.38 333 SER A O 1
ATOM 2635 N N . VAL A 1 334 ? 0.127 7.982 13.106 1.00 83.38 334 VAL A N 1
ATOM 2636 C CA . VAL A 1 334 ? -0.071 6.732 12.365 1.00 83.38 334 VAL A CA 1
ATOM 2637 C C . VAL A 1 334 ? 1.233 5.957 12.211 1.00 83.38 334 VAL A C 1
ATOM 2639 O O . VAL A 1 334 ? 1.223 4.731 12.327 1.00 83.38 334 VAL A O 1
ATOM 2642 N N . ASP A 1 335 ? 2.354 6.637 11.977 1.00 78.19 335 ASP A N 1
ATOM 2643 C CA . ASP A 1 335 ? 3.627 5.983 11.655 1.00 78.19 335 ASP A CA 1
ATOM 2644 C C . ASP A 1 335 ? 4.145 5.130 12.824 1.00 78.19 335 ASP A C 1
ATOM 2646 O O . ASP A 1 335 ? 4.655 4.025 12.624 1.00 78.19 335 ASP A O 1
ATOM 2650 N N . GLU A 1 336 ? 3.974 5.598 14.061 1.00 71.50 336 GLU A N 1
ATOM 2651 C CA . GLU A 1 336 ? 4.355 4.851 15.263 1.00 71.50 336 GLU A CA 1
ATOM 2652 C C . GLU A 1 336 ? 3.358 3.742 15.594 1.00 71.50 336 GLU A C 1
ATOM 2654 O O . GLU A 1 336 ? 3.750 2.615 15.912 1.00 71.50 336 GLU A O 1
ATOM 2659 N N . ARG A 1 337 ? 2.056 4.013 15.464 1.00 75.69 337 ARG A N 1
ATOM 2660 C CA . ARG A 1 337 ? 1.024 3.012 15.761 1.00 75.69 337 ARG A CA 1
ATOM 2661 C C . ARG A 1 337 ? 0.989 1.891 14.725 1.00 75.69 337 ARG A C 1
ATOM 2663 O O . ARG A 1 337 ? 0.783 0.732 15.087 1.00 75.69 337 ARG A O 1
ATOM 2670 N N . ARG A 1 338 ? 1.289 2.175 13.451 1.00 72.38 338 ARG A N 1
ATOM 2671 C CA . ARG A 1 338 ? 1.419 1.134 12.420 1.00 72.38 338 ARG A CA 1
ATOM 2672 C C . ARG A 1 338 ? 2.576 0.179 12.690 1.00 72.38 338 ARG A C 1
ATOM 2674 O O . ARG A 1 338 ? 2.425 -1.004 12.404 1.00 72.38 338 ARG A O 1
ATOM 2681 N N . LYS A 1 339 ? 3.678 0.627 13.306 1.00 65.50 339 LYS A N 1
ATOM 2682 C CA . LYS A 1 339 ? 4.770 -0.278 13.724 1.00 65.50 339 LYS A CA 1
ATOM 2683 C C . LYS A 1 339 ? 4.299 -1.332 14.730 1.00 65.50 339 LYS A C 1
ATOM 2685 O O . LYS A 1 339 ? 4.799 -2.448 14.718 1.00 65.50 339 LYS A O 1
ATOM 2690 N N . HIS A 1 340 ? 3.321 -0.996 15.566 1.00 62.81 340 HIS A N 1
ATOM 2691 C CA . HIS A 1 340 ? 2.796 -1.898 16.588 1.00 62.81 340 HIS A CA 1
ATOM 2692 C C . HIS A 1 340 ? 1.685 -2.820 16.068 1.00 62.81 340 HIS A C 1
ATOM 2694 O O . HIS A 1 340 ? 1.574 -3.946 16.534 1.00 62.81 340 HIS A O 1
ATOM 2700 N N . VAL A 1 341 ? 0.873 -2.364 15.105 1.00 55.12 341 VAL A N 1
ATOM 2701 C CA . VAL A 1 341 ? -0.298 -3.117 14.609 1.00 55.12 341 VAL A CA 1
ATOM 2702 C C . VAL A 1 341 ? -0.021 -3.864 13.294 1.00 55.12 341 VAL A C 1
ATOM 2704 O O . VAL A 1 341 ? -0.527 -4.962 13.090 1.00 55.12 341 VAL A O 1
ATOM 2707 N N . TRP A 1 342 ? 0.797 -3.301 12.400 1.00 54.47 342 TRP A N 1
ATOM 2708 C CA . TRP A 1 342 ? 0.950 -3.758 11.008 1.00 54.47 342 TRP A CA 1
ATOM 2709 C C . TRP A 1 342 ? 2.322 -4.360 10.678 1.00 54.47 342 TRP A C 1
ATOM 2711 O O . TRP A 1 342 ? 2.503 -4.874 9.578 1.00 54.47 342 TRP A O 1
ATOM 2721 N N . CYS A 1 343 ? 3.274 -4.336 11.614 1.00 42.06 343 CYS A N 1
ATOM 2722 C CA . CYS A 1 343 ? 4.659 -4.766 11.383 1.00 42.06 343 CYS A CA 1
ATOM 2723 C C . CYS A 1 343 ? 4.917 -6.262 11.654 1.00 42.06 343 CYS A C 1
ATOM 2725 O O . CYS A 1 343 ? 6.071 -6.672 11.690 1.00 42.06 343 CYS A O 1
ATOM 2727 N N . GLN A 1 344 ? 3.880 -7.086 11.857 1.00 38.75 344 GLN A N 1
ATOM 2728 C CA . GLN A 1 344 ? 4.078 -8.522 12.110 1.00 38.75 344 GLN A CA 1
ATOM 2729 C C . GLN A 1 344 ? 3.939 -9.450 10.887 1.00 38.75 344 GLN A C 1
ATOM 2731 O O . GLN A 1 344 ? 4.348 -10.594 11.012 1.00 38.75 344 GLN A O 1
ATOM 2736 N N . GLU A 1 345 ? 3.468 -9.015 9.704 1.00 35.31 345 GLU A N 1
ATOM 2737 C CA . GLU A 1 345 ? 3.245 -9.945 8.562 1.00 35.31 345 GLU A CA 1
ATOM 2738 C C . GLU A 1 345 ? 3.425 -9.344 7.138 1.00 35.31 345 GLU A C 1
ATOM 2740 O O . GLU A 1 345 ? 2.677 -9.661 6.219 1.00 35.31 345 GLU A O 1
ATOM 2745 N N . GLU A 1 346 ? 4.430 -8.495 6.886 1.00 31.56 346 GLU A N 1
ATOM 2746 C CA . GLU A 1 346 ? 4.772 -8.052 5.509 1.00 31.56 346 GLU A CA 1
ATOM 2747 C C . GLU A 1 346 ? 6.277 -8.163 5.187 1.00 31.56 346 GLU A C 1
ATOM 2749 O O . GLU A 1 346 ? 6.897 -7.251 4.640 1.00 31.56 346 GLU A O 1
ATOM 2754 N N . GLU A 1 347 ? 6.895 -9.306 5.497 1.00 31.80 347 GLU A N 1
ATOM 2755 C CA . GLU A 1 347 ? 8.339 -9.498 5.277 1.00 31.80 347 GLU A CA 1
ATOM 2756 C C . GLU A 1 347 ? 8.762 -9.882 3.842 1.00 31.80 347 GLU A C 1
ATOM 2758 O O . GLU A 1 347 ? 9.959 -9.972 3.587 1.00 31.80 347 GLU A O 1
ATOM 2763 N N . THR A 1 348 ? 7.870 -10.060 2.855 1.00 27.55 348 THR A N 1
ATOM 2764 C CA . THR A 1 348 ? 8.311 -10.627 1.550 1.00 27.55 348 THR A CA 1
ATOM 2765 C C . THR A 1 348 ? 8.265 -9.685 0.340 1.00 27.55 348 THR A C 1
ATOM 2767 O O . THR A 1 348 ? 9.025 -9.897 -0.600 1.00 27.55 348 THR A O 1
ATOM 2770 N N . VAL A 1 349 ? 7.454 -8.616 0.336 1.00 30.58 349 VAL A N 1
ATOM 2771 C CA . VAL A 1 349 ? 7.276 -7.767 -0.873 1.00 30.58 349 VAL A CA 1
ATOM 2772 C C . VAL A 1 349 ? 7.734 -6.313 -0.671 1.00 30.58 349 VAL A C 1
ATOM 2774 O O . VAL A 1 349 ? 8.288 -5.708 -1.588 1.00 30.58 349 VAL A O 1
ATOM 2777 N N . CYS A 1 350 ? 7.649 -5.769 0.549 1.00 31.17 350 CYS A N 1
ATOM 2778 C CA . CYS A 1 350 ? 8.157 -4.425 0.870 1.00 31.17 350 CYS A CA 1
ATOM 2779 C C . CYS A 1 350 ? 9.694 -4.338 0.944 1.00 31.17 350 CYS A C 1
ATOM 2781 O O . CYS A 1 350 ? 10.257 -3.244 0.859 1.00 31.17 350 CYS A O 1
ATOM 2783 N N . PHE A 1 351 ? 10.393 -5.474 1.033 1.00 32.91 351 PHE A N 1
ATOM 2784 C CA . PHE A 1 351 ? 11.850 -5.512 1.160 1.00 32.91 351 PHE A CA 1
ATOM 2785 C C . PHE A 1 351 ? 12.579 -4.959 -0.082 1.00 32.91 351 PHE A C 1
ATOM 2787 O O . PHE A 1 351 ? 13.605 -4.295 0.046 1.00 32.91 351 PHE A O 1
ATOM 2794 N N . PHE A 1 352 ? 12.015 -5.126 -1.285 1.00 28.00 352 PHE A N 1
ATOM 2795 C CA . PHE A 1 352 ? 12.608 -4.589 -2.519 1.00 28.00 352 PHE A CA 1
ATOM 2796 C C . PHE A 1 352 ? 12.407 -3.071 -2.684 1.00 28.00 352 PHE A C 1
ATOM 2798 O O . PHE A 1 352 ? 13.291 -2.395 -3.206 1.00 28.00 352 PHE A O 1
ATOM 2805 N N . LEU A 1 353 ? 11.290 -2.516 -2.193 1.00 29.91 353 LEU A N 1
ATOM 2806 C CA . LEU A 1 353 ? 10.986 -1.078 -2.283 1.00 29.91 353 LEU A CA 1
ATOM 2807 C C . LEU A 1 353 ? 11.663 -0.254 -1.172 1.00 29.91 353 LEU A C 1
ATOM 2809 O O . LEU A 1 353 ? 12.040 0.901 -1.401 1.00 29.91 353 LEU A O 1
ATOM 2813 N N . PHE A 1 354 ? 11.890 -0.850 0.005 1.00 34.66 354 PHE A N 1
ATOM 2814 C CA . PHE A 1 354 ? 12.619 -0.223 1.114 1.00 34.66 354 PHE A CA 1
ATOM 2815 C C . PHE A 1 354 ? 14.099 0.038 0.769 1.00 34.66 354 PHE A C 1
ATOM 2817 O O . PHE A 1 354 ? 14.636 1.100 1.087 1.00 34.66 354 PHE A O 1
ATOM 2824 N N . VAL A 1 355 ? 14.741 -0.868 0.019 1.00 33.09 355 VAL A N 1
ATOM 2825 C CA . VAL A 1 355 ? 16.155 -0.750 -0.395 1.00 33.09 355 VAL A CA 1
ATOM 2826 C C . VAL A 1 355 ? 16.400 0.445 -1.330 1.00 33.09 355 VAL A C 1
ATOM 2828 O O . VAL A 1 355 ? 17.458 1.071 -1.265 1.00 33.09 355 VAL A O 1
ATOM 2831 N N . THR A 1 356 ? 15.421 0.832 -2.150 1.00 28.41 356 THR A N 1
ATOM 2832 C CA . THR A 1 356 ? 15.516 2.014 -3.027 1.00 28.41 356 THR A CA 1
ATOM 2833 C C . THR A 1 356 ? 15.307 3.344 -2.301 1.00 28.41 356 THR A C 1
ATOM 2835 O O . THR A 1 356 ? 15.897 4.346 -2.701 1.00 28.41 356 THR A O 1
ATOM 2838 N N . LYS A 1 357 ? 14.522 3.372 -1.214 1.00 28.72 357 LYS A N 1
ATOM 2839 C CA . LYS A 1 357 ? 14.197 4.614 -0.485 1.00 28.72 357 LYS A CA 1
ATOM 2840 C C . LYS A 1 357 ? 15.234 4.981 0.586 1.00 28.72 357 LYS A C 1
ATOM 2842 O O . LYS A 1 357 ? 15.436 6.159 0.861 1.00 28.72 357 LYS A O 1
ATOM 2847 N N . MET A 1 358 ? 15.980 4.000 1.101 1.00 30.48 358 MET A N 1
ATOM 2848 C CA . MET A 1 358 ? 17.065 4.202 2.080 1.00 30.48 358 MET A CA 1
ATOM 2849 C C . MET A 1 358 ? 18.312 4.913 1.517 1.00 30.48 358 MET A C 1
ATOM 2851 O O . MET A 1 358 ? 19.256 5.176 2.258 1.00 30.48 358 MET A O 1
ATOM 2855 N N . ARG A 1 359 ? 18.341 5.253 0.219 1.00 28.95 359 ARG A N 1
ATOM 2856 C CA . ARG A 1 359 ? 19.436 6.026 -0.392 1.00 28.95 359 ARG A CA 1
ATOM 2857 C C . ARG A 1 359 ? 19.227 7.548 -0.363 1.00 28.95 359 ARG A C 1
ATOM 2859 O O . ARG A 1 359 ? 20.122 8.252 -0.818 1.00 28.95 359 ARG A O 1
ATOM 2866 N N . GLN A 1 360 ? 18.086 8.053 0.127 1.00 26.59 360 GLN A N 1
ATOM 2867 C CA . GLN A 1 360 ? 17.702 9.467 -0.048 1.00 26.59 360 GLN A CA 1
ATOM 2868 C C . GLN A 1 360 ? 17.188 10.227 1.188 1.00 26.59 360 GLN A C 1
ATOM 2870 O O . GLN A 1 360 ? 16.746 11.360 1.028 1.00 26.59 360 GLN A O 1
ATOM 2875 N N . SER A 1 361 ? 17.289 9.715 2.416 1.00 27.05 361 SER A N 1
ATOM 2876 C CA . SER A 1 361 ? 17.000 10.559 3.590 1.00 27.05 361 SER A CA 1
ATOM 2877 C C . SER A 1 361 ? 18.012 10.370 4.714 1.00 27.05 361 SER A C 1
ATOM 2879 O O . SER A 1 361 ? 18.064 9.325 5.363 1.00 27.05 361 SER A O 1
ATOM 2881 N N . GLU A 1 362 ? 18.808 11.423 4.881 1.00 28.28 362 GLU A N 1
ATOM 2882 C CA . GLU A 1 362 ? 19.712 11.775 5.976 1.00 28.28 362 GLU A CA 1
ATOM 2883 C C . GLU A 1 362 ? 19.107 11.465 7.363 1.00 28.28 362 GLU A C 1
ATOM 2885 O O . GLU A 1 362 ? 17.920 11.657 7.599 1.00 28.28 362 GLU A O 1
ATOM 2890 N N . VAL A 1 363 ? 19.840 10.744 8.219 1.00 29.52 363 VAL A N 1
ATOM 2891 C CA . VAL A 1 363 ? 20.623 11.269 9.360 1.00 29.52 363 VAL A CA 1
ATOM 2892 C C . VAL A 1 363 ? 19.764 11.940 10.453 1.00 29.52 363 VAL A C 1
ATOM 2894 O O . VAL A 1 363 ? 19.101 12.947 10.245 1.00 29.52 363 VAL A O 1
ATOM 2897 N N . THR A 1 364 ? 19.893 11.382 11.665 1.00 29.31 364 THR A N 1
ATOM 2898 C CA . THR A 1 364 ? 19.547 11.920 13.001 1.00 29.31 364 THR A CA 1
ATOM 2899 C C . THR A 1 364 ? 18.071 12.087 13.386 1.00 29.31 364 THR A C 1
ATOM 2901 O O . THR A 1 364 ? 17.470 13.136 13.198 1.00 29.31 364 THR A O 1
ATOM 2904 N N . ARG A 1 365 ? 17.555 11.115 14.150 1.00 25.58 365 ARG A N 1
ATOM 2905 C CA . ARG A 1 365 ? 16.934 11.411 15.453 1.00 25.58 365 ARG A CA 1
ATOM 2906 C C . ARG A 1 365 ? 17.451 10.401 16.473 1.00 25.58 365 ARG A C 1
ATOM 2908 O O . ARG A 1 365 ? 17.059 9.239 16.469 1.00 25.58 365 ARG A O 1
ATOM 2915 N N . GLU A 1 366 ? 18.389 10.859 17.297 1.00 28.02 366 GLU A N 1
ATOM 2916 C CA . GLU A 1 366 ? 18.762 10.202 18.544 1.00 28.02 366 GLU A CA 1
ATOM 2917 C C . GLU A 1 366 ? 17.501 10.074 19.404 1.00 28.02 366 GLU A C 1
ATOM 2919 O O . GLU A 1 366 ? 16.926 11.079 19.818 1.00 28.02 366 GLU A O 1
ATOM 2924 N N . VAL A 1 367 ? 17.055 8.850 19.686 1.00 26.62 367 VAL A N 1
ATOM 2925 C CA . VAL A 1 367 ? 16.172 8.638 20.835 1.00 26.62 367 VAL A CA 1
ATOM 2926 C C . VAL A 1 367 ? 17.082 8.669 22.051 1.00 26.62 367 VAL A C 1
ATOM 2928 O O . VAL A 1 367 ? 17.763 7.698 22.378 1.00 26.62 367 VAL A O 1
ATOM 2931 N N . SER A 1 368 ? 17.176 9.841 22.666 1.00 24.88 368 SER A N 1
ATOM 2932 C CA . SER A 1 368 ? 17.981 10.029 23.856 1.00 24.88 368 SER A CA 1
ATOM 2933 C C . SER A 1 368 ? 17.330 9.293 25.040 1.00 24.88 368 SER A C 1
ATOM 2935 O O . SER A 1 368 ? 16.179 9.546 25.386 1.00 24.88 368 SER A O 1
ATOM 2937 N N . PHE A 1 369 ? 18.105 8.441 25.715 1.00 26.34 369 PHE A N 1
ATOM 2938 C CA . PHE A 1 369 ? 17.794 7.796 27.003 1.00 26.34 369 PHE A CA 1
ATOM 2939 C C . PHE A 1 369 ? 17.405 8.706 28.215 1.00 26.34 369 PHE A C 1
ATOM 2941 O O . PHE A 1 369 ? 16.927 8.144 29.202 1.00 26.34 369 PHE A O 1
ATOM 2948 N N . PRO A 1 370 ? 17.567 10.054 28.240 1.00 31.81 370 PRO A N 1
ATOM 2949 C CA . PRO A 1 370 ? 17.198 10.892 29.390 1.00 31.81 370 PRO A CA 1
ATOM 2950 C C . PRO A 1 370 ? 15.707 10.935 29.747 1.00 31.81 370 PRO A C 1
ATOM 2952 O O . PRO A 1 370 ? 15.382 11.187 30.908 1.00 31.81 370 PRO A O 1
ATOM 2955 N N . ASP A 1 371 ? 14.791 10.698 28.805 1.00 27.84 371 ASP A N 1
ATOM 2956 C CA . ASP A 1 371 ? 13.360 10.921 29.068 1.00 27.84 371 ASP A CA 1
ATOM 2957 C C . ASP A 1 371 ? 12.725 9.822 29.936 1.00 27.84 371 ASP A C 1
ATOM 2959 O O . ASP A 1 371 ? 11.821 10.107 30.719 1.00 27.84 371 ASP A O 1
ATOM 2963 N N . LEU A 1 372 ? 13.277 8.601 29.925 1.00 28.66 372 LEU A N 1
ATOM 2964 C CA . LEU A 1 372 ? 12.904 7.547 30.881 1.00 28.66 372 LEU A CA 1
ATOM 2965 C C . LEU A 1 372 ? 13.415 7.829 32.305 1.00 28.66 372 LEU A C 1
ATOM 2967 O O . LEU A 1 372 ? 12.807 7.387 33.277 1.00 28.66 372 LEU A O 1
ATOM 2971 N N . ILE A 1 373 ? 14.511 8.582 32.442 1.00 32.44 373 ILE A N 1
ATOM 2972 C CA . ILE A 1 373 ? 15.101 8.939 33.742 1.00 32.44 373 ILE A CA 1
ATOM 2973 C C . ILE A 1 373 ? 14.307 10.080 34.397 1.00 32.44 373 ILE A C 1
ATOM 2975 O O . ILE A 1 373 ? 14.065 10.045 35.603 1.00 32.44 373 ILE A O 1
ATOM 2979 N N . LYS A 1 374 ? 13.813 11.046 33.606 1.00 27.98 374 LYS A N 1
ATOM 2980 C CA . LYS A 1 374 ? 12.991 12.166 34.104 1.00 27.98 374 LYS A CA 1
ATOM 2981 C C . LYS A 1 374 ? 11.686 11.728 34.766 1.00 27.98 374 LYS A C 1
ATOM 2983 O O . LYS A 1 374 ? 11.253 12.371 35.719 1.00 27.98 374 LYS A O 1
ATOM 2988 N N . VAL A 1 375 ? 11.073 10.639 34.296 1.00 29.30 375 VAL A N 1
ATOM 2989 C CA . VAL A 1 375 ? 9.828 10.110 34.883 1.00 29.30 375 VAL A CA 1
ATOM 2990 C C . VAL A 1 375 ? 10.065 9.577 36.303 1.00 29.30 375 VAL A C 1
ATOM 2992 O O . VAL A 1 375 ? 9.185 9.693 37.151 1.00 29.30 375 VAL A O 1
ATOM 2995 N N . HIS A 1 376 ? 11.270 9.082 36.605 1.00 28.84 376 HIS A N 1
ATOM 2996 C CA . HIS A 1 376 ? 11.620 8.605 37.946 1.00 28.84 376 HIS A CA 1
ATOM 2997 C C . HIS A 1 376 ? 12.136 9.705 38.890 1.00 28.84 376 HIS A C 1
ATOM 2999 O O . HIS A 1 376 ? 12.076 9.541 40.107 1.00 28.84 376 HIS A O 1
ATOM 3005 N N . GLU A 1 377 ? 12.598 10.845 38.367 1.00 31.03 377 GLU A N 1
ATOM 3006 C CA . GLU A 1 377 ? 13.155 11.941 39.176 1.00 31.03 377 GLU A CA 1
ATOM 3007 C C . GLU A 1 377 ? 12.082 12.767 39.919 1.00 31.03 377 GLU A C 1
ATOM 3009 O O . GLU A 1 377 ? 12.386 13.415 40.922 1.00 31.03 377 GLU A O 1
ATOM 3014 N N . GLN A 1 378 ? 10.810 12.704 39.493 1.00 31.52 378 GLN A N 1
ATOM 3015 C CA . GLN A 1 378 ? 9.700 13.412 40.155 1.00 31.52 378 GLN A CA 1
ATOM 3016 C C . GLN A 1 378 ? 9.236 12.780 41.482 1.00 31.52 378 GLN A C 1
ATOM 3018 O O . GLN A 1 378 ? 8.446 13.389 42.203 1.00 31.52 378 GLN A O 1
ATOM 3023 N N . GLN A 1 379 ? 9.762 11.612 41.862 1.00 36.34 379 GLN A N 1
ATOM 3024 C CA . GLN A 1 379 ? 9.544 10.991 43.173 1.00 36.34 379 GLN A CA 1
ATOM 3025 C C . GLN A 1 379 ? 10.877 10.829 43.919 1.00 36.34 379 GLN A C 1
ATOM 3027 O O . GLN A 1 379 ? 11.389 9.731 44.068 1.00 36.34 379 GLN A O 1
ATOM 3032 N N . GLY A 1 380 ? 11.443 11.943 44.391 1.00 27.91 380 GLY A N 1
ATOM 3033 C CA . GLY A 1 380 ? 12.437 11.968 45.473 1.00 27.91 380 GLY A CA 1
ATOM 3034 C C . GLY A 1 380 ? 13.734 11.171 45.256 1.00 27.91 380 GLY A C 1
ATOM 3035 O O . GLY A 1 380 ? 13.850 10.035 45.686 1.00 27.91 380 GLY A O 1
ATOM 3036 N N . SER A 1 381 ? 14.764 11.837 44.723 1.00 28.42 381 SER A N 1
ATOM 3037 C CA . SER A 1 381 ? 16.198 11.596 44.987 1.00 28.42 381 SER A CA 1
ATOM 3038 C C . SER A 1 381 ? 16.659 10.132 45.177 1.00 28.42 381 SER A C 1
ATOM 3040 O O . SER A 1 381 ? 16.843 9.667 46.305 1.00 28.42 381 SER A O 1
ATOM 3042 N N . ILE A 1 382 ? 17.081 9.488 44.084 1.00 27.70 382 ILE A N 1
ATOM 3043 C CA . ILE A 1 382 ? 18.118 8.445 44.128 1.00 27.70 382 ILE A CA 1
ATOM 3044 C C . ILE A 1 382 ? 19.188 8.768 43.075 1.00 27.70 382 ILE A C 1
ATOM 3046 O O . ILE A 1 382 ? 19.023 8.515 41.885 1.00 27.70 382 ILE A O 1
ATOM 3050 N N . ARG A 1 383 ? 20.335 9.307 43.513 1.00 24.11 383 ARG A N 1
ATOM 3051 C CA . ARG A 1 383 ? 21.568 9.306 42.707 1.00 24.11 383 ARG A CA 1
ATOM 3052 C C . ARG A 1 383 ? 22.151 7.893 42.712 1.00 24.11 383 ARG A C 1
ATOM 3054 O O . ARG A 1 383 ? 22.901 7.538 43.620 1.00 24.11 383 ARG A O 1
ATOM 3061 N N . LEU A 1 384 ? 21.857 7.098 41.687 1.00 28.53 384 LEU A N 1
ATOM 3062 C CA . LEU A 1 384 ? 22.590 5.861 41.420 1.00 28.53 384 LEU A CA 1
ATOM 3063 C C . LEU A 1 384 ? 23.838 6.179 40.592 1.00 28.53 384 LEU A C 1
ATOM 3065 O O . LEU A 1 384 ? 23.818 6.227 39.366 1.00 28.53 384 LEU A O 1
ATOM 3069 N N . ILE A 1 385 ? 24.958 6.378 41.290 1.00 28.20 385 ILE A N 1
ATOM 3070 C CA . ILE A 1 385 ? 26.283 6.189 40.696 1.00 28.20 385 ILE A CA 1
ATOM 3071 C C . ILE A 1 385 ? 26.393 4.691 40.404 1.00 28.20 385 ILE A C 1
ATOM 3073 O O . ILE A 1 385 ? 26.686 3.901 41.304 1.00 28.20 385 ILE A O 1
ATOM 3077 N N . ILE A 1 386 ? 26.134 4.285 39.160 1.00 28.48 386 ILE A N 1
ATOM 3078 C CA . ILE A 1 386 ? 26.452 2.934 38.700 1.00 28.48 386 ILE A CA 1
ATOM 3079 C C . ILE A 1 386 ? 27.980 2.835 38.696 1.00 28.48 386 ILE A C 1
ATOM 3081 O O . ILE A 1 386 ? 28.653 3.215 37.741 1.00 28.48 386 ILE A O 1
ATOM 3085 N N . LYS A 1 387 ? 28.556 2.349 39.801 1.00 28.59 387 LYS A N 1
ATOM 3086 C CA . LYS A 1 387 ? 29.883 1.735 39.752 1.00 28.59 387 LYS A CA 1
ATOM 3087 C C . LYS A 1 387 ? 29.767 0.589 38.758 1.00 28.59 387 LYS A C 1
ATOM 3089 O O . LYS A 1 387 ? 28.909 -0.269 38.954 1.00 28.59 387 LYS A O 1
ATOM 3094 N N . ASN A 1 388 ? 30.597 0.620 37.713 1.00 27.47 388 ASN A N 1
ATOM 3095 C CA . ASN A 1 388 ? 30.709 -0.431 36.703 1.00 27.47 388 ASN A CA 1
ATOM 3096 C C . ASN A 1 388 ? 30.439 -1.808 37.334 1.00 27.47 388 ASN A C 1
ATOM 3098 O O . ASN A 1 388 ? 31.210 -2.210 38.216 1.00 27.47 388 ASN A O 1
ATOM 3102 N N . PRO A 1 389 ? 29.368 -2.523 36.944 1.00 30.91 389 PRO A N 1
ATOM 3103 C CA . PRO A 1 389 ? 29.254 -3.920 37.320 1.00 30.91 389 PRO A CA 1
ATOM 3104 C C . PRO A 1 389 ? 30.476 -4.660 36.752 1.00 30.91 389 PRO A C 1
ATOM 3106 O O . PRO A 1 389 ? 31.035 -4.234 35.733 1.00 30.91 389 PRO A O 1
ATOM 3109 N N . PRO A 1 390 ? 30.952 -5.725 37.419 1.00 25.77 390 PRO A N 1
ATOM 3110 C CA . PRO A 1 390 ? 32.116 -6.448 36.939 1.00 25.77 390 PRO A CA 1
ATOM 3111 C C . PRO A 1 390 ? 31.831 -6.929 35.512 1.00 25.77 390 PRO A C 1
ATOM 3113 O O . PRO A 1 390 ? 30.693 -7.316 35.227 1.00 25.77 390 PRO A O 1
ATOM 3116 N N . PRO A 1 391 ? 32.830 -6.904 34.613 1.00 30.25 391 PRO A N 1
ATOM 3117 C CA . PRO A 1 391 ? 32.644 -7.416 33.268 1.00 30.25 391 PRO A CA 1
ATOM 3118 C C . PRO A 1 391 ? 32.113 -8.841 33.386 1.00 30.25 391 PRO A C 1
ATOM 3120 O O . PRO A 1 391 ? 32.715 -9.669 34.078 1.00 30.25 391 PRO A O 1
ATOM 3123 N N . VAL A 1 392 ? 30.989 -9.134 32.725 1.00 34.69 392 VAL A N 1
ATOM 3124 C CA . VAL A 1 392 ? 30.615 -10.524 32.466 1.00 34.69 392 VAL A CA 1
ATOM 3125 C C . VAL A 1 392 ? 31.826 -11.131 31.775 1.00 34.69 392 VAL A C 1
ATOM 3127 O O . VAL A 1 392 ? 32.242 -10.687 30.706 1.00 34.69 392 VAL A O 1
ATOM 3130 N N . SER A 1 393 ? 32.478 -12.054 32.474 1.00 28.02 393 SER A N 1
ATOM 3131 C CA . SER A 1 393 ? 33.809 -12.522 32.125 1.00 28.02 393 SER A CA 1
ATOM 3132 C C . SER A 1 393 ? 33.823 -13.027 30.673 1.00 28.02 393 SER A C 1
ATOM 3134 O O . SER A 1 393 ? 33.087 -13.970 30.367 1.00 28.02 393 SER A O 1
ATOM 3136 N N . PRO A 1 394 ? 34.650 -12.467 29.772 1.00 44.03 394 PRO A N 1
ATOM 3137 C CA . PRO A 1 394 ? 34.781 -12.959 28.409 1.00 44.03 394 PRO A CA 1
ATOM 3138 C C . PRO A 1 394 ? 35.712 -14.175 28.431 1.00 44.03 394 PRO A C 1
ATOM 3140 O O . PRO A 1 394 ? 36.862 -14.106 28.011 1.00 44.03 394 PRO A O 1
ATOM 3143 N N . THR A 1 395 ? 35.275 -15.301 28.994 1.00 36.19 395 THR A N 1
ATOM 3144 C CA . THR A 1 395 ? 36.182 -16.445 29.211 1.00 36.19 395 THR A CA 1
ATOM 3145 C C . THR A 1 395 ? 36.288 -17.401 28.034 1.00 36.19 395 THR A C 1
ATOM 3147 O O . THR A 1 395 ? 36.984 -18.410 28.136 1.00 36.19 395 THR A O 1
ATOM 3150 N N . ARG A 1 396 ? 35.710 -17.097 26.866 1.00 40.72 396 ARG A N 1
ATOM 3151 C CA . ARG A 1 396 ? 36.015 -17.858 25.646 1.00 40.72 396 ARG A CA 1
ATOM 3152 C C . ARG A 1 396 ? 36.240 -16.931 24.467 1.00 40.72 396 ARG A C 1
ATOM 3154 O O . ARG A 1 396 ? 35.365 -16.155 24.103 1.00 40.72 396 ARG A O 1
ATOM 3161 N N . ARG A 1 397 ? 37.422 -17.050 23.848 1.00 37.53 397 ARG A N 1
ATOM 3162 C CA . ARG A 1 397 ? 37.728 -16.406 22.563 1.00 37.53 397 ARG A CA 1
ATOM 3163 C C . ARG A 1 397 ? 36.561 -16.667 21.595 1.00 37.53 397 ARG A C 1
ATOM 3165 O O . ARG A 1 397 ? 36.168 -17.833 21.465 1.00 37.53 397 ARG A O 1
ATOM 3172 N N . PRO A 1 398 ? 36.008 -15.637 20.933 1.00 44.56 398 PRO A N 1
ATOM 3173 C CA . PRO A 1 398 ? 34.905 -15.816 20.002 1.00 44.56 398 PRO A CA 1
ATOM 3174 C C . PRO A 1 398 ? 35.378 -16.722 18.868 1.00 44.56 398 PRO A C 1
ATOM 3176 O O . PRO A 1 398 ? 36.286 -16.401 18.102 1.00 44.56 398 PRO A O 1
ATOM 3179 N N . SER A 1 399 ? 34.792 -17.909 18.813 1.00 61.06 399 SER A N 1
ATOM 3180 C CA . SER A 1 399 ? 34.998 -18.877 17.751 1.00 61.06 399 SER A CA 1
ATOM 3181 C C . SER A 1 399 ? 33.619 -19.325 17.295 1.00 61.06 399 SER A C 1
ATOM 3183 O O . SER A 1 399 ? 32.722 -19.485 18.120 1.00 61.06 399 SER A O 1
ATOM 3185 N N . LEU A 1 400 ? 33.442 -19.567 15.994 1.00 62.84 400 LEU A N 1
ATOM 3186 C CA . LEU A 1 400 ? 32.183 -20.098 15.446 1.00 62.84 400 LEU A CA 1
ATOM 3187 C C . LEU A 1 400 ? 31.775 -21.445 16.077 1.00 62.84 400 LEU A C 1
ATOM 3189 O O . LEU A 1 400 ? 30.639 -21.886 15.932 1.00 62.84 400 LEU A O 1
ATOM 3193 N N . LEU A 1 401 ? 32.696 -22.115 16.779 1.00 61.97 401 LEU A N 1
ATOM 3194 C CA . LEU A 1 401 ? 32.416 -23.311 17.572 1.00 61.97 401 LEU A CA 1
ATOM 3195 C C . LEU A 1 401 ? 31.503 -23.020 18.768 1.00 61.97 401 LEU A C 1
ATOM 3197 O O . LEU A 1 401 ? 30.721 -23.899 19.114 1.00 61.97 401 LEU A O 1
ATOM 3201 N N . ASN A 1 402 ? 31.572 -21.809 19.327 1.00 66.81 402 ASN A N 1
ATOM 3202 C CA . ASN A 1 402 ? 30.778 -21.359 20.473 1.00 66.81 402 ASN A CA 1
ATOM 3203 C C . ASN A 1 402 ? 29.405 -20.797 20.069 1.00 66.81 402 ASN A C 1
ATOM 3205 O O . ASN A 1 402 ? 28.628 -20.429 20.939 1.00 66.81 402 ASN A O 1
ATOM 3209 N N . MET A 1 403 ? 29.110 -20.694 18.769 1.00 77.06 403 MET A N 1
ATOM 3210 C CA . MET A 1 403 ? 27.793 -20.278 18.295 1.00 77.06 403 MET A CA 1
ATOM 3211 C C . MET A 1 403 ? 26.781 -21.395 18.540 1.00 77.06 403 MET A C 1
ATOM 3213 O O . MET A 1 403 ? 27.054 -22.560 18.227 1.00 77.06 403 MET A O 1
ATOM 3217 N N . HIS A 1 404 ? 25.607 -21.025 19.048 1.00 75.62 404 HIS A N 1
ATOM 3218 C CA . HIS A 1 404 ? 24.532 -21.972 19.302 1.00 75.62 404 HIS A CA 1
ATOM 3219 C C . HIS A 1 404 ? 24.175 -22.765 18.020 1.00 75.62 404 HIS A C 1
ATOM 3221 O O . HIS A 1 404 ? 24.135 -22.162 16.938 1.00 75.62 404 HIS A O 1
ATOM 3227 N N . PRO A 1 405 ? 23.929 -24.095 18.086 1.00 77.44 405 PRO A N 1
ATOM 3228 C CA . PRO A 1 405 ? 23.708 -24.945 16.908 1.00 77.44 405 PRO A CA 1
ATOM 3229 C C . PRO A 1 405 ? 22.694 -24.403 15.892 1.00 77.44 405 PRO A C 1
ATOM 3231 O O . PRO A 1 405 ? 22.921 -24.514 14.684 1.00 77.44 405 PRO A O 1
ATOM 3234 N N . TYR A 1 406 ? 21.629 -23.764 16.376 1.00 76.56 406 TYR A N 1
ATOM 3235 C CA . TYR A 1 406 ? 20.565 -23.207 15.543 1.00 76.56 406 TYR A CA 1
ATOM 3236 C C . TYR A 1 406 ? 21.020 -22.042 14.656 1.00 76.56 406 TYR A C 1
ATOM 3238 O O . TYR A 1 406 ? 20.700 -22.018 13.473 1.00 76.56 406 TYR A O 1
ATOM 3246 N N . TYR A 1 407 ? 21.844 -21.129 15.173 1.00 84.56 407 TYR A N 1
ATOM 3247 C CA . TYR A 1 407 ? 22.419 -20.035 14.375 1.00 84.56 407 TYR A CA 1
ATOM 3248 C C . TYR A 1 407 ? 23.620 -20.502 13.547 1.00 84.56 407 TYR A C 1
ATOM 3250 O O . TYR A 1 407 ? 23.896 -20.001 12.456 1.00 84.56 407 TYR A O 1
ATOM 3258 N N . LYS A 1 408 ? 24.326 -21.518 14.049 1.00 86.69 408 LYS A N 1
ATOM 3259 C CA . LYS A 1 408 ? 25.526 -22.071 13.425 1.00 86.69 408 LYS A CA 1
ATOM 3260 C C . LYS A 1 408 ? 25.245 -22.718 12.073 1.00 86.69 408 LYS A C 1
ATOM 3262 O O . LYS A 1 408 ? 26.086 -22.621 11.181 1.00 86.69 408 LYS A O 1
ATOM 3267 N N . SER A 1 409 ? 24.105 -23.391 11.915 1.00 86.31 409 SER A N 1
ATOM 3268 C CA . SER A 1 409 ? 23.761 -24.085 10.668 1.00 86.31 409 SER A CA 1
ATOM 3269 C C . SER A 1 409 ? 23.586 -23.115 9.479 1.00 86.31 409 SER A C 1
ATOM 3271 O O . SER A 1 409 ? 24.337 -23.263 8.506 1.00 86.31 409 SER A O 1
ATOM 3273 N N . PRO A 1 410 ? 22.740 -22.064 9.558 1.00 87.31 410 PRO A N 1
ATOM 3274 C CA . PRO A 1 410 ? 22.636 -21.053 8.501 1.00 87.31 410 PRO A CA 1
ATOM 3275 C C . PRO A 1 410 ? 23.960 -20.331 8.219 1.00 87.31 410 PRO A C 1
ATOM 3277 O O . PRO A 1 410 ? 24.364 -20.203 7.064 1.00 87.31 410 PRO A O 1
ATOM 3280 N N . VAL A 1 411 ? 24.706 -19.936 9.258 1.00 89.44 411 VAL A N 1
ATOM 3281 C CA . VAL A 1 411 ? 26.011 -19.270 9.084 1.00 89.44 411 VAL A CA 1
ATOM 3282 C C . VAL A 1 411 ? 27.019 -20.185 8.384 1.00 89.44 411 VAL A C 1
ATOM 3284 O O . VAL A 1 411 ? 27.751 -19.746 7.498 1.00 89.44 411 VAL A O 1
ATOM 3287 N N . LYS A 1 412 ? 27.056 -21.479 8.724 1.00 90.06 412 LYS A N 1
ATOM 3288 C CA . LYS A 1 412 ? 27.934 -22.449 8.054 1.00 90.06 412 LYS A CA 1
ATOM 3289 C C . LYS A 1 412 ? 27.593 -22.576 6.570 1.00 90.06 412 LYS A C 1
ATOM 3291 O O . LYS A 1 412 ? 28.515 -22.613 5.756 1.00 90.06 412 LYS A O 1
ATOM 3296 N N . PHE A 1 413 ? 26.308 -22.617 6.228 1.00 90.06 413 PHE A N 1
ATOM 3297 C CA . PHE A 1 413 ? 25.854 -22.659 4.841 1.00 90.06 413 PHE A CA 1
ATOM 3298 C C . PHE A 1 413 ? 26.281 -21.403 4.064 1.00 90.06 413 PHE A C 1
ATOM 3300 O O . PHE A 1 413 ? 26.886 -21.513 2.999 1.00 90.06 413 PHE A O 1
ATOM 3307 N N . LEU A 1 414 ? 26.113 -20.209 4.643 1.00 91.94 414 LEU A N 1
ATOM 3308 C CA . LEU A 1 414 ? 26.596 -18.955 4.047 1.00 91.94 414 LEU A CA 1
ATOM 3309 C C . LEU A 1 414 ? 28.107 -18.949 3.804 1.00 91.94 414 LEU A C 1
ATOM 3311 O O . LEU A 1 414 ? 28.579 -18.539 2.745 1.00 91.94 414 LEU A O 1
ATOM 3315 N N . LEU A 1 415 ? 28.889 -19.439 4.767 1.00 92.81 415 LEU A N 1
ATOM 3316 C CA . LEU A 1 415 ? 30.340 -19.541 4.620 1.00 92.81 415 LEU A CA 1
ATOM 3317 C C . LEU A 1 415 ? 30.747 -20.524 3.512 1.00 92.81 415 LEU A C 1
ATOM 3319 O O . LEU A 1 415 ? 31.796 -20.329 2.893 1.00 92.81 415 LEU A O 1
ATOM 3323 N N . GLN A 1 416 ? 29.947 -21.565 3.255 1.00 92.06 416 GLN A N 1
ATOM 3324 C CA . GLN A 1 416 ? 30.153 -22.463 2.116 1.00 92.06 416 GLN A CA 1
ATOM 3325 C C . GLN A 1 416 ? 29.898 -21.733 0.793 1.00 92.06 416 GLN A C 1
ATOM 3327 O O . GLN A 1 416 ? 30.756 -21.801 -0.085 1.00 92.06 416 GLN A O 1
ATOM 3332 N N . LEU A 1 417 ? 28.810 -20.964 0.685 1.00 91.31 417 LEU A N 1
ATOM 3333 C CA . LEU A 1 417 ? 28.511 -20.150 -0.501 1.00 91.31 417 LEU A CA 1
ATOM 3334 C C . LEU A 1 417 ? 29.613 -19.114 -0.777 1.00 91.31 417 LEU A C 1
ATOM 3336 O O . LEU A 1 417 ? 30.189 -19.090 -1.862 1.00 91.31 417 LEU A O 1
ATOM 3340 N N . PHE A 1 418 ? 30.033 -18.350 0.237 1.00 93.31 418 PHE A N 1
ATOM 3341 C CA . PHE A 1 418 ? 31.145 -17.403 0.090 1.00 93.31 418 PHE A CA 1
ATOM 3342 C C . PHE A 1 418 ? 32.482 -18.072 -0.253 1.00 93.31 418 PHE A C 1
ATOM 3344 O O . PHE A 1 418 ? 33.375 -17.430 -0.808 1.00 93.31 418 PHE A O 1
ATOM 3351 N N . SER A 1 419 ? 32.661 -19.350 0.093 1.00 92.25 419 SER A N 1
ATOM 3352 C CA . SER A 1 419 ? 33.850 -20.104 -0.306 1.00 92.25 419 SER A CA 1
ATOM 3353 C C . SER A 1 419 ? 33.892 -20.391 -1.806 1.00 92.25 419 SER A C 1
ATOM 3355 O O . SER A 1 419 ? 34.998 -20.404 -2.339 1.00 92.25 419 SER A O 1
ATOM 3357 N N . ILE A 1 420 ? 32.744 -20.562 -2.471 1.00 89.44 420 ILE A N 1
ATOM 3358 C CA . ILE A 1 420 ? 32.666 -20.812 -3.922 1.00 89.44 420 ILE A CA 1
ATOM 3359 C C . ILE A 1 420 ? 33.244 -19.624 -4.698 1.00 89.44 420 ILE A C 1
ATOM 3361 O O . ILE A 1 420 ? 34.078 -19.806 -5.575 1.00 89.44 420 ILE A O 1
ATOM 3365 N N . ILE A 1 421 ? 32.887 -18.404 -4.297 1.00 90.12 421 ILE A N 1
ATOM 3366 C CA . ILE A 1 421 ? 33.339 -17.154 -4.935 1.00 90.12 421 ILE A CA 1
ATOM 3367 C C . ILE A 1 421 ? 34.671 -16.619 -4.373 1.00 90.12 421 ILE A C 1
ATOM 3369 O O . ILE A 1 421 ? 35.057 -15.481 -4.619 1.00 90.12 421 ILE A O 1
ATOM 3373 N N . GLY A 1 422 ? 35.364 -17.388 -3.524 1.00 91.50 422 GLY A N 1
ATOM 3374 C CA . GLY A 1 422 ? 36.657 -16.985 -2.955 1.00 91.50 422 GLY A CA 1
ATOM 3375 C C . GLY A 1 422 ? 36.624 -15.835 -1.935 1.00 91.50 422 GLY A C 1
ATOM 3376 O O . GLY A 1 422 ? 37.687 -15.375 -1.500 1.00 91.50 422 GLY A O 1
ATOM 3377 N N . LEU A 1 423 ? 35.434 -15.400 -1.506 1.00 93.38 423 LEU A N 1
ATOM 3378 C CA . LEU A 1 423 ? 35.212 -14.273 -0.589 1.00 93.38 423 LEU A CA 1
ATOM 3379 C C . LEU A 1 423 ? 34.816 -14.694 0.831 1.00 93.38 423 LEU A C 1
ATOM 3381 O O . LEU A 1 423 ? 34.352 -13.866 1.609 1.00 93.38 423 LEU A O 1
ATOM 3385 N N . ASN A 1 424 ? 35.051 -15.952 1.219 1.00 94.38 424 ASN A N 1
ATOM 3386 C CA . ASN A 1 424 ? 34.761 -16.416 2.577 1.00 94.38 424 ASN A CA 1
ATOM 3387 C C . ASN A 1 424 ? 35.411 -15.484 3.631 1.00 94.38 424 ASN A C 1
ATOM 3389 O O . ASN A 1 424 ? 36.646 -15.393 3.690 1.00 94.38 424 ASN A O 1
ATOM 3393 N N . PRO A 1 425 ? 34.611 -14.795 4.473 1.00 92.94 425 PRO A N 1
ATOM 3394 C CA . PRO A 1 425 ? 35.108 -13.800 5.420 1.00 92.94 425 PRO A CA 1
ATOM 3395 C C . PRO A 1 425 ? 36.015 -14.421 6.482 1.00 92.94 425 PRO A C 1
ATOM 3397 O O . PRO A 1 425 ? 36.954 -13.774 6.942 1.00 92.94 425 PRO A O 1
ATOM 3400 N N . MET A 1 426 ? 35.825 -15.700 6.806 1.00 90.06 426 MET A N 1
ATOM 3401 C CA . MET A 1 426 ? 36.597 -16.430 7.814 1.00 90.06 426 MET A CA 1
ATOM 3402 C C . MET A 1 426 ? 37.888 -17.052 7.267 1.00 90.06 426 MET A C 1
ATOM 3404 O O . MET A 1 426 ? 38.692 -17.565 8.042 1.00 90.06 426 MET A O 1
ATOM 3408 N N . LYS A 1 427 ? 38.113 -17.002 5.948 1.00 90.44 427 LYS A N 1
ATOM 3409 C CA . LYS A 1 427 ? 39.324 -17.506 5.283 1.00 90.44 427 LYS A CA 1
ATOM 3410 C C . LYS A 1 427 ? 40.088 -16.370 4.593 1.00 90.44 427 LYS A C 1
ATOM 3412 O O . LYS A 1 427 ? 39.587 -15.252 4.421 1.00 90.44 427 LYS A O 1
ATOM 3417 N N . ARG A 1 428 ? 41.324 -16.650 4.167 1.00 89.69 428 ARG A N 1
ATOM 3418 C CA . ARG A 1 428 ? 42.071 -15.747 3.277 1.00 89.69 428 ARG A CA 1
ATOM 3419 C C . ARG A 1 428 ? 41.305 -15.599 1.958 1.00 89.69 428 ARG A C 1
ATOM 3421 O O . ARG A 1 428 ? 40.767 -16.579 1.455 1.00 89.69 428 ARG A O 1
ATOM 3428 N N . THR A 1 429 ? 41.224 -14.375 1.432 1.00 90.56 429 THR A N 1
ATOM 3429 C CA . THR A 1 429 ? 40.598 -14.127 0.122 1.00 90.56 429 THR A CA 1
ATOM 3430 C C . THR A 1 429 ? 41.383 -14.867 -0.952 1.00 90.56 429 THR A C 1
ATOM 3432 O O . THR A 1 429 ? 42.611 -14.751 -0.984 1.00 90.56 429 THR A O 1
ATOM 3435 N N . LEU A 1 430 ? 40.693 -15.574 -1.847 1.00 91.62 430 LEU A N 1
ATOM 3436 C CA . LEU A 1 430 ? 41.304 -16.109 -3.063 1.00 91.62 430 LEU A CA 1
ATOM 3437 C C . LEU A 1 430 ? 41.444 -14.974 -4.081 1.00 91.62 430 LEU A C 1
ATOM 3439 O O . LEU A 1 430 ? 40.702 -14.891 -5.050 1.00 91.62 430 LEU A O 1
ATOM 3443 N N . LEU A 1 431 ? 42.384 -14.063 -3.815 1.00 88.75 431 LEU A N 1
ATOM 3444 C CA . LEU A 1 431 ? 42.567 -12.838 -4.593 1.00 88.75 431 LEU A CA 1
ATOM 3445 C C . LEU A 1 431 ? 42.704 -13.082 -6.110 1.00 88.75 431 LEU A C 1
ATOM 3447 O O . LEU A 1 431 ? 42.088 -12.323 -6.851 1.00 88.75 431 LEU A O 1
ATOM 3451 N N . PRO A 1 432 ? 43.407 -14.129 -6.596 1.00 91.44 432 PRO A N 1
ATOM 3452 C CA . PRO A 1 432 ? 43.460 -14.414 -8.031 1.00 91.44 432 PRO A CA 1
ATOM 3453 C C . PRO A 1 432 ? 42.086 -14.676 -8.657 1.00 91.44 432 PRO A C 1
ATOM 3455 O O . PRO A 1 432 ? 41.829 -14.194 -9.753 1.00 91.44 432 PRO A O 1
ATOM 3458 N N . LEU A 1 433 ? 41.194 -15.383 -7.951 1.00 89.25 433 LEU A N 1
ATOM 3459 C CA . LEU A 1 433 ? 39.831 -15.656 -8.417 1.00 89.25 433 LEU A CA 1
ATOM 3460 C C . LEU A 1 433 ? 39.014 -14.361 -8.487 1.00 89.25 433 LEU A C 1
ATOM 3462 O O . LEU A 1 433 ? 38.448 -14.043 -9.523 1.00 89.25 433 LEU A O 1
ATOM 3466 N N . VAL A 1 434 ? 39.048 -13.558 -7.420 1.00 89.75 434 VAL A N 1
ATOM 3467 C CA . VAL A 1 434 ? 38.310 -12.284 -7.360 1.00 89.75 434 VAL A CA 1
ATOM 3468 C C . VAL A 1 434 ? 38.794 -11.298 -8.427 1.00 89.75 434 VAL A C 1
ATOM 3470 O O . VAL A 1 434 ? 37.986 -10.625 -9.060 1.00 89.75 434 VAL A O 1
ATOM 3473 N N . LEU A 1 435 ? 40.109 -11.202 -8.646 1.00 91.19 435 LEU A N 1
ATOM 3474 C CA . LEU A 1 435 ? 40.669 -10.350 -9.698 1.00 91.19 435 LEU A CA 1
ATOM 3475 C C . LEU A 1 435 ? 40.291 -10.854 -11.091 1.00 91.19 435 LEU A C 1
ATOM 3477 O O . LEU A 1 435 ? 39.954 -10.042 -11.949 1.00 91.19 435 LEU A O 1
ATOM 3481 N N . PHE A 1 436 ? 40.316 -12.170 -11.310 1.00 90.50 436 PHE A N 1
ATOM 3482 C CA . PHE A 1 436 ? 39.868 -12.773 -12.562 1.00 90.50 436 PHE A CA 1
ATOM 3483 C C . PHE A 1 436 ? 38.396 -12.454 -12.851 1.00 90.50 436 PHE A C 1
ATOM 3485 O O . PHE A 1 436 ? 38.076 -12.056 -13.972 1.00 90.50 436 PHE A O 1
ATOM 3492 N N . ASP A 1 437 ? 37.523 -12.550 -11.846 1.00 89.19 437 ASP A N 1
ATOM 3493 C CA . ASP A 1 437 ? 36.101 -12.231 -11.985 1.00 89.19 437 ASP A CA 1
ATOM 3494 C C . ASP A 1 437 ? 35.889 -10.741 -12.289 1.00 89.19 437 ASP A C 1
ATOM 3496 O O . ASP A 1 437 ? 35.167 -10.400 -13.223 1.00 89.19 437 ASP A O 1
ATOM 3500 N N . LEU A 1 438 ? 36.569 -9.837 -11.572 1.00 91.62 438 LEU A N 1
ATOM 3501 C CA . LEU A 1 438 ? 36.469 -8.390 -11.810 1.00 91.62 438 LEU A CA 1
ATOM 3502 C C . LEU A 1 438 ? 36.965 -7.988 -13.205 1.00 91.62 438 LEU A C 1
ATOM 3504 O O . LEU A 1 438 ? 36.309 -7.202 -13.890 1.00 91.62 438 LEU A O 1
ATOM 3508 N N . LEU A 1 439 ? 38.097 -8.543 -13.647 1.00 92.56 439 LEU A N 1
ATOM 3509 C CA . LEU A 1 439 ? 38.625 -8.306 -14.993 1.00 92.56 439 LEU A CA 1
ATOM 3510 C C . LEU A 1 439 ? 37.693 -8.873 -16.068 1.00 92.56 439 LEU A C 1
ATOM 3512 O O . LEU A 1 439 ? 37.470 -8.223 -17.087 1.00 92.56 439 LEU A O 1
ATOM 3516 N N . SER A 1 440 ? 37.111 -10.048 -15.828 1.00 91.00 440 SER A N 1
ATOM 3517 C CA . SER A 1 440 ? 36.162 -10.684 -16.744 1.00 91.00 440 SER A CA 1
ATOM 3518 C C . SER A 1 440 ? 34.844 -9.915 -16.850 1.00 91.00 440 SER A C 1
ATOM 3520 O O . SER A 1 440 ? 34.309 -9.755 -17.947 1.00 91.00 440 SER A O 1
ATOM 3522 N N . ILE A 1 441 ? 34.346 -9.370 -15.736 1.00 91.50 441 ILE A N 1
ATOM 3523 C CA . ILE A 1 441 ? 33.184 -8.473 -15.715 1.00 91.50 441 ILE A CA 1
ATOM 3524 C C . ILE A 1 441 ? 33.487 -7.204 -16.515 1.00 91.50 441 ILE A C 1
ATOM 3526 O O . ILE A 1 441 ? 32.695 -6.819 -17.373 1.00 91.50 441 ILE A O 1
ATOM 3530 N N . PHE A 1 442 ? 34.645 -6.578 -16.287 1.00 92.94 442 PHE A N 1
ATOM 3531 C CA . PHE A 1 442 ? 35.046 -5.382 -17.029 1.00 92.94 442 PHE A CA 1
ATOM 3532 C C . PHE A 1 442 ? 35.165 -5.654 -18.534 1.00 92.94 442 PHE A C 1
ATOM 3534 O O . PHE A 1 442 ? 34.602 -4.915 -19.341 1.00 92.94 442 PHE A O 1
ATOM 3541 N N . ALA A 1 443 ? 35.825 -6.749 -18.919 1.00 92.38 443 ALA A N 1
ATOM 3542 C CA . ALA A 1 443 ? 35.913 -7.172 -20.313 1.00 92.38 443 ALA A CA 1
ATOM 3543 C C . ALA A 1 443 ? 34.520 -7.406 -20.920 1.00 92.38 443 ALA A C 1
ATOM 3545 O O . ALA A 1 443 ? 34.244 -6.956 -22.029 1.00 92.38 443 ALA A O 1
ATOM 3546 N N . THR A 1 444 ? 33.609 -8.036 -20.176 1.00 92.00 444 THR A N 1
ATOM 3547 C CA . THR A 1 444 ? 32.232 -8.280 -20.625 1.00 92.00 444 THR A CA 1
ATOM 3548 C C . THR A 1 444 ? 31.456 -6.982 -20.829 1.00 92.00 444 THR A C 1
ATOM 3550 O O . THR A 1 444 ? 30.773 -6.852 -21.838 1.00 92.00 444 THR A O 1
ATOM 3553 N N . LEU A 1 445 ? 31.607 -5.984 -19.951 1.00 92.31 445 LEU A N 1
ATOM 3554 C CA . LEU A 1 445 ? 30.994 -4.661 -20.132 1.00 92.31 445 LEU A CA 1
ATOM 3555 C C . LEU A 1 445 ? 31.472 -3.977 -21.421 1.00 92.31 445 LEU A C 1
ATOM 3557 O O . LEU A 1 445 ? 30.661 -3.397 -22.144 1.00 92.31 445 LEU A O 1
ATOM 3561 N N . VAL A 1 446 ? 32.763 -4.094 -21.750 1.00 93.00 446 VAL A N 1
ATOM 3562 C CA . VAL A 1 446 ? 33.302 -3.597 -23.026 1.00 93.00 446 VAL A CA 1
ATOM 3563 C C . VAL A 1 446 ? 32.657 -4.330 -24.206 1.00 93.00 446 VAL A C 1
ATOM 3565 O O . VAL A 1 446 ? 32.230 -3.691 -25.165 1.00 93.00 446 VAL A O 1
ATOM 3568 N N . LEU A 1 447 ? 32.515 -5.656 -24.129 1.00 92.56 447 LEU A N 1
ATOM 3569 C CA . LEU A 1 447 ? 31.880 -6.454 -25.184 1.00 92.56 447 LEU A CA 1
ATOM 3570 C C . LEU A 1 447 ? 30.376 -6.170 -25.326 1.00 92.56 447 LEU A C 1
ATOM 3572 O O . LEU A 1 447 ? 29.856 -6.200 -26.439 1.00 92.56 447 LEU A O 1
ATOM 3576 N N . ILE A 1 448 ? 29.672 -5.865 -24.236 1.00 91.75 448 ILE A N 1
ATOM 3577 C CA . ILE A 1 448 ? 28.278 -5.399 -24.273 1.00 91.75 448 ILE A CA 1
ATOM 3578 C C . ILE A 1 448 ? 28.213 -4.058 -25.018 1.00 91.75 448 ILE A C 1
ATOM 3580 O O . ILE A 1 448 ? 27.436 -3.916 -25.956 1.00 91.75 448 ILE A O 1
ATOM 3584 N N . ALA A 1 449 ? 29.087 -3.100 -24.688 1.00 89.81 449 ALA A N 1
ATOM 3585 C CA . ALA A 1 449 ? 29.127 -1.798 -25.361 1.00 89.81 449 ALA A CA 1
ATOM 3586 C C . ALA A 1 449 ? 29.472 -1.902 -26.861 1.00 89.81 449 ALA A C 1
ATOM 3588 O O . ALA A 1 449 ? 28.947 -1.148 -27.682 1.00 89.81 449 ALA A O 1
ATOM 3589 N N . MET A 1 450 ? 30.321 -2.861 -27.241 1.00 90.12 450 MET A N 1
ATOM 3590 C CA . MET A 1 450 ? 30.691 -3.106 -28.639 1.00 90.12 450 MET A CA 1
ATOM 3591 C C . MET A 1 450 ? 29.526 -3.610 -29.505 1.00 90.12 450 MET A C 1
ATOM 3593 O O . MET A 1 450 ? 29.606 -3.483 -30.728 1.00 90.12 450 MET A O 1
ATOM 3597 N N . GLN A 1 451 ? 28.434 -4.121 -28.922 1.00 87.75 451 GLN A N 1
ATOM 3598 C CA . GLN A 1 451 ? 27.277 -4.600 -29.686 1.00 87.75 451 GLN A CA 1
ATOM 3599 C C . GLN A 1 451 ? 26.695 -3.532 -30.619 1.00 87.75 451 GLN A C 1
ATOM 3601 O O . GLN A 1 451 ? 26.439 -3.827 -31.782 1.00 87.75 451 GLN A O 1
ATOM 3606 N N . PHE A 1 452 ? 26.567 -2.285 -30.159 1.00 85.44 452 PHE A N 1
ATOM 3607 C CA . PHE A 1 452 ? 26.045 -1.184 -30.980 1.00 85.44 452 PHE A CA 1
ATOM 3608 C C . PHE A 1 452 ? 26.985 -0.750 -32.108 1.00 85.44 452 PHE A C 1
ATOM 3610 O O . PHE A 1 452 ? 26.560 -0.066 -33.034 1.00 85.44 452 PHE A O 1
ATOM 3617 N N . ARG A 1 453 ? 28.271 -1.110 -32.031 1.00 86.06 453 ARG A N 1
ATOM 3618 C CA . ARG A 1 453 ? 29.254 -0.744 -33.055 1.00 86.06 453 ARG A CA 1
ATOM 3619 C C . ARG A 1 453 ? 29.338 -1.764 -34.186 1.00 86.06 453 ARG A C 1
ATOM 3621 O O . ARG A 1 453 ? 29.646 -1.376 -35.308 1.00 86.06 453 ARG A O 1
ATOM 3628 N N . TYR A 1 454 ? 29.108 -3.040 -33.888 1.00 85.56 454 TYR A N 1
ATOM 3629 C CA . TYR A 1 454 ? 29.329 -4.135 -34.837 1.00 85.56 454 TYR A CA 1
ATOM 3630 C C . TYR A 1 454 ? 28.050 -4.855 -35.277 1.00 85.56 454 TYR A C 1
ATOM 3632 O O . TYR A 1 454 ? 28.098 -5.586 -36.263 1.00 85.56 454 TYR A O 1
ATOM 3640 N N . ASN A 1 455 ? 26.917 -4.632 -34.604 1.00 82.12 455 ASN A N 1
ATOM 3641 C CA . ASN A 1 455 ? 25.624 -5.197 -34.987 1.00 82.12 455 ASN A CA 1
ATOM 3642 C C . ASN A 1 455 ? 24.658 -4.103 -35.454 1.00 82.12 455 ASN A C 1
ATOM 3644 O O . ASN A 1 455 ? 24.744 -2.949 -35.039 1.00 82.12 455 ASN A O 1
ATOM 3648 N N . VAL A 1 456 ? 23.699 -4.485 -36.299 1.00 84.25 456 VAL A N 1
ATOM 3649 C CA . VAL A 1 456 ? 22.619 -3.590 -36.729 1.00 84.25 456 VAL A CA 1
ATOM 3650 C C . VAL A 1 456 ? 21.695 -3.307 -35.546 1.00 84.25 456 VAL A C 1
ATOM 3652 O O . VAL A 1 456 ? 21.177 -4.231 -34.914 1.00 84.25 456 VAL A O 1
ATOM 3655 N N . THR A 1 457 ? 21.466 -2.025 -35.262 1.00 85.69 457 THR A N 1
ATOM 3656 C CA . THR A 1 457 ? 20.587 -1.587 -34.177 1.00 85.69 457 THR A CA 1
ATOM 3657 C C . THR A 1 457 ? 19.149 -2.030 -34.438 1.00 85.69 457 THR A C 1
ATOM 3659 O O . THR A 1 457 ? 18.489 -1.549 -35.356 1.00 85.69 457 THR A O 1
ATOM 3662 N N . THR A 1 458 ? 18.655 -2.945 -33.606 1.00 90.25 458 THR A N 1
ATOM 3663 C CA . THR A 1 458 ? 17.273 -3.443 -33.615 1.00 90.25 458 THR A CA 1
ATOM 3664 C C . THR A 1 458 ? 16.680 -3.344 -32.211 1.00 90.25 458 THR A C 1
ATOM 3666 O O . THR A 1 458 ? 17.419 -3.264 -31.229 1.00 90.25 458 THR A O 1
ATOM 3669 N N . MET A 1 459 ? 15.348 -3.387 -32.090 1.00 88.44 459 MET A N 1
ATOM 3670 C CA . MET A 1 459 ? 14.687 -3.421 -30.774 1.00 88.44 459 MET A CA 1
ATOM 3671 C C . MET A 1 459 ? 15.109 -4.642 -29.946 1.00 88.44 459 MET A C 1
ATOM 3673 O O . MET A 1 459 ? 15.287 -4.526 -28.737 1.00 88.44 459 MET A O 1
ATOM 3677 N N . LYS A 1 460 ? 15.341 -5.787 -30.603 1.00 85.38 460 LYS A N 1
ATOM 3678 C CA . LYS A 1 460 ? 15.876 -6.990 -29.954 1.00 85.38 460 LYS A CA 1
ATOM 3679 C C . LYS A 1 460 ? 17.271 -6.737 -29.383 1.00 85.38 460 LYS A C 1
ATOM 3681 O O . LYS A 1 460 ? 17.485 -6.985 -28.206 1.00 85.38 460 LYS A O 1
ATOM 3686 N N . LEU A 1 461 ? 18.185 -6.183 -30.189 1.00 84.56 461 LEU A N 1
ATOM 3687 C CA . LEU A 1 461 ? 19.539 -5.867 -29.729 1.00 84.56 461 LEU A CA 1
ATOM 3688 C C . LEU A 1 461 ? 19.502 -4.946 -28.506 1.00 84.56 461 LEU A C 1
ATOM 3690 O O . LEU A 1 461 ? 20.187 -5.209 -27.530 1.00 84.56 461 LEU A O 1
ATOM 3694 N N . PHE A 1 462 ? 18.665 -3.906 -28.536 1.00 87.12 462 PHE A N 1
ATOM 3695 C CA . PHE A 1 462 ? 18.517 -2.992 -27.406 1.00 87.12 462 PHE A CA 1
ATOM 3696 C C . PHE A 1 462 ? 18.044 -3.709 -26.131 1.00 87.12 462 PHE A C 1
ATOM 3698 O O . PHE A 1 462 ? 18.639 -3.513 -25.072 1.00 87.12 462 PHE A O 1
ATOM 3705 N N . ALA A 1 463 ? 17.014 -4.556 -26.231 1.00 86.38 463 ALA A N 1
ATOM 3706 C CA . ALA A 1 463 ? 16.511 -5.334 -25.099 1.00 86.38 463 ALA A CA 1
ATOM 3707 C C . ALA A 1 463 ? 17.584 -6.282 -24.528 1.00 86.38 463 ALA A C 1
ATOM 3709 O O . ALA A 1 463 ? 17.842 -6.252 -23.324 1.00 86.38 463 ALA A O 1
ATOM 3710 N N . ASP A 1 464 ? 18.270 -7.034 -25.394 1.00 86.50 464 ASP A N 1
ATOM 3711 C CA . ASP A 1 464 ? 19.335 -7.975 -25.023 1.00 86.50 464 ASP A CA 1
ATOM 3712 C C . ASP A 1 464 ? 20.523 -7.260 -24.339 1.00 86.50 464 ASP A C 1
ATOM 3714 O O . ASP A 1 464 ? 21.107 -7.756 -23.364 1.00 86.50 46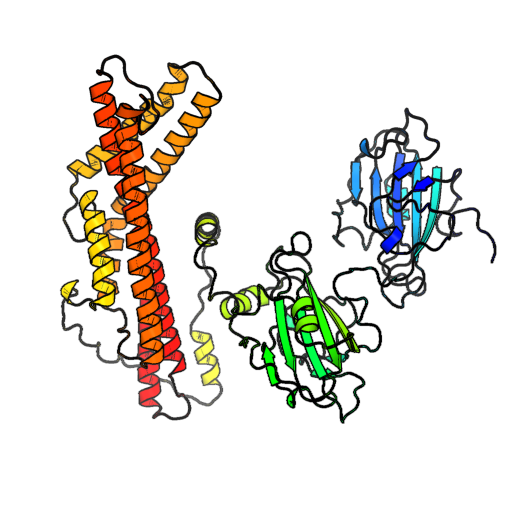4 ASP A O 1
ATOM 3718 N N . THR A 1 465 ? 20.883 -6.065 -24.825 1.00 87.88 465 THR A N 1
ATOM 3719 C CA . THR A 1 465 ? 21.931 -5.229 -24.224 1.00 87.88 465 THR A CA 1
ATOM 3720 C C . THR A 1 465 ? 21.520 -4.727 -22.840 1.00 87.88 465 THR A C 1
ATOM 3722 O O . THR A 1 465 ? 22.333 -4.762 -21.915 1.00 87.88 465 THR A O 1
ATOM 3725 N N . VAL A 1 466 ? 20.273 -4.268 -22.671 1.00 87.81 466 VAL A N 1
ATOM 3726 C CA . VAL A 1 466 ? 19.756 -3.797 -21.374 1.00 87.81 466 VAL A CA 1
ATOM 3727 C C . VAL A 1 466 ? 19.730 -4.936 -20.354 1.00 87.81 466 VAL A C 1
ATOM 3729 O O . VAL A 1 466 ? 20.184 -4.745 -19.224 1.00 87.81 466 VAL A O 1
ATOM 3732 N N . GLU A 1 467 ? 19.273 -6.125 -20.753 1.00 86.00 467 GLU A N 1
ATOM 3733 C CA . GLU A 1 467 ? 19.279 -7.327 -19.912 1.00 86.00 467 GLU A CA 1
ATOM 3734 C C . GLU A 1 467 ? 20.700 -7.660 -19.431 1.00 86.00 467 GLU A C 1
ATOM 3736 O O . GLU A 1 467 ? 20.945 -7.836 -18.230 1.00 86.00 467 GLU A O 1
ATOM 3741 N N . SER A 1 468 ? 21.663 -7.670 -20.355 1.00 88.06 468 SER A N 1
ATOM 3742 C CA . SER A 1 468 ? 23.055 -8.019 -20.058 1.00 88.06 468 SER A CA 1
ATOM 3743 C C . SER A 1 468 ? 23.757 -6.959 -19.210 1.00 88.06 468 SER A C 1
ATOM 3745 O O . SER A 1 468 ? 24.497 -7.301 -18.283 1.00 88.06 468 SER A O 1
ATOM 3747 N N . LEU A 1 469 ? 23.506 -5.672 -19.467 1.00 89.06 469 LEU A N 1
ATOM 3748 C CA . LEU A 1 469 ? 24.066 -4.566 -18.688 1.00 89.06 469 LEU A CA 1
ATOM 3749 C C . LEU A 1 469 ? 23.514 -4.546 -17.260 1.00 89.06 469 LEU A C 1
ATOM 3751 O O . LEU A 1 469 ? 24.282 -4.388 -16.307 1.00 89.06 469 LEU A O 1
ATOM 3755 N N . SER A 1 470 ? 22.199 -4.728 -17.115 1.00 85.31 470 SER A N 1
ATOM 3756 C CA . SER A 1 470 ? 21.523 -4.822 -15.820 1.00 85.31 470 SER A CA 1
ATOM 3757 C C . SER A 1 470 ? 22.111 -5.968 -15.000 1.00 85.31 470 SER A C 1
ATOM 3759 O O . SER A 1 470 ? 22.655 -5.747 -13.914 1.00 85.31 470 SER A O 1
ATOM 3761 N N . THR A 1 471 ? 22.124 -7.176 -15.569 1.00 84.44 471 THR A N 1
ATOM 3762 C CA . THR A 1 471 ? 22.654 -8.381 -14.918 1.00 84.44 471 THR A CA 1
ATOM 3763 C C . THR A 1 471 ? 24.103 -8.180 -14.475 1.00 84.44 471 THR A C 1
ATOM 3765 O O . THR A 1 471 ? 24.427 -8.354 -13.298 1.00 84.44 471 THR A O 1
ATOM 3768 N N . THR A 1 472 ? 24.965 -7.713 -15.384 1.00 84.56 472 THR A N 1
ATOM 3769 C CA . THR A 1 472 ? 26.398 -7.506 -15.116 1.00 84.56 472 THR A CA 1
ATOM 3770 C C . THR A 1 472 ? 26.636 -6.451 -14.028 1.00 84.56 472 THR A C 1
ATOM 3772 O O . THR A 1 472 ? 27.531 -6.600 -13.194 1.00 84.56 472 THR A O 1
ATOM 3775 N N . THR A 1 473 ? 25.803 -5.411 -13.978 1.00 85.06 473 THR A N 1
ATOM 3776 C CA . THR A 1 473 ? 25.889 -4.342 -12.975 1.00 85.06 473 THR A CA 1
ATOM 3777 C C . THR A 1 473 ? 25.442 -4.823 -11.592 1.00 85.06 473 THR A C 1
ATOM 3779 O O . THR A 1 473 ? 26.146 -4.587 -10.608 1.00 85.06 473 THR A O 1
ATOM 3782 N N . HIS A 1 474 ? 24.316 -5.542 -11.497 1.00 84.12 474 HIS A N 1
ATOM 3783 C CA . HIS A 1 474 ? 23.835 -6.135 -10.240 1.00 84.12 474 HIS A CA 1
ATOM 3784 C C . HIS A 1 474 ? 24.887 -7.050 -9.602 1.00 84.12 474 HIS A C 1
ATOM 3786 O O . HIS A 1 474 ? 25.128 -7.006 -8.393 1.00 84.12 474 HIS A O 1
ATOM 3792 N N . ILE A 1 475 ? 25.543 -7.848 -10.437 1.00 83.94 475 ILE A N 1
ATOM 3793 C CA . ILE A 1 475 ? 26.637 -8.733 -10.053 1.00 83.94 475 ILE A CA 1
ATOM 3794 C C . ILE A 1 475 ? 27.834 -7.947 -9.524 1.00 83.94 475 ILE A C 1
ATOM 3796 O O . ILE A 1 475 ? 28.328 -8.243 -8.434 1.00 83.94 475 ILE A O 1
ATOM 3800 N N . LEU A 1 476 ? 28.295 -6.947 -10.282 1.00 86.38 476 LEU A N 1
ATOM 3801 C CA . LEU A 1 476 ? 29.473 -6.162 -9.928 1.00 86.38 476 LEU A CA 1
ATOM 3802 C C . LEU A 1 476 ? 29.282 -5.478 -8.575 1.00 86.38 476 LEU A C 1
ATOM 3804 O O . LEU A 1 476 ? 30.171 -5.537 -7.727 1.00 86.38 476 LEU A O 1
ATOM 3808 N N . ILE A 1 477 ? 28.104 -4.890 -8.347 1.00 89.94 477 ILE A N 1
ATOM 3809 C CA . ILE A 1 477 ? 27.759 -4.252 -7.075 1.00 89.94 477 ILE A CA 1
ATOM 3810 C C . ILE A 1 477 ? 27.864 -5.261 -5.928 1.00 89.94 477 ILE A C 1
ATOM 3812 O O . ILE A 1 477 ? 28.581 -4.996 -4.967 1.00 89.94 477 ILE A O 1
ATOM 3816 N N . LYS A 1 478 ? 27.219 -6.431 -6.032 1.00 90.00 478 LYS A N 1
ATOM 3817 C CA . LYS A 1 478 ? 27.216 -7.444 -4.960 1.00 90.00 478 LYS A CA 1
ATOM 3818 C C . LYS A 1 478 ? 28.614 -7.999 -4.684 1.00 90.00 478 LYS A C 1
ATOM 3820 O O . LYS A 1 478 ? 29.007 -8.113 -3.523 1.00 90.00 478 LYS A O 1
ATOM 3825 N N . LEU A 1 479 ? 29.391 -8.287 -5.729 1.00 88.31 479 LEU A N 1
ATOM 3826 C CA . LEU A 1 479 ? 30.765 -8.774 -5.595 1.00 88.31 479 LEU A CA 1
ATOM 3827 C C . LEU A 1 479 ? 31.668 -7.730 -4.919 1.00 88.31 479 LEU A C 1
ATOM 3829 O O . LEU A 1 479 ? 32.398 -8.059 -3.982 1.00 88.31 479 LEU A O 1
ATOM 3833 N N . LEU A 1 480 ? 31.579 -6.463 -5.341 1.00 91.06 480 LEU A N 1
ATOM 3834 C CA . LEU A 1 480 ? 32.315 -5.360 -4.722 1.00 91.06 480 LEU A CA 1
ATOM 3835 C C . LEU A 1 480 ? 31.877 -5.131 -3.277 1.00 91.06 480 LEU A C 1
ATOM 3837 O O . LEU A 1 480 ? 32.731 -4.932 -2.418 1.00 91.06 480 LEU A O 1
ATOM 3841 N N . THR A 1 481 ? 30.578 -5.205 -2.974 1.00 91.88 481 THR A N 1
ATOM 3842 C CA . THR A 1 481 ? 30.086 -5.097 -1.596 1.00 91.88 481 THR A CA 1
ATOM 3843 C C . THR A 1 481 ? 30.675 -6.199 -0.722 1.00 91.88 481 THR A C 1
ATOM 3845 O O . THR A 1 481 ? 31.233 -5.886 0.326 1.00 91.88 481 THR A O 1
ATOM 3848 N N . LEU A 1 482 ? 30.636 -7.465 -1.153 1.00 90.44 482 LEU A N 1
ATOM 3849 C CA . LEU A 1 482 ? 31.222 -8.579 -0.396 1.00 90.44 482 LEU A CA 1
ATOM 3850 C C . LEU A 1 482 ? 32.739 -8.434 -0.209 1.00 90.44 482 LEU A C 1
ATOM 3852 O O . LEU A 1 482 ? 33.264 -8.791 0.846 1.00 90.44 482 LEU A O 1
ATOM 3856 N N . LEU A 1 483 ? 33.445 -7.895 -1.206 1.00 91.62 483 LEU A N 1
ATOM 3857 C CA . LEU A 1 483 ? 34.882 -7.642 -1.127 1.00 91.62 483 LEU A CA 1
ATOM 3858 C C . LEU A 1 483 ? 35.213 -6.504 -0.150 1.00 91.62 483 LEU A C 1
ATOM 3860 O O . LEU A 1 483 ? 36.034 -6.692 0.750 1.00 91.62 483 LEU A O 1
ATOM 3864 N N . ILE A 1 484 ? 34.569 -5.344 -0.308 1.00 92.56 484 ILE A N 1
ATOM 3865 C CA . ILE A 1 484 ? 34.804 -4.135 0.498 1.00 92.56 484 ILE A CA 1
ATOM 3866 C C . ILE A 1 484 ? 34.394 -4.381 1.952 1.00 92.56 484 ILE A C 1
ATOM 3868 O O . ILE A 1 484 ? 35.137 -4.058 2.875 1.00 92.56 484 ILE A O 1
ATOM 3872 N N . LYS A 1 485 ? 33.229 -5.001 2.163 1.00 93.12 485 LYS A N 1
ATOM 3873 C CA . LYS A 1 485 ? 32.645 -5.246 3.487 1.00 93.12 485 LYS A CA 1
ATOM 3874 C C . LYS A 1 485 ? 33.096 -6.553 4.126 1.00 93.12 485 LYS A C 1
ATOM 3876 O O . LYS A 1 485 ? 32.581 -6.931 5.171 1.00 93.12 485 LYS A O 1
ATOM 3881 N N . LYS A 1 486 ? 34.095 -7.240 3.565 1.00 91.31 486 LYS A N 1
ATOM 3882 C CA . LYS A 1 486 ? 34.557 -8.541 4.070 1.00 91.31 486 LYS A CA 1
ATOM 3883 C C . LYS A 1 486 ? 34.919 -8.525 5.560 1.00 91.31 486 LYS A C 1
ATOM 3885 O O . LYS A 1 486 ? 34.605 -9.475 6.279 1.00 91.31 486 LYS A O 1
ATOM 3890 N N . ASN A 1 487 ? 35.630 -7.490 6.011 1.00 90.44 487 ASN A N 1
ATOM 3891 C CA . ASN A 1 487 ? 36.049 -7.379 7.410 1.00 90.44 487 ASN A CA 1
ATOM 3892 C C . ASN A 1 487 ? 34.857 -7.088 8.329 1.00 90.44 487 ASN A C 1
ATOM 3894 O O . ASN A 1 487 ? 34.753 -7.726 9.372 1.00 90.44 487 ASN A O 1
ATOM 3898 N N . ASP A 1 488 ? 33.941 -6.222 7.897 1.00 91.94 488 ASP A N 1
ATOM 3899 C CA . ASP A 1 488 ? 32.703 -5.912 8.618 1.00 91.94 488 ASP A CA 1
ATOM 3900 C C . ASP A 1 488 ? 31.840 -7.178 8.762 1.00 91.94 488 ASP A C 1
ATOM 3902 O O . ASP A 1 488 ? 31.431 -7.529 9.862 1.00 91.94 488 ASP A O 1
ATOM 3906 N N . ILE A 1 489 ? 31.665 -7.951 7.682 1.00 91.50 489 ILE A N 1
ATOM 3907 C CA . ILE A 1 489 ? 30.930 -9.230 7.691 1.00 91.50 489 ILE A CA 1
ATOM 3908 C C . ILE A 1 489 ? 31.609 -10.258 8.609 1.00 91.50 489 ILE A C 1
ATOM 3910 O O . ILE A 1 489 ? 30.940 -11.001 9.329 1.00 91.50 489 ILE A O 1
ATOM 3914 N N . ARG A 1 490 ? 32.949 -10.322 8.606 1.00 91.50 490 ARG A N 1
ATOM 3915 C CA . ARG A 1 490 ? 33.698 -11.182 9.536 1.00 91.50 490 ARG A CA 1
ATOM 3916 C C . ARG A 1 490 ? 33.406 -10.792 10.980 1.00 91.50 490 ARG A C 1
ATOM 3918 O O . ARG A 1 490 ? 33.240 -11.681 11.812 1.00 91.50 490 ARG A O 1
ATOM 3925 N N . GLU A 1 491 ? 33.422 -9.499 11.281 1.00 89.44 491 GLU A N 1
ATOM 3926 C CA . GLU A 1 491 ? 33.180 -9.017 12.634 1.00 89.44 491 GLU A CA 1
ATOM 3927 C C . GLU A 1 491 ? 31.736 -9.271 13.059 1.00 89.44 491 GLU A C 1
ATOM 3929 O O . GLU A 1 491 ? 31.518 -9.816 14.136 1.00 89.44 491 GLU A O 1
ATOM 3934 N N . LEU A 1 492 ? 30.776 -9.050 12.162 1.00 90.38 492 LEU A N 1
ATOM 3935 C CA . LEU A 1 492 ? 29.372 -9.388 12.365 1.00 90.38 492 LEU A CA 1
ATOM 3936 C C . LEU A 1 492 ? 29.199 -10.871 12.732 1.00 90.38 492 LEU A C 1
ATOM 3938 O O . LEU A 1 492 ? 28.588 -11.194 13.747 1.00 90.38 492 LEU A O 1
ATOM 3942 N N . PHE A 1 493 ? 29.824 -11.800 11.999 1.00 89.50 493 PHE A N 1
ATOM 3943 C CA . PHE A 1 493 ? 29.760 -13.228 12.342 1.00 89.50 493 PHE A CA 1
ATOM 3944 C C . PHE A 1 493 ? 30.402 -13.583 13.689 1.00 89.50 493 PHE A C 1
ATOM 3946 O O . PHE A 1 493 ? 29.982 -14.553 14.324 1.00 89.50 493 PHE A O 1
ATOM 3953 N N . LYS A 1 494 ? 31.410 -12.832 14.148 1.00 86.62 494 LYS A N 1
ATOM 3954 C CA . LYS A 1 494 ? 31.936 -13.004 15.511 1.00 86.62 494 LYS A CA 1
ATOM 3955 C C . LYS A 1 494 ? 30.974 -12.437 16.545 1.00 86.62 494 LYS A C 1
ATOM 3957 O O . LYS A 1 494 ? 30.762 -13.070 17.568 1.00 86.62 494 LYS A O 1
ATOM 3962 N N . GLN A 1 495 ? 30.387 -11.274 16.287 1.00 86.81 495 GLN A N 1
ATOM 3963 C CA . GLN A 1 495 ? 29.414 -10.648 17.174 1.00 86.81 495 GLN A CA 1
ATOM 3964 C C . GLN A 1 495 ? 28.185 -11.535 17.378 1.00 86.81 495 GLN A C 1
ATOM 3966 O O . GLN A 1 495 ? 27.719 -11.663 18.506 1.00 86.81 495 GLN A O 1
ATOM 3971 N N . MET A 1 496 ? 27.749 -12.260 16.344 1.00 88.06 496 MET A N 1
ATOM 3972 C CA . MET A 1 496 ? 26.665 -13.244 16.439 1.00 88.06 496 MET A CA 1
ATOM 3973 C C . MET A 1 496 ? 26.899 -14.344 17.486 1.00 88.06 496 MET A C 1
ATOM 3975 O O . MET A 1 496 ? 25.943 -14.981 17.915 1.00 88.06 496 MET A O 1
ATOM 3979 N N . THR A 1 497 ? 28.131 -14.590 17.955 1.00 85.06 497 THR A N 1
ATOM 3980 C CA . THR A 1 497 ? 28.343 -15.531 19.074 1.00 85.06 497 THR A CA 1
ATOM 3981 C C . THR A 1 497 ? 27.808 -15.006 20.405 1.00 85.06 497 THR A C 1
ATOM 3983 O O . THR A 1 497 ? 27.747 -15.761 21.366 1.00 85.06 497 THR A O 1
ATOM 3986 N N . ARG A 1 498 ? 27.476 -13.713 20.485 1.00 87.00 498 ARG A N 1
ATOM 3987 C CA . ARG A 1 498 ? 26.844 -13.074 21.646 1.00 87.00 498 ARG A CA 1
ATOM 3988 C C . ARG A 1 498 ? 25.319 -13.113 21.572 1.00 87.00 498 ARG A C 1
ATOM 3990 O O . ARG A 1 498 ? 24.678 -12.615 22.492 1.00 87.00 498 ARG A O 1
ATOM 3997 N N . PHE A 1 499 ? 24.753 -13.660 20.492 1.00 90.12 499 PHE A N 1
ATOM 3998 C CA . PHE A 1 499 ? 23.310 -13.771 20.345 1.00 90.12 499 PHE A CA 1
ATOM 3999 C C . PHE A 1 499 ? 22.705 -14.570 21.488 1.00 90.12 499 PHE A C 1
ATOM 4001 O O . PHE A 1 499 ? 23.267 -15.562 21.955 1.00 90.12 499 PHE A O 1
ATOM 4008 N N . TRP A 1 500 ? 21.551 -14.103 21.934 1.00 86.94 500 TRP A N 1
ATOM 4009 C CA . TRP A 1 500 ? 20.785 -14.725 22.987 1.00 86.94 500 TRP A CA 1
ATOM 4010 C C . TRP A 1 500 ? 20.286 -16.101 22.553 1.00 86.94 500 TRP A C 1
ATOM 4012 O O . TRP A 1 500 ? 19.845 -16.328 21.422 1.00 86.94 500 TRP A O 1
ATOM 4022 N N . GLU A 1 501 ? 20.379 -17.037 23.490 1.00 85.19 501 GLU A N 1
ATOM 4023 C CA . GLU A 1 501 ? 19.882 -18.398 23.331 1.00 85.19 501 GLU A CA 1
ATOM 4024 C C . GLU A 1 501 ? 18.348 -18.389 23.379 1.00 85.19 501 GLU A C 1
ATOM 4026 O O . GLU A 1 501 ? 17.740 -17.538 24.031 1.00 85.19 501 GLU A O 1
ATOM 4031 N N . VAL A 1 502 ? 17.702 -19.301 22.660 1.00 82.25 502 VAL A N 1
ATOM 4032 C CA . VAL A 1 502 ? 16.230 -19.385 22.623 1.00 82.25 502 VAL A CA 1
ATOM 4033 C C . VAL A 1 502 ? 15.726 -20.171 23.843 1.00 82.25 502 VAL A C 1
ATOM 4035 O O . VAL A 1 502 ? 14.646 -19.924 24.374 1.00 82.25 502 VAL A O 1
ATOM 4038 N N . GLU A 1 503 ? 16.563 -21.069 24.354 1.00 79.44 503 GLU A N 1
ATOM 4039 C CA . GLU A 1 503 ? 16.324 -22.023 25.437 1.00 79.44 503 GLU A CA 1
ATOM 4040 C C . GLU A 1 503 ? 16.027 -21.357 26.788 1.00 79.44 503 GLU A C 1
ATOM 4042 O O . GLU A 1 503 ? 15.429 -21.966 27.671 1.00 79.44 503 GLU A O 1
ATOM 4047 N N . GLN A 1 504 ? 16.413 -20.093 26.953 1.00 80.19 504 GLN A N 1
ATOM 4048 C CA . GLN A 1 504 ? 16.152 -19.300 28.161 1.00 80.19 504 GLN A CA 1
ATOM 4049 C C . GLN A 1 504 ? 14.694 -18.813 28.287 1.00 80.19 504 GLN A C 1
ATOM 4051 O O . GLN A 1 504 ? 14.356 -18.172 29.285 1.00 80.19 504 GLN A O 1
ATOM 4056 N N . PHE A 1 505 ? 13.827 -19.102 27.310 1.00 81.25 505 PHE A N 1
ATOM 4057 C CA . PHE A 1 505 ? 12.415 -18.696 27.300 1.00 81.25 505 PHE A CA 1
ATOM 4058 C C . PHE A 1 505 ? 11.448 -19.875 27.480 1.00 81.25 505 PHE A C 1
ATOM 4060 O O . PHE A 1 505 ? 11.858 -21.028 27.527 1.00 81.25 505 PHE A O 1
ATOM 4067 N N . ASP A 1 506 ? 10.147 -19.599 27.609 1.00 82.62 506 ASP A N 1
ATOM 4068 C CA . ASP A 1 506 ? 9.124 -20.632 27.790 1.00 82.62 506 ASP A CA 1
ATOM 4069 C C . ASP A 1 506 ? 8.950 -21.530 26.548 1.00 82.62 506 ASP A C 1
ATOM 4071 O O . ASP A 1 506 ? 9.159 -21.105 25.413 1.00 82.62 506 ASP A O 1
ATOM 4075 N N . SER A 1 507 ? 8.529 -22.782 26.749 1.00 81.12 507 SER A N 1
ATOM 4076 C CA . SER A 1 507 ? 8.459 -23.799 25.686 1.00 81.12 507 SER A CA 1
ATOM 4077 C C . SER A 1 507 ? 7.472 -23.478 24.556 1.00 81.12 507 SER A C 1
ATOM 4079 O O . SER A 1 507 ? 7.587 -24.027 23.456 1.00 81.12 507 SER A O 1
ATOM 4081 N N . LYS A 1 508 ? 6.479 -22.609 24.788 1.00 82.56 508 LYS A N 1
ATOM 4082 C CA . LYS A 1 508 ? 5.582 -22.139 23.724 1.00 82.56 508 LYS A CA 1
ATOM 4083 C C . LYS A 1 508 ? 6.331 -21.165 22.818 1.00 82.56 508 LYS A C 1
ATOM 4085 O O . LYS A 1 508 ? 6.352 -21.380 21.612 1.00 82.56 508 LYS A O 1
ATOM 4090 N N . PHE A 1 509 ? 6.986 -20.167 23.404 1.00 76.56 509 PHE A N 1
ATOM 4091 C CA . PHE A 1 509 ? 7.773 -19.179 22.669 1.00 76.56 509 PHE A CA 1
ATOM 4092 C C . PHE A 1 509 ? 8.993 -19.795 21.968 1.00 76.56 509 PHE A C 1
ATOM 4094 O O . PHE A 1 509 ? 9.279 -19.463 20.823 1.00 76.56 509 PHE A O 1
ATOM 4101 N N . GLN A 1 510 ? 9.658 -20.767 22.601 1.00 84.31 510 GLN A N 1
ATOM 4102 C CA . GLN A 1 510 ? 10.747 -21.520 21.971 1.00 84.31 510 GLN A CA 1
ATOM 4103 C C . GLN A 1 510 ? 10.314 -22.175 20.653 1.00 84.31 510 GLN A C 1
ATOM 4105 O O . GLN A 1 510 ? 11.006 -22.046 19.649 1.00 84.31 510 GLN A O 1
ATOM 4110 N N . ARG A 1 511 ? 9.158 -22.856 20.639 1.00 83.44 511 ARG A N 1
ATOM 4111 C CA . ARG A 1 511 ? 8.632 -23.513 19.428 1.00 83.44 511 ARG A CA 1
ATOM 4112 C C . ARG A 1 511 ? 8.367 -22.525 18.299 1.00 83.44 511 ARG A C 1
ATOM 4114 O O . ARG A 1 511 ? 8.605 -22.856 17.145 1.00 83.44 511 ARG A O 1
ATOM 4121 N N . GLU A 1 512 ? 7.909 -21.326 18.636 1.00 83.94 512 GLU A N 1
ATOM 4122 C CA . GLU A 1 512 ? 7.678 -20.251 17.674 1.00 83.94 512 GLU A CA 1
ATOM 4123 C C . GLU A 1 512 ? 8.998 -19.796 17.026 1.00 83.94 512 GLU A C 1
ATOM 4125 O O . GLU A 1 512 ? 9.136 -19.820 15.806 1.00 83.94 512 GLU A O 1
ATOM 4130 N N . CYS A 1 513 ? 10.010 -19.499 17.846 1.00 80.44 513 CYS A N 1
ATOM 4131 C CA . CYS A 1 513 ? 11.350 -19.126 17.389 1.00 80.44 513 CYS A CA 1
ATOM 4132 C C . CYS A 1 513 ? 12.039 -20.234 16.574 1.00 80.44 513 CYS A C 1
ATOM 4134 O O . CYS A 1 513 ? 12.718 -19.954 15.586 1.00 80.44 513 CYS A O 1
ATOM 4136 N N . PHE A 1 514 ? 11.875 -21.499 16.968 1.00 86.56 514 PHE A N 1
ATOM 4137 C CA . PHE A 1 514 ? 12.418 -22.623 16.206 1.00 86.56 514 PHE A CA 1
ATOM 4138 C C . PHE A 1 514 ? 11.701 -22.814 14.870 1.00 86.56 514 PHE A C 1
ATOM 4140 O O . PHE A 1 514 ? 12.374 -23.087 13.878 1.00 86.56 514 PHE A O 1
ATOM 4147 N N . GLY A 1 515 ? 10.387 -22.583 14.809 1.00 82.75 515 GLY A N 1
ATOM 4148 C CA . GLY A 1 515 ? 9.637 -22.578 13.553 1.00 82.75 515 GLY A CA 1
ATOM 4149 C C . GLY A 1 515 ? 10.174 -21.550 12.552 1.00 82.75 515 GLY A C 1
ATOM 4150 O O . GLY A 1 515 ? 10.369 -21.879 11.384 1.00 82.75 515 GLY A O 1
ATOM 4151 N N . GLU A 1 516 ? 10.503 -20.336 13.003 1.00 83.56 516 GLU A N 1
ATOM 4152 C CA . GLU A 1 516 ? 11.114 -19.301 12.149 1.00 83.56 516 GLU A CA 1
ATOM 4153 C C . GLU A 1 516 ? 12.497 -19.707 11.620 1.00 83.56 516 GLU A C 1
ATOM 4155 O O . GLU A 1 516 ? 12.813 -19.503 10.447 1.00 83.56 516 GLU A O 1
ATOM 4160 N N . LEU A 1 517 ? 13.330 -20.324 12.462 1.00 85.38 517 LEU A N 1
ATOM 4161 C CA . LEU A 1 517 ? 14.661 -20.796 12.070 1.00 85.38 517 LEU A CA 1
ATOM 4162 C C . LEU A 1 517 ? 14.603 -21.982 11.098 1.00 85.38 517 LEU A C 1
ATOM 4164 O O . LEU A 1 517 ? 15.413 -22.063 10.168 1.00 85.38 517 LEU A O 1
ATOM 4168 N N . GLU A 1 518 ? 13.653 -22.896 11.293 1.00 85.25 518 GLU A N 1
ATOM 4169 C CA . GLU A 1 518 ? 13.389 -23.990 10.358 1.00 85.25 518 GLU A CA 1
ATOM 4170 C C . GLU A 1 518 ? 12.888 -23.457 9.017 1.00 85.25 518 GLU A C 1
ATOM 4172 O O . GLU A 1 518 ? 13.403 -23.864 7.970 1.00 85.25 518 GLU A O 1
ATOM 4177 N N . LEU A 1 519 ? 11.963 -22.492 9.042 1.00 82.12 519 LEU A N 1
ATOM 4178 C CA . LEU A 1 519 ? 11.471 -21.817 7.847 1.00 82.12 519 LEU A CA 1
ATOM 4179 C C . LEU A 1 519 ? 12.607 -21.101 7.109 1.00 82.12 519 LEU A C 1
ATOM 4181 O O . LEU A 1 519 ? 12.739 -21.277 5.901 1.00 82.12 519 LEU A O 1
ATOM 4185 N N . LEU A 1 520 ? 13.489 -20.381 7.809 1.00 86.25 520 LEU A N 1
ATOM 4186 C CA . LEU A 1 520 ? 14.685 -19.775 7.216 1.00 86.25 520 LEU A CA 1
ATOM 4187 C C . LEU A 1 520 ? 15.563 -20.828 6.527 1.00 86.25 520 LEU A C 1
ATOM 4189 O O . LEU A 1 520 ? 15.998 -20.646 5.386 1.00 86.25 520 LEU A O 1
ATOM 4193 N N . GLY A 1 521 ? 15.820 -21.949 7.202 1.00 84.50 521 GLY A N 1
ATOM 4194 C CA . GLY A 1 521 ? 16.586 -23.058 6.638 1.00 84.50 521 GLY A CA 1
ATOM 4195 C C . GLY A 1 521 ? 15.927 -23.666 5.396 1.00 84.50 521 GLY A C 1
ATOM 4196 O O . GLY A 1 521 ? 16.619 -24.002 4.435 1.00 84.50 521 GLY A O 1
ATOM 4197 N N . TYR A 1 522 ? 14.600 -23.793 5.391 1.00 83.81 522 TYR A N 1
ATOM 4198 C CA . TYR A 1 522 ? 13.826 -24.284 4.253 1.00 83.81 522 TYR A CA 1
ATOM 4199 C C . TYR A 1 522 ? 13.834 -23.298 3.079 1.00 83.81 522 TYR A C 1
ATOM 4201 O O . TYR A 1 522 ? 14.137 -23.689 1.950 1.00 83.81 522 TYR A O 1
ATOM 4209 N N . LEU A 1 523 ? 13.569 -22.015 3.335 1.00 81.25 523 LEU A N 1
ATOM 4210 C CA . LEU A 1 523 ? 13.525 -20.961 2.323 1.00 81.25 523 LEU A CA 1
ATOM 4211 C C . LEU A 1 523 ? 14.887 -20.761 1.662 1.00 81.25 523 LEU A C 1
ATOM 4213 O O . LEU A 1 523 ? 14.969 -20.730 0.438 1.00 81.25 523 LEU A O 1
ATOM 4217 N N . THR A 1 524 ? 15.968 -20.702 2.441 1.00 84.00 524 THR A N 1
ATOM 4218 C CA . THR A 1 524 ? 17.328 -20.551 1.894 1.00 84.00 524 THR A CA 1
ATOM 4219 C C . THR A 1 524 ? 17.733 -21.743 1.027 1.00 84.00 524 THR A C 1
ATOM 4221 O O . THR A 1 524 ? 18.270 -21.552 -0.064 1.00 84.00 524 THR A O 1
ATOM 4224 N N . LYS A 1 525 ? 17.427 -22.978 1.448 1.00 84.88 525 LYS A N 1
ATOM 4225 C CA . LYS A 1 525 ? 17.668 -24.181 0.631 1.00 84.88 525 LYS A CA 1
ATOM 4226 C C . LYS A 1 525 ? 16.822 -24.197 -0.638 1.00 84.88 525 LYS A C 1
ATOM 4228 O O . LYS A 1 525 ? 17.342 -24.547 -1.691 1.00 84.88 525 LYS A O 1
ATOM 4233 N N . THR A 1 526 ? 15.552 -23.809 -0.547 1.00 84.19 526 THR A N 1
ATOM 4234 C CA . THR A 1 526 ? 14.632 -23.761 -1.694 1.00 84.19 526 THR A CA 1
ATOM 4235 C C . THR A 1 526 ? 15.060 -22.690 -2.694 1.00 84.19 526 THR A C 1
ATOM 4237 O O . THR A 1 526 ? 15.119 -22.966 -3.887 1.00 84.19 526 THR A O 1
ATOM 4240 N N . TYR A 1 527 ? 15.448 -21.504 -2.218 1.00 86.50 527 TYR A N 1
ATOM 4241 C CA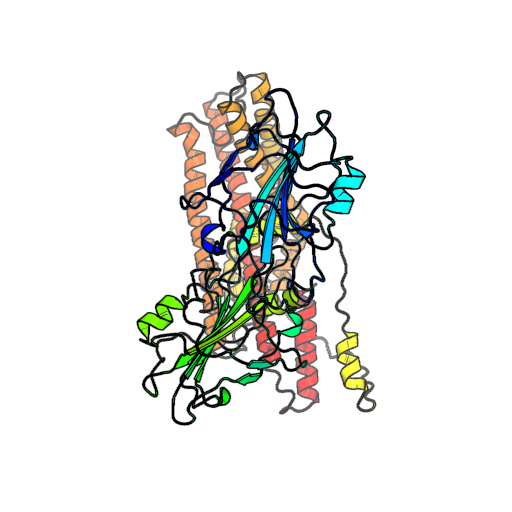 . TYR A 1 527 ? 15.984 -20.423 -3.046 1.00 86.50 527 TYR A CA 1
ATOM 4242 C C . TYR A 1 527 ? 17.232 -20.870 -3.808 1.00 86.50 527 TYR A C 1
ATOM 4244 O O . TYR A 1 527 ? 17.263 -20.813 -5.035 1.00 86.50 527 TYR A O 1
ATOM 4252 N N . VAL A 1 528 ? 18.234 -21.408 -3.104 1.00 85.94 528 VAL A N 1
ATOM 4253 C CA . VAL A 1 528 ? 19.445 -21.936 -3.752 1.00 85.94 528 VAL A CA 1
ATOM 4254 C C . VAL A 1 528 ? 19.097 -23.087 -4.703 1.00 85.94 528 VAL A C 1
ATOM 4256 O O . VAL A 1 528 ? 19.639 -23.158 -5.806 1.00 85.94 528 VAL A O 1
ATOM 4259 N N . GLY A 1 529 ? 18.155 -23.949 -4.316 1.00 87.56 529 GLY A N 1
ATOM 4260 C CA . GLY A 1 529 ? 17.637 -25.043 -5.135 1.00 87.56 529 GLY A CA 1
ATOM 4261 C C . GLY A 1 529 ? 16.918 -24.589 -6.407 1.00 87.56 529 GLY A C 1
ATOM 4262 O O . GLY A 1 529 ? 16.949 -25.323 -7.386 1.00 87.56 529 GLY A O 1
ATOM 4263 N N . PHE A 1 530 ? 16.329 -23.391 -6.431 1.00 89.81 530 PHE A N 1
ATOM 4264 C CA . PHE A 1 530 ? 15.754 -22.767 -7.626 1.00 89.81 530 PHE A CA 1
ATOM 4265 C C . PHE A 1 530 ? 16.822 -22.068 -8.478 1.00 89.81 530 PHE A C 1
ATOM 4267 O O . PHE A 1 530 ? 16.821 -22.171 -9.707 1.00 89.81 530 PHE A O 1
ATOM 4274 N N . CYS A 1 531 ? 17.779 -21.397 -7.835 1.00 88.81 531 CYS A N 1
ATOM 4275 C CA . CYS A 1 531 ? 18.857 -20.705 -8.531 1.00 88.81 531 CYS A CA 1
ATOM 4276 C C . CYS A 1 531 ? 19.783 -21.666 -9.281 1.00 88.81 531 CYS A C 1
ATOM 4278 O O . CYS A 1 531 ? 20.226 -21.332 -10.372 1.00 88.81 531 CYS A O 1
ATOM 4280 N N . VAL A 1 532 ? 20.079 -22.852 -8.739 1.00 88.44 532 VAL A N 1
ATOM 4281 C CA . VAL A 1 532 ? 20.994 -23.807 -9.392 1.00 88.44 532 VAL A CA 1
ATOM 4282 C C . VAL A 1 532 ? 20.476 -24.266 -10.768 1.00 88.44 532 VAL A C 1
ATOM 4284 O O . VAL A 1 532 ? 21.221 -24.117 -11.735 1.00 88.44 532 VAL A O 1
ATOM 4287 N N . PRO A 1 533 ? 19.229 -24.754 -10.929 1.00 90.75 533 PRO A N 1
ATOM 4288 C CA . PRO A 1 533 ? 18.651 -25.061 -12.237 1.00 90.75 533 PRO A CA 1
ATOM 4289 C C . PRO A 1 533 ? 18.608 -23.862 -13.181 1.00 90.75 533 PRO A C 1
ATOM 4291 O O . PRO A 1 533 ? 18.911 -24.020 -14.360 1.00 90.75 533 PRO A O 1
ATOM 4294 N N . ALA A 1 534 ? 18.282 -22.666 -12.677 1.00 89.19 534 ALA A N 1
ATOM 4295 C CA . ALA A 1 534 ? 18.309 -21.454 -13.491 1.00 89.19 534 ALA A CA 1
ATOM 4296 C C . ALA A 1 534 ? 19.728 -21.184 -14.017 1.00 89.19 534 ALA A C 1
ATOM 4298 O O . ALA A 1 534 ? 19.920 -21.003 -15.215 1.00 89.19 534 ALA A O 1
ATOM 4299 N N . ILE A 1 535 ? 20.744 -21.258 -13.151 1.00 90.38 535 ILE A N 1
ATOM 4300 C CA . ILE A 1 535 ? 22.147 -21.099 -13.546 1.00 90.38 535 ILE A CA 1
ATOM 4301 C C . ILE A 1 535 ? 22.540 -22.149 -14.586 1.00 90.38 535 ILE A C 1
ATOM 4303 O O . ILE A 1 535 ? 23.130 -21.803 -15.605 1.00 90.38 535 ILE A O 1
ATOM 4307 N N . LEU A 1 536 ? 22.177 -23.415 -14.364 1.00 91.50 536 LEU A N 1
ATOM 4308 C CA . LEU A 1 536 ? 22.451 -24.503 -15.303 1.00 91.50 536 LEU A CA 1
ATOM 4309 C C . LEU A 1 536 ? 21.790 -24.267 -16.664 1.00 91.50 536 LEU A C 1
ATOM 4311 O O . LEU A 1 536 ? 22.433 -24.483 -17.687 1.00 91.50 536 LEU A O 1
ATOM 4315 N N . PHE A 1 537 ? 20.551 -23.774 -16.694 1.00 91.38 537 PHE A N 1
ATOM 4316 C CA . PHE A 1 537 ? 19.868 -23.424 -17.937 1.00 91.38 537 PHE A CA 1
ATOM 4317 C C . PHE A 1 537 ? 20.654 -22.376 -18.738 1.00 91.38 537 PHE A C 1
ATOM 4319 O O . PHE A 1 537 ? 20.935 -22.595 -19.915 1.00 91.38 537 PHE A O 1
ATOM 4326 N N . PHE A 1 538 ? 21.082 -21.283 -18.099 1.00 89.56 538 PHE A N 1
ATOM 4327 C CA . PHE A 1 538 ? 21.885 -20.245 -18.757 1.00 89.56 538 PHE A CA 1
ATOM 4328 C C . PHE A 1 538 ? 23.269 -20.750 -19.188 1.00 89.56 538 PHE A C 1
ATOM 4330 O O . PHE A 1 538 ? 23.722 -20.414 -20.277 1.00 89.56 538 PHE A O 1
ATOM 4337 N N . VAL A 1 539 ? 23.919 -21.599 -18.387 1.00 92.00 539 VAL A N 1
ATOM 4338 C CA . VAL A 1 539 ? 25.203 -22.237 -18.736 1.00 92.00 539 VAL A CA 1
ATOM 4339 C C . VAL A 1 539 ? 25.064 -23.168 -19.943 1.00 92.00 539 VAL A C 1
ATOM 4341 O O . VAL A 1 539 ? 25.973 -23.256 -20.765 1.00 92.00 539 VAL A O 1
ATOM 4344 N N . CYS A 1 540 ? 23.934 -23.865 -20.073 1.00 91.44 540 CYS A N 1
ATOM 4345 C CA . CYS A 1 540 ? 23.665 -24.760 -21.197 1.00 91.44 540 CYS A CA 1
ATOM 4346 C C . CYS A 1 540 ? 23.127 -24.034 -22.440 1.00 91.44 540 CYS A C 1
ATOM 4348 O O . CYS A 1 540 ? 23.191 -24.591 -23.538 1.00 91.44 540 CYS A O 1
ATOM 4350 N N . ARG A 1 541 ? 22.629 -22.799 -22.295 1.00 90.12 541 ARG A N 1
ATOM 4351 C CA . ARG A 1 541 ? 22.020 -21.999 -23.370 1.00 90.12 541 ARG A CA 1
ATOM 4352 C C . ARG A 1 541 ? 22.867 -21.932 -24.654 1.00 90.12 541 ARG A C 1
ATOM 4354 O O . ARG A 1 541 ? 22.286 -22.183 -25.712 1.00 90.12 541 ARG A O 1
ATOM 4361 N N . PRO A 1 542 ? 24.205 -21.748 -24.616 1.00 91.19 542 PRO A N 1
ATOM 4362 C CA . PRO A 1 542 ? 25.007 -21.686 -25.845 1.00 91.19 542 PRO A CA 1
ATOM 4363 C C . PRO A 1 542 ? 25.071 -22.998 -26.620 1.00 91.19 542 PRO A C 1
ATOM 4365 O O . PRO A 1 542 ? 25.316 -22.988 -27.821 1.00 91.19 542 PRO A O 1
ATOM 4368 N N . PHE A 1 543 ? 24.846 -24.127 -25.950 1.00 87.62 543 PHE A N 1
ATOM 4369 C CA . PHE A 1 543 ? 24.895 -25.456 -26.558 1.00 87.62 543 PHE A CA 1
ATOM 4370 C C . PHE A 1 543 ? 23.520 -25.933 -27.031 1.00 87.62 543 PHE A C 1
ATOM 4372 O O . PHE A 1 543 ? 23.440 -26.775 -27.920 1.00 87.62 543 PHE A O 1
ATOM 4379 N N . LEU A 1 544 ? 22.447 -25.410 -26.432 1.00 89.06 544 LEU A N 1
ATOM 4380 C CA . LEU A 1 544 ? 21.069 -25.803 -26.731 1.00 89.06 544 LEU A CA 1
ATOM 4381 C C . LEU A 1 544 ? 20.375 -24.854 -27.712 1.00 89.06 544 LEU A C 1
ATOM 4383 O O . LEU A 1 544 ? 19.549 -25.295 -28.505 1.00 89.06 544 LEU A O 1
ATOM 4387 N N . MET A 1 545 ? 20.678 -23.558 -27.631 1.00 87.19 545 MET A N 1
ATOM 4388 C CA . MET A 1 545 ? 19.943 -22.491 -28.321 1.00 87.19 545 MET A CA 1
ATOM 4389 C C . MET A 1 545 ? 20.847 -21.601 -29.184 1.00 87.19 545 MET A C 1
ATOM 4391 O O . MET A 1 545 ? 20.364 -20.627 -29.747 1.00 87.19 545 MET A O 1
ATOM 4395 N N . ASP A 1 546 ? 22.147 -21.913 -29.272 1.00 84.38 546 ASP A N 1
ATOM 4396 C CA . ASP A 1 546 ? 23.176 -21.100 -29.947 1.00 84.38 546 ASP A CA 1
ATOM 4397 C C . ASP A 1 546 ? 23.276 -19.644 -29.419 1.00 84.38 546 ASP A C 1
ATOM 4399 O O . ASP A 1 546 ? 23.903 -18.783 -30.030 1.00 84.38 546 ASP A O 1
ATOM 4403 N N . ASP A 1 547 ? 22.717 -19.368 -28.238 1.00 87.69 547 ASP A N 1
ATOM 4404 C CA . ASP A 1 547 ? 22.712 -18.055 -27.582 1.00 87.69 547 ASP A CA 1
ATOM 4405 C C . ASP A 1 547 ? 23.688 -18.015 -26.399 1.00 87.69 547 ASP A C 1
ATOM 4407 O O . ASP A 1 547 ? 23.764 -18.953 -25.609 1.00 87.69 547 ASP A O 1
ATOM 4411 N N . LEU A 1 548 ? 24.398 -16.900 -26.213 1.00 90.56 548 LEU A N 1
ATOM 4412 C CA . LEU A 1 548 ? 25.302 -16.722 -25.070 1.00 90.56 548 LEU A CA 1
ATOM 4413 C C . LEU A 1 548 ? 24.551 -16.652 -23.728 1.00 90.56 548 LEU A C 1
ATOM 4415 O O . LEU A 1 548 ? 23.412 -16.190 -23.663 1.00 90.56 548 LEU A O 1
ATOM 4419 N N . ALA A 1 549 ? 25.220 -17.052 -22.641 1.00 89.88 549 ALA A N 1
ATOM 4420 C CA . ALA A 1 549 ? 24.694 -16.918 -21.280 1.00 89.88 549 ALA A CA 1
ATOM 4421 C C . ALA A 1 549 ? 24.580 -15.440 -20.864 1.00 89.88 549 ALA A C 1
ATOM 4423 O O . ALA A 1 549 ? 23.591 -15.038 -20.258 1.00 89.88 549 ALA A O 1
ATOM 4424 N N . ILE A 1 550 ? 25.577 -14.628 -21.235 1.00 90.31 550 ILE A N 1
ATOM 4425 C CA . ILE A 1 550 ? 25.542 -13.161 -21.176 1.00 90.31 550 ILE A CA 1
ATOM 4426 C C . ILE A 1 550 ? 25.622 -12.649 -22.607 1.00 90.31 550 ILE A C 1
ATOM 4428 O O . ILE A 1 550 ? 26.610 -12.918 -23.299 1.00 90.31 550 ILE A O 1
ATOM 4432 N N . ILE A 1 551 ? 24.610 -11.905 -23.046 1.00 90.00 551 ILE A N 1
ATOM 4433 C CA . ILE A 1 551 ? 24.503 -11.453 -24.431 1.00 90.00 551 ILE A CA 1
ATOM 4434 C C . ILE A 1 551 ? 25.476 -10.285 -24.644 1.00 90.00 551 ILE A C 1
ATOM 4436 O O . ILE A 1 551 ? 25.262 -9.164 -24.191 1.00 90.00 551 ILE A O 1
ATOM 4440 N N . CYS A 1 552 ? 26.583 -10.549 -25.338 1.00 91.56 552 CYS A N 1
ATOM 4441 C CA . CYS A 1 552 ? 27.624 -9.564 -25.639 1.00 91.56 552 CYS A CA 1
ATOM 4442 C C . CYS A 1 552 ? 28.205 -9.772 -27.050 1.00 91.56 552 CYS A C 1
ATOM 4444 O O . CYS A 1 552 ? 27.862 -10.732 -27.742 1.00 91.56 552 CYS A O 1
ATOM 4446 N N . TYR A 1 553 ? 29.038 -8.842 -27.525 1.00 92.06 553 TYR A N 1
ATOM 4447 C CA . TYR A 1 553 ? 29.760 -9.006 -28.790 1.00 92.06 553 TYR A CA 1
ATOM 4448 C C . TYR A 1 553 ? 30.765 -10.169 -28.708 1.00 92.06 553 TYR A C 1
ATOM 4450 O O . TYR A 1 553 ? 31.526 -10.264 -27.746 1.00 92.06 553 TYR A O 1
ATOM 4458 N N . VAL A 1 554 ? 30.806 -11.019 -29.742 1.00 91.75 554 VAL A N 1
ATOM 4459 C CA . VAL A 1 554 ? 31.772 -12.125 -29.864 1.00 91.75 554 VAL A CA 1
ATOM 4460 C C . VAL A 1 554 ? 32.960 -11.675 -30.720 1.00 91.75 554 VAL A C 1
ATOM 4462 O O . VAL A 1 554 ? 32.778 -11.398 -31.907 1.00 91.75 554 VAL A O 1
ATOM 4465 N N . PRO A 1 555 ? 34.189 -11.619 -30.175 1.00 90.00 555 PRO A N 1
ATOM 4466 C CA . PRO A 1 555 ? 35.357 -11.231 -30.957 1.00 90.00 555 PRO A CA 1
ATOM 4467 C C . PRO A 1 555 ? 35.702 -12.260 -32.042 1.00 90.00 555 PRO A C 1
ATOM 4469 O O . PRO A 1 555 ? 35.883 -13.438 -31.751 1.00 90.00 555 PRO A O 1
ATOM 4472 N N . GLN A 1 556 ? 35.879 -11.803 -33.286 1.00 88.81 556 GLN A N 1
ATOM 4473 C CA . GLN A 1 556 ? 36.140 -12.671 -34.448 1.00 88.81 556 GLN A CA 1
ATOM 4474 C C . GLN A 1 556 ? 37.436 -13.497 -34.349 1.00 88.81 556 GLN A C 1
ATOM 4476 O O . GLN A 1 556 ? 37.551 -14.540 -34.984 1.00 88.81 556 GLN A O 1
ATOM 4481 N N . PHE A 1 557 ? 38.413 -13.047 -33.556 1.00 92.31 557 PHE A N 1
ATOM 4482 C CA . PHE A 1 557 ? 39.689 -13.743 -33.365 1.00 92.31 557 PHE A CA 1
ATOM 4483 C C . PHE A 1 557 ? 39.616 -14.901 -32.353 1.00 92.31 557 PHE A C 1
ATOM 4485 O O . PHE A 1 557 ? 40.595 -15.628 -32.197 1.00 92.31 557 PHE A O 1
ATOM 4492 N N . ILE A 1 558 ? 38.485 -15.082 -31.656 1.00 92.50 558 ILE A N 1
ATOM 4493 C CA . ILE A 1 558 ? 38.276 -16.171 -30.693 1.00 92.50 558 ILE A CA 1
ATOM 4494 C C . ILE A 1 558 ? 37.270 -17.162 -31.289 1.00 92.50 558 ILE A C 1
ATOM 4496 O O . ILE A 1 558 ? 36.161 -16.757 -31.643 1.00 92.50 558 ILE A O 1
ATOM 4500 N N . PRO A 1 559 ? 37.589 -18.469 -31.365 1.00 94.12 559 PRO A N 1
ATOM 4501 C CA . PRO A 1 559 ? 36.613 -19.468 -31.783 1.00 94.12 559 PRO A CA 1
ATOM 4502 C C . PRO A 1 559 ? 35.347 -19.400 -30.918 1.00 94.12 559 PRO A C 1
ATOM 4504 O O . PRO A 1 559 ? 35.430 -19.450 -29.688 1.00 94.12 559 PRO A O 1
ATOM 4507 N N . ARG A 1 560 ? 34.166 -19.330 -31.549 1.00 89.94 560 ARG A N 1
ATOM 4508 C CA . ARG A 1 560 ? 32.876 -19.135 -30.855 1.00 89.94 560 ARG A CA 1
ATOM 4509 C C . ARG A 1 560 ? 32.652 -20.135 -29.720 1.00 89.94 560 ARG A C 1
ATOM 4511 O O . ARG A 1 560 ? 32.207 -19.737 -28.652 1.00 89.94 560 ARG A O 1
ATOM 4518 N N . ALA A 1 561 ? 33.012 -21.404 -29.921 1.00 90.81 561 ALA A N 1
ATOM 4519 C CA . ALA A 1 561 ? 32.884 -22.443 -28.897 1.00 90.81 561 ALA A CA 1
ATOM 4520 C C . ALA A 1 561 ? 33.733 -22.148 -27.645 1.00 90.81 561 ALA A C 1
ATOM 4522 O O . ALA A 1 561 ? 33.258 -22.302 -26.524 1.00 90.81 561 ALA A O 1
ATOM 4523 N N . VAL A 1 562 ? 34.965 -21.662 -27.828 1.00 92.94 562 VAL A N 1
ATOM 4524 C CA . VAL A 1 562 ? 35.858 -21.276 -26.721 1.00 92.94 562 VAL A CA 1
ATOM 4525 C C . VAL A 1 562 ? 35.280 -20.076 -25.974 1.00 92.94 562 VAL A C 1
ATOM 4527 O O . VAL A 1 562 ? 35.240 -20.070 -24.743 1.00 92.94 562 VAL A O 1
ATOM 4530 N N . PHE A 1 563 ? 34.773 -19.084 -26.711 1.00 93.56 563 PHE A N 1
ATOM 4531 C CA . PHE A 1 563 ? 34.141 -17.909 -26.118 1.00 93.56 563 PHE A CA 1
ATOM 4532 C C . PHE A 1 563 ? 32.849 -18.258 -25.362 1.00 93.56 563 PHE A C 1
ATOM 4534 O O . PHE A 1 563 ? 32.632 -17.756 -24.264 1.00 93.56 563 PHE A O 1
ATOM 4541 N N . ALA A 1 564 ? 32.021 -19.154 -25.902 1.00 92.38 564 ALA A N 1
ATOM 4542 C CA . ALA A 1 564 ? 30.795 -19.626 -25.264 1.00 92.38 564 ALA A CA 1
ATOM 4543 C C . ALA A 1 564 ? 31.072 -20.354 -23.940 1.00 92.38 564 ALA A C 1
ATOM 4545 O O . ALA A 1 564 ? 30.388 -20.099 -22.948 1.00 92.38 564 ALA A O 1
ATOM 4546 N N . VAL A 1 565 ? 32.106 -21.204 -23.889 1.00 92.31 565 VAL A N 1
ATOM 4547 C CA . VAL A 1 565 ? 32.545 -21.854 -22.643 1.00 92.31 565 VAL A CA 1
ATOM 4548 C C . VAL A 1 565 ? 32.996 -20.810 -21.622 1.00 92.31 565 VAL A C 1
ATOM 4550 O O . VAL A 1 565 ? 32.535 -20.837 -20.483 1.00 92.31 565 VAL A O 1
ATOM 4553 N N . TYR A 1 566 ? 33.844 -19.859 -22.027 1.00 91.81 566 TYR A N 1
ATOM 4554 C CA . TYR A 1 566 ? 34.282 -18.765 -21.155 1.00 91.81 566 TYR A CA 1
ATOM 4555 C C . TYR A 1 566 ? 33.096 -17.954 -20.607 1.00 91.81 566 TYR A C 1
ATOM 4557 O O . TYR A 1 566 ? 32.991 -17.762 -19.399 1.00 91.81 566 TYR A O 1
ATOM 4565 N N . ASN A 1 567 ? 32.178 -17.534 -21.480 1.00 92.31 567 ASN A N 1
ATOM 4566 C CA . ASN A 1 567 ? 30.987 -16.759 -21.135 1.00 92.31 567 ASN A CA 1
ATOM 4567 C C . ASN A 1 567 ? 30.067 -17.516 -20.158 1.00 92.31 567 ASN A C 1
ATOM 4569 O O . ASN A 1 567 ? 29.575 -16.928 -19.198 1.00 92.31 567 ASN A O 1
ATOM 4573 N N . SER A 1 568 ? 29.906 -18.828 -20.348 1.00 91.75 568 SER A N 1
ATOM 4574 C CA . SER A 1 568 ? 29.094 -19.682 -19.470 1.00 91.75 568 SER A CA 1
ATOM 4575 C C . SER A 1 568 ? 29.726 -19.867 -18.092 1.00 91.75 568 SER A C 1
ATOM 4577 O O . SER A 1 568 ? 29.041 -19.764 -17.076 1.00 91.75 568 SER A O 1
ATOM 4579 N N . LEU A 1 569 ? 31.039 -20.110 -18.037 1.00 88.31 569 LEU A N 1
ATOM 4580 C CA . LEU A 1 569 ? 31.772 -20.225 -16.772 1.00 88.31 569 LEU A CA 1
ATOM 4581 C C . LEU A 1 569 ? 31.773 -18.901 -16.010 1.00 88.31 569 LEU A C 1
ATOM 4583 O O . LEU A 1 569 ? 31.570 -18.893 -14.795 1.00 88.31 569 LEU A O 1
ATOM 4587 N N . LEU A 1 570 ? 31.949 -17.790 -16.730 1.00 88.00 570 LEU A N 1
ATOM 4588 C CA . LEU A 1 570 ? 31.844 -16.458 -16.160 1.00 88.00 570 LEU A CA 1
ATOM 4589 C C . LEU A 1 570 ? 30.459 -16.256 -15.547 1.00 88.00 570 LEU A C 1
ATOM 4591 O O . LEU A 1 570 ? 30.394 -15.938 -14.364 1.00 88.00 570 LEU A O 1
ATOM 4595 N N . PHE A 1 571 ? 29.383 -16.513 -16.305 1.00 90.00 571 PHE A N 1
ATOM 4596 C CA . PHE A 1 571 ? 28.002 -16.421 -15.825 1.00 90.00 571 PHE A CA 1
ATOM 4597 C C . PHE A 1 571 ? 27.755 -17.273 -14.572 1.00 90.00 571 PHE A C 1
ATOM 4599 O O . PHE A 1 571 ? 27.180 -16.786 -13.600 1.00 90.00 571 PHE A O 1
ATOM 4606 N N . ALA A 1 572 ? 28.217 -18.526 -14.555 1.00 88.62 572 ALA A N 1
ATOM 4607 C CA . ALA A 1 572 ? 28.063 -19.399 -13.396 1.00 88.62 572 ALA A CA 1
ATOM 4608 C C . ALA A 1 572 ? 28.738 -18.805 -12.149 1.00 88.62 572 ALA A C 1
ATOM 4610 O O . ALA A 1 572 ? 28.090 -18.649 -11.112 1.00 88.62 572 ALA A O 1
ATOM 4611 N N . ASN A 1 573 ? 30.015 -18.420 -12.261 1.00 82.75 573 ASN A N 1
ATOM 4612 C CA . ASN A 1 573 ? 30.790 -17.859 -11.152 1.00 82.75 573 ASN A CA 1
ATOM 4613 C C . ASN A 1 573 ? 30.136 -16.598 -10.578 1.00 82.75 573 ASN A C 1
ATOM 4615 O O . ASN A 1 573 ? 29.999 -16.453 -9.361 1.00 82.75 573 ASN A O 1
ATOM 4619 N N . ILE A 1 574 ? 29.681 -15.701 -11.450 1.00 80.50 574 ILE A N 1
ATOM 4620 C CA . ILE A 1 574 ? 29.080 -14.439 -11.028 1.00 80.50 574 ILE A CA 1
ATOM 4621 C C . ILE A 1 574 ? 27.646 -14.591 -10.508 1.00 80.50 574 ILE A C 1
ATOM 4623 O O . ILE A 1 574 ? 27.256 -13.884 -9.576 1.00 80.50 574 ILE A O 1
ATOM 4627 N N . ALA A 1 575 ? 26.868 -15.541 -11.031 1.00 87.81 575 ALA A N 1
ATOM 4628 C CA . ALA A 1 575 ? 25.544 -15.850 -10.503 1.00 87.81 575 ALA A CA 1
ATOM 4629 C C . ALA A 1 575 ? 25.635 -16.402 -9.071 1.00 87.81 575 ALA A C 1
ATOM 4631 O O . ALA A 1 575 ? 24.824 -16.044 -8.216 1.00 87.81 575 ALA A O 1
ATOM 4632 N N . PHE A 1 576 ? 26.680 -17.174 -8.747 1.00 87.50 576 PHE A N 1
ATOM 4633 C CA . PHE A 1 576 ? 26.939 -17.581 -7.363 1.00 87.50 576 PHE A CA 1
ATOM 4634 C C . PHE A 1 576 ? 27.230 -16.398 -6.430 1.00 87.50 576 PHE A C 1
ATOM 4636 O O . PHE A 1 576 ? 26.894 -16.484 -5.247 1.00 87.50 576 PHE A O 1
ATOM 4643 N N . ALA A 1 577 ? 27.786 -15.283 -6.917 1.00 87.31 577 ALA A N 1
ATOM 4644 C CA . ALA A 1 577 ? 27.967 -14.079 -6.100 1.00 87.31 577 ALA A CA 1
ATOM 4645 C C . ALA A 1 577 ? 26.620 -13.444 -5.720 1.00 87.31 577 ALA A C 1
ATOM 4647 O O . ALA A 1 577 ? 26.428 -13.055 -4.566 1.00 87.31 577 ALA A O 1
ATOM 4648 N N . VAL A 1 578 ? 25.669 -13.417 -6.660 1.00 89.19 578 VAL A N 1
ATOM 4649 C CA . VAL A 1 578 ? 24.288 -12.958 -6.434 1.00 89.19 578 VAL A CA 1
ATOM 4650 C C . VAL A 1 578 ? 23.597 -13.835 -5.395 1.00 89.19 578 VAL A C 1
ATOM 4652 O O . VAL A 1 578 ? 23.149 -13.330 -4.367 1.00 89.19 578 VAL A O 1
ATOM 4655 N N . VAL A 1 579 ? 23.599 -15.153 -5.616 1.00 90.69 579 VAL A N 1
ATOM 4656 C CA . VAL A 1 579 ? 22.989 -16.129 -4.702 1.00 90.69 579 VAL A CA 1
ATOM 4657 C C . VAL A 1 579 ? 23.601 -16.027 -3.304 1.00 90.69 579 VAL A C 1
ATOM 4659 O O . VAL A 1 579 ? 22.872 -16.013 -2.313 1.00 90.69 579 VAL A O 1
ATOM 4662 N N . SER A 1 580 ? 24.928 -15.907 -3.209 1.00 90.62 580 SER A N 1
ATOM 4663 C CA . SER A 1 580 ? 25.633 -15.794 -1.927 1.00 90.62 580 SER A CA 1
ATOM 4664 C C . SER A 1 580 ? 25.246 -14.530 -1.163 1.00 90.62 580 SER A C 1
ATOM 4666 O O . SER A 1 580 ? 24.981 -14.600 0.036 1.00 90.62 580 SER A O 1
ATOM 4668 N N . PHE A 1 581 ? 25.208 -13.379 -1.841 1.00 92.12 581 PHE A N 1
ATOM 4669 C CA . PHE A 1 581 ? 24.850 -12.107 -1.218 1.00 92.12 581 PHE A CA 1
ATOM 4670 C C . PHE A 1 581 ? 23.387 -12.087 -0.763 1.00 92.12 581 PHE A C 1
ATOM 4672 O O . PHE A 1 581 ? 23.114 -11.694 0.367 1.00 92.12 581 PHE A O 1
ATOM 4679 N N . ASP A 1 582 ? 22.459 -12.549 -1.602 1.00 89.62 582 ASP A N 1
ATOM 4680 C CA . ASP A 1 582 ? 21.027 -12.518 -1.280 1.00 89.62 582 ASP A CA 1
ATOM 4681 C C . ASP A 1 582 ? 20.691 -13.477 -0.140 1.00 89.62 582 ASP A C 1
ATOM 4683 O O . ASP A 1 582 ? 19.974 -13.113 0.794 1.00 89.62 582 ASP A O 1
ATOM 4687 N N . THR A 1 583 ? 21.295 -14.671 -0.155 1.00 90.38 583 THR A N 1
ATOM 4688 C CA . THR A 1 583 ? 21.172 -15.619 0.958 1.00 90.38 583 THR A CA 1
ATOM 4689 C C . THR A 1 583 ? 21.736 -15.004 2.240 1.00 90.38 583 THR A C 1
ATOM 4691 O O . THR A 1 583 ? 21.120 -15.131 3.297 1.00 90.38 583 THR A O 1
ATOM 4694 N N . PHE A 1 584 ? 22.878 -14.306 2.168 1.00 92.38 584 PHE A N 1
ATOM 4695 C CA . PHE A 1 584 ? 23.466 -13.613 3.317 1.00 92.38 584 PHE A CA 1
ATOM 4696 C C . PHE A 1 584 ? 22.541 -12.530 3.869 1.00 92.38 584 PHE A C 1
ATOM 4698 O O . PHE A 1 584 ? 22.239 -12.565 5.059 1.00 92.38 584 PHE A O 1
ATOM 4705 N N . ALA A 1 585 ? 22.061 -11.618 3.022 1.00 89.88 585 ALA A N 1
ATOM 4706 C CA . ALA A 1 585 ? 21.188 -10.527 3.437 1.00 89.88 585 ALA A CA 1
ATOM 4707 C C . ALA A 1 585 ? 19.920 -11.063 4.118 1.00 89.88 585 ALA A C 1
ATOM 4709 O O . ALA A 1 585 ? 19.645 -10.702 5.261 1.00 89.88 585 ALA A O 1
ATOM 4710 N N . CYS A 1 586 ? 19.216 -11.995 3.466 1.00 86.44 586 CYS A N 1
ATOM 4711 C CA . CYS A 1 586 ? 18.003 -12.613 4.004 1.00 86.44 586 CYS A CA 1
ATOM 4712 C C . CYS A 1 586 ? 18.260 -13.312 5.348 1.00 86.44 586 CYS A C 1
ATOM 4714 O O . CYS A 1 586 ? 17.545 -13.074 6.319 1.00 86.44 586 CYS A O 1
ATOM 4716 N N . THR A 1 587 ? 19.330 -14.107 5.443 1.00 89.12 587 THR A N 1
ATOM 4717 C CA . THR A 1 587 ? 19.676 -14.799 6.693 1.00 89.12 587 THR A CA 1
ATOM 4718 C C . THR A 1 587 ? 19.974 -13.807 7.815 1.00 89.12 587 THR A C 1
ATOM 4720 O O . THR A 1 587 ? 19.497 -13.995 8.929 1.00 89.12 587 THR A O 1
ATOM 4723 N N . MET A 1 588 ? 20.755 -12.753 7.558 1.00 88.75 588 MET A N 1
ATOM 4724 C CA . MET A 1 588 ? 21.099 -11.785 8.604 1.00 88.75 588 MET A CA 1
ATOM 4725 C C . MET A 1 588 ? 19.871 -11.044 9.116 1.00 88.75 588 MET A C 1
ATOM 4727 O O . MET A 1 588 ? 19.745 -10.866 10.322 1.00 88.75 588 MET A O 1
ATOM 4731 N N . ILE A 1 589 ? 18.948 -10.678 8.230 1.00 85.19 589 ILE A N 1
ATOM 4732 C CA . ILE A 1 589 ? 17.711 -9.990 8.609 1.00 85.19 589 ILE A CA 1
ATOM 4733 C C . ILE A 1 589 ? 16.863 -10.858 9.525 1.00 85.19 589 ILE A C 1
ATOM 4735 O O . ILE A 1 589 ? 16.499 -10.403 10.604 1.00 85.19 589 ILE A O 1
ATOM 4739 N N . VAL A 1 590 ? 16.612 -12.112 9.144 1.00 84.88 590 VAL A N 1
ATOM 4740 C CA . VAL A 1 590 ? 15.799 -13.023 9.962 1.00 84.88 590 VAL A CA 1
ATOM 4741 C C . VAL A 1 590 ? 16.470 -13.294 11.308 1.00 84.88 590 VAL A C 1
ATOM 4743 O O . VAL A 1 590 ? 15.814 -13.301 12.346 1.00 84.88 590 VAL A O 1
ATOM 4746 N N . LEU A 1 591 ? 17.795 -13.465 11.330 1.00 87.88 591 LEU A N 1
ATOM 4747 C CA . LEU A 1 591 ? 18.511 -13.677 12.585 1.00 87.88 591 LEU A CA 1
ATOM 4748 C C . LEU A 1 591 ? 18.483 -12.437 13.491 1.00 87.88 591 LEU A C 1
ATOM 4750 O O . LEU A 1 591 ? 18.305 -12.600 14.697 1.00 87.88 591 LEU A O 1
ATOM 4754 N N . LEU A 1 592 ? 18.614 -11.222 12.945 1.00 88.44 592 LEU A N 1
ATOM 4755 C CA . LEU A 1 592 ? 18.454 -9.984 13.718 1.00 88.44 592 LEU A CA 1
ATOM 4756 C C . LEU A 1 592 ? 17.016 -9.816 14.217 1.00 88.44 592 LEU A C 1
ATOM 4758 O O . LEU A 1 592 ? 16.830 -9.529 15.398 1.00 88.44 592 LEU A O 1
ATOM 4762 N N . HIS A 1 593 ? 16.017 -10.033 13.354 1.00 85.56 593 HIS A N 1
ATOM 4763 C CA . HIS A 1 593 ? 14.598 -10.011 13.721 1.00 85.56 593 HIS A CA 1
ATOM 4764 C C . HIS A 1 593 ? 14.357 -10.905 14.935 1.00 85.56 593 HIS A C 1
ATOM 4766 O O . HIS A 1 593 ? 13.816 -10.460 15.949 1.00 85.56 593 HIS A O 1
ATOM 4772 N N . LEU A 1 594 ? 14.844 -12.144 14.868 1.00 85.81 594 LEU A N 1
ATOM 4773 C CA . LEU A 1 594 ? 14.720 -13.101 15.952 1.00 85.81 594 LEU A CA 1
ATOM 4774 C C . LEU A 1 594 ? 15.367 -12.579 17.242 1.00 85.81 594 LEU A C 1
ATOM 4776 O O . LEU A 1 594 ? 14.754 -12.673 18.300 1.00 85.81 594 LEU A O 1
ATOM 4780 N N . GLN A 1 595 ? 16.553 -11.962 17.183 1.00 87.94 595 GLN A N 1
ATOM 4781 C CA . GLN A 1 595 ? 17.175 -11.373 18.378 1.00 87.94 595 GLN A CA 1
ATOM 4782 C C . GLN A 1 595 ? 16.359 -10.221 18.978 1.00 87.94 595 GLN A C 1
ATOM 4784 O O . GLN A 1 595 ? 16.227 -10.156 20.202 1.00 87.94 595 GLN A O 1
ATOM 4789 N N . TYR A 1 596 ? 15.767 -9.350 18.157 1.00 82.19 596 TYR A N 1
ATOM 4790 C CA . TYR A 1 596 ? 14.851 -8.314 18.646 1.00 82.19 596 TYR A CA 1
ATOM 4791 C C . TYR A 1 596 ? 13.560 -8.913 19.220 1.00 82.19 596 TYR A C 1
ATOM 4793 O O . TYR A 1 596 ? 13.056 -8.430 20.234 1.00 82.19 596 TYR A O 1
ATOM 4801 N N . LYS A 1 597 ? 13.056 -10.013 18.649 1.00 81.94 597 LYS A N 1
ATOM 4802 C CA . LYS A 1 597 ? 11.916 -10.764 19.192 1.00 81.94 597 LYS A CA 1
ATOM 4803 C C . LYS A 1 597 ? 12.239 -11.352 20.571 1.00 81.94 597 LYS A C 1
ATOM 4805 O O . LYS A 1 597 ? 11.440 -11.201 21.498 1.00 81.94 597 LYS A O 1
ATOM 4810 N N . LEU A 1 598 ? 13.427 -11.944 20.746 1.00 80.50 598 LEU A N 1
ATOM 4811 C CA . LEU A 1 598 ? 13.916 -12.412 22.052 1.00 80.50 598 LEU A CA 1
ATOM 4812 C C . LEU A 1 598 ? 14.055 -11.249 23.051 1.00 80.50 598 LEU A C 1
ATOM 4814 O O . LEU A 1 598 ? 13.650 -11.381 24.208 1.00 80.50 598 LEU A O 1
ATOM 4818 N N . LEU A 1 599 ? 14.580 -10.101 22.608 1.00 79.44 599 LEU A N 1
ATOM 4819 C CA . LEU A 1 599 ? 14.700 -8.887 23.421 1.00 79.44 599 LEU A CA 1
ATOM 4820 C C . LEU A 1 599 ? 13.336 -8.397 23.921 1.00 79.44 599 LEU A C 1
ATOM 4822 O O . LEU A 1 599 ? 13.149 -8.224 25.125 1.00 79.44 599 LEU A O 1
ATOM 4826 N N . ASN A 1 600 ? 12.364 -8.261 23.020 1.00 79.00 600 ASN A N 1
ATOM 4827 C CA . ASN A 1 600 ? 11.006 -7.830 23.350 1.00 79.00 600 ASN A CA 1
ATOM 4828 C C . ASN A 1 600 ? 10.324 -8.797 24.320 1.00 79.00 600 ASN A C 1
ATOM 4830 O O . ASN A 1 600 ? 9.718 -8.374 25.308 1.00 79.00 600 ASN A O 1
ATOM 4834 N N . LYS A 1 601 ? 10.478 -10.109 24.100 1.00 77.88 601 LYS A N 1
ATOM 4835 C CA . LYS A 1 601 ? 9.967 -11.115 25.033 1.00 77.88 601 LYS A CA 1
ATOM 4836 C C . LYS A 1 601 ? 10.616 -10.970 26.407 1.00 77.88 601 LYS A C 1
ATOM 4838 O O . LYS A 1 601 ? 9.906 -11.019 27.408 1.00 77.88 601 LYS A O 1
ATOM 4843 N N . ARG A 1 602 ? 11.932 -10.750 26.485 1.00 76.88 602 ARG A N 1
ATOM 4844 C CA . ARG A 1 602 ? 12.631 -10.562 27.767 1.00 76.88 602 ARG A CA 1
ATOM 4845 C C . ARG A 1 602 ? 12.137 -9.325 28.516 1.00 76.88 602 ARG A C 1
ATOM 4847 O O . ARG A 1 602 ? 11.930 -9.420 29.720 1.00 76.88 602 ARG A O 1
ATOM 4854 N N . ILE A 1 603 ? 11.886 -8.222 27.808 1.00 75.19 603 ILE A N 1
ATOM 4855 C CA . ILE A 1 603 ? 11.289 -7.004 28.376 1.00 75.19 603 ILE A CA 1
ATOM 4856 C C . ILE A 1 603 ? 9.894 -7.301 28.938 1.00 75.19 603 ILE A C 1
ATOM 4858 O O . ILE A 1 603 ? 9.616 -6.949 30.078 1.00 75.19 603 ILE A O 1
ATOM 4862 N N . SER A 1 604 ? 9.046 -8.022 28.195 1.00 72.62 604 SER A N 1
ATOM 4863 C CA . SER A 1 604 ? 7.686 -8.369 28.652 1.00 72.62 604 SER A CA 1
ATOM 4864 C C . SER A 1 604 ? 7.649 -9.262 29.900 1.00 72.62 604 SER A C 1
ATOM 4866 O O . SER A 1 604 ? 6.640 -9.316 30.596 1.00 72.62 604 SER A O 1
ATOM 4868 N N . LEU A 1 605 ? 8.743 -9.978 30.183 1.00 72.12 605 LEU A N 1
ATOM 4869 C CA . LEU A 1 605 ? 8.880 -10.838 31.359 1.00 72.12 605 LEU A CA 1
ATOM 4870 C C . LEU A 1 605 ? 9.397 -10.084 32.595 1.00 72.12 605 LEU A C 1
ATOM 4872 O O . LEU A 1 605 ? 9.477 -10.683 33.671 1.00 72.12 605 LEU A O 1
ATOM 4876 N N . LEU A 1 606 ? 9.749 -8.797 32.471 1.00 69.06 606 LEU A N 1
ATOM 4877 C CA . LEU A 1 606 ? 10.108 -7.964 33.615 1.00 69.06 606 LEU A CA 1
ATOM 4878 C C . LEU A 1 606 ? 8.873 -7.723 34.485 1.00 69.06 606 LEU A C 1
ATOM 4880 O O . LEU A 1 606 ? 7.971 -6.968 34.134 1.00 69.06 606 LEU A O 1
ATOM 4884 N N . LYS A 1 607 ? 8.858 -8.350 35.659 1.00 63.34 607 LYS A N 1
ATOM 4885 C CA . LYS A 1 607 ? 7.857 -8.098 36.695 1.00 63.34 607 LYS A CA 1
ATOM 4886 C C . LYS A 1 607 ? 8.320 -6.953 37.588 1.00 63.34 607 LYS A C 1
ATOM 4888 O O . LYS A 1 607 ? 8.959 -7.184 38.613 1.00 63.34 607 LYS A O 1
ATOM 4893 N N . LEU A 1 608 ? 8.031 -5.726 37.165 1.00 62.97 608 LEU A N 1
ATOM 4894 C CA . LEU A 1 608 ? 8.389 -4.495 37.887 1.00 62.97 608 LEU A CA 1
ATOM 4895 C C . LEU A 1 608 ? 7.683 -4.377 39.253 1.00 62.97 608 LEU A C 1
ATOM 4897 O O . LEU A 1 608 ? 8.094 -3.596 40.101 1.00 62.97 608 LEU A O 1
ATOM 4901 N N . ASP A 1 609 ? 6.636 -5.170 39.463 1.00 55.66 609 ASP A N 1
ATOM 4902 C CA . ASP A 1 609 ? 5.710 -5.140 40.592 1.00 55.66 609 ASP A CA 1
ATOM 4903 C C . ASP A 1 609 ? 5.934 -6.263 41.627 1.00 55.66 609 ASP A C 1
ATOM 4905 O O . ASP A 1 609 ? 5.334 -6.232 42.699 1.00 55.66 609 ASP A O 1
ATOM 4909 N N . GLN A 1 610 ? 6.777 -7.266 41.336 1.00 50.84 610 GLN A N 1
ATOM 4910 C CA . GLN A 1 610 ? 6.878 -8.499 42.147 1.00 50.84 610 GLN A CA 1
ATOM 4911 C C . GLN A 1 610 ? 8.308 -8.915 42.534 1.00 50.84 610 GLN A C 1
ATOM 4913 O O . GLN A 1 610 ? 8.504 -10.026 43.034 1.00 50.84 610 GLN A O 1
ATOM 4918 N N . VAL A 1 611 ? 9.328 -8.086 42.290 1.00 53.81 611 VAL A N 1
ATOM 4919 C CA . VAL A 1 611 ? 10.741 -8.494 42.413 1.00 53.81 611 VAL A CA 1
ATOM 4920 C C . VAL A 1 611 ? 11.536 -7.534 43.301 1.00 53.81 611 VAL A C 1
ATOM 4922 O O . VAL A 1 611 ? 11.296 -6.333 43.296 1.00 53.81 611 VAL A O 1
ATOM 4925 N N . ASP A 1 612 ? 12.517 -8.076 44.036 1.00 64.69 612 ASP A N 1
ATOM 4926 C CA . ASP A 1 612 ? 13.598 -7.318 44.684 1.00 64.69 612 ASP A CA 1
ATOM 4927 C C . ASP A 1 612 ? 14.203 -6.306 43.693 1.00 64.69 612 ASP A C 1
ATOM 4929 O O . ASP A 1 612 ? 14.736 -6.686 42.643 1.00 64.69 612 ASP A O 1
ATOM 4933 N N . GLU A 1 613 ? 14.112 -5.021 44.031 1.00 63.81 613 GLU A N 1
ATOM 4934 C CA . GLU A 1 613 ? 14.527 -3.872 43.220 1.00 63.81 613 GLU A CA 1
ATOM 4935 C C . GLU A 1 613 ? 15.934 -4.056 42.628 1.00 63.81 613 GLU A C 1
ATOM 4937 O O . GLU A 1 613 ? 16.173 -3.771 41.452 1.00 63.81 613 GLU A O 1
ATOM 4942 N N . ARG A 1 614 ? 16.860 -4.649 43.395 1.00 68.62 614 ARG A N 1
ATOM 4943 C CA . ARG A 1 614 ? 18.233 -4.916 42.932 1.00 68.62 614 ARG A CA 1
ATOM 4944 C C . ARG A 1 614 ? 18.291 -5.909 41.779 1.00 68.62 614 ARG A C 1
ATOM 4946 O O . ARG A 1 614 ? 19.086 -5.740 40.853 1.00 68.62 614 ARG A O 1
ATOM 4953 N N . ARG A 1 615 ? 17.466 -6.954 41.825 1.00 65.06 615 ARG A N 1
ATOM 4954 C CA . ARG A 1 615 ? 17.400 -7.977 40.774 1.00 65.06 615 ARG A CA 1
ATOM 4955 C C . ARG A 1 615 ? 16.729 -7.423 39.520 1.00 65.06 615 ARG A C 1
ATOM 4957 O O . ARG A 1 615 ? 17.161 -7.748 38.418 1.00 65.06 615 ARG A O 1
ATOM 4964 N N . CYS A 1 616 ? 15.730 -6.559 39.687 1.00 65.38 616 CYS A N 1
ATOM 4965 C CA . CYS A 1 616 ? 15.080 -5.876 38.575 1.00 65.38 616 CYS A CA 1
ATOM 4966 C C . CYS A 1 616 ? 16.047 -4.932 37.842 1.00 65.38 616 CYS A C 1
ATOM 4968 O O . CYS A 1 616 ? 16.204 -5.036 36.626 1.00 65.38 616 CYS A O 1
ATOM 4970 N N . LEU A 1 617 ? 16.775 -4.090 38.583 1.00 65.69 617 LEU A N 1
ATOM 4971 C CA . LEU A 1 617 ? 17.793 -3.192 38.025 1.00 65.69 617 LEU A CA 1
ATOM 4972 C C . LEU A 1 617 ? 18.905 -3.955 37.291 1.00 65.69 617 LEU A C 1
ATOM 4974 O O . LEU A 1 617 ? 19.350 -3.533 36.223 1.00 65.69 617 LEU A O 1
ATOM 4978 N N . HIS A 1 618 ? 19.333 -5.100 37.829 1.00 73.94 618 HIS A N 1
ATOM 4979 C CA . HIS A 1 618 ? 20.322 -5.951 37.170 1.00 73.94 618 HIS A CA 1
ATOM 4980 C C . HIS A 1 618 ? 19.823 -6.495 35.820 1.00 73.94 618 HIS A C 1
ATOM 4982 O O . HIS A 1 618 ? 20.541 -6.428 34.823 1.00 73.94 618 HIS A O 1
ATOM 4988 N N . GLU A 1 619 ? 18.588 -7.001 35.762 1.00 67.12 619 GLU A N 1
ATOM 4989 C CA . GLU A 1 619 ? 18.001 -7.524 34.521 1.00 67.12 619 GLU A CA 1
ATOM 4990 C C . GLU A 1 619 ? 17.728 -6.418 33.491 1.00 67.12 619 GLU A C 1
ATOM 4992 O O . GLU A 1 619 ? 17.990 -6.615 32.304 1.00 67.12 619 GLU A O 1
ATOM 4997 N N . MET A 1 620 ? 17.303 -5.228 33.930 1.00 70.31 620 MET A N 1
ATOM 4998 C CA . MET A 1 620 ? 17.194 -4.051 33.060 1.00 70.31 620 MET A CA 1
ATOM 4999 C C . MET A 1 620 ? 18.550 -3.664 32.459 1.00 70.31 620 MET A C 1
ATOM 5001 O O . MET A 1 620 ? 18.635 -3.421 31.257 1.00 70.31 620 MET A O 1
ATOM 5005 N N . GLY A 1 621 ? 19.624 -3.675 33.256 1.00 71.19 621 GLY A N 1
ATOM 5006 C CA . GLY A 1 621 ? 20.980 -3.418 32.766 1.00 71.19 621 GLY A CA 1
ATOM 5007 C C . GLY A 1 621 ? 21.396 -4.384 31.652 1.00 71.19 621 GLY A C 1
ATOM 5008 O O . GLY A 1 621 ? 21.899 -3.950 30.617 1.00 71.19 621 GLY A O 1
ATOM 5009 N N . ARG A 1 622 ? 21.105 -5.683 31.813 1.00 76.69 622 ARG A N 1
ATOM 5010 C CA . ARG A 1 622 ? 21.383 -6.705 30.786 1.00 76.69 622 ARG A CA 1
ATOM 5011 C C . ARG A 1 622 ? 20.578 -6.495 29.502 1.00 76.69 622 ARG A C 1
ATOM 5013 O O . ARG A 1 622 ? 21.104 -6.717 28.414 1.00 76.69 622 ARG A O 1
ATOM 5020 N N . ILE A 1 623 ? 19.318 -6.078 29.617 1.00 75.69 623 ILE A N 1
ATOM 5021 C CA . ILE A 1 623 ? 18.449 -5.762 28.472 1.00 75.69 623 ILE A CA 1
ATOM 5022 C C . ILE A 1 623 ? 18.990 -4.558 27.700 1.00 75.69 623 ILE A C 1
ATOM 5024 O O . ILE A 1 623 ? 19.104 -4.627 26.479 1.00 75.69 623 ILE A O 1
ATOM 5028 N N . VAL A 1 624 ? 19.361 -3.481 28.397 1.00 71.62 624 VAL A N 1
ATOM 5029 C CA . VAL A 1 624 ? 19.911 -2.266 27.773 1.00 71.62 624 VAL A CA 1
ATOM 5030 C C . VAL A 1 624 ? 21.247 -2.555 27.093 1.00 71.62 624 VAL A C 1
ATOM 5032 O O . VAL A 1 624 ? 21.456 -2.147 25.953 1.00 71.62 624 VAL A O 1
ATOM 5035 N N . GLU A 1 625 ? 22.139 -3.301 27.749 1.00 77.06 625 GLU A N 1
ATOM 5036 C CA . GLU A 1 625 ? 23.419 -3.698 27.155 1.00 77.06 625 GLU A CA 1
ATOM 5037 C C . GLU A 1 625 ? 23.211 -4.512 25.871 1.00 77.06 625 GLU A C 1
ATOM 5039 O O . GLU A 1 625 ? 23.889 -4.282 24.868 1.00 77.06 625 GLU A O 1
ATOM 5044 N N . TYR A 1 626 ? 22.245 -5.432 25.878 1.00 80.81 626 TYR A N 1
ATOM 5045 C CA . TYR A 1 626 ? 21.947 -6.247 24.710 1.00 80.81 626 TYR A CA 1
ATOM 5046 C C . TYR A 1 626 ? 21.271 -5.460 23.585 1.00 80.81 626 TYR A C 1
ATOM 5048 O O . TYR A 1 626 ? 21.621 -5.637 22.422 1.00 80.81 626 TYR A O 1
ATOM 5056 N N . HIS A 1 627 ? 20.363 -4.544 23.918 1.00 77.81 627 HIS A N 1
ATOM 5057 C CA . HIS A 1 627 ? 19.772 -3.618 22.955 1.00 77.81 627 HIS A CA 1
ATOM 5058 C C . HIS A 1 627 ? 20.843 -2.771 22.256 1.00 77.81 627 HIS A C 1
ATOM 5060 O O . HIS A 1 627 ? 20.873 -2.697 21.029 1.00 77.81 627 HIS A O 1
ATOM 5066 N N . ASN A 1 628 ? 21.767 -2.193 23.029 1.00 74.25 628 ASN A N 1
ATOM 5067 C CA . ASN A 1 628 ? 22.877 -1.409 22.488 1.00 74.25 628 ASN A CA 1
ATOM 5068 C C . ASN A 1 628 ? 23.802 -2.259 21.611 1.00 74.25 628 ASN A C 1
ATOM 5070 O O . ASN A 1 628 ? 24.295 -1.775 20.600 1.00 74.25 628 ASN A O 1
ATOM 5074 N N . PHE A 1 629 ? 24.012 -3.526 21.975 1.00 81.81 629 PHE A N 1
ATOM 5075 C CA . PHE A 1 629 ? 24.748 -4.477 21.148 1.00 81.81 629 PHE A CA 1
ATOM 5076 C C . PHE A 1 629 ? 24.054 -4.786 19.812 1.00 81.81 629 PHE A C 1
ATOM 5078 O O . PHE A 1 629 ? 24.753 -4.966 18.827 1.00 81.81 629 PHE A O 1
ATOM 5085 N N . LEU A 1 630 ? 22.720 -4.870 19.760 1.00 74.62 630 LEU A N 1
ATOM 5086 C CA . LEU A 1 630 ? 22.005 -5.111 18.499 1.00 74.62 630 LEU A CA 1
ATOM 5087 C C . LEU A 1 630 ? 21.960 -3.870 17.592 1.00 74.62 630 LEU A C 1
ATOM 5089 O O . LEU A 1 630 ? 21.896 -4.018 16.375 1.00 74.62 630 LEU A O 1
ATOM 5093 N N . ASN A 1 631 ? 21.982 -2.668 18.176 1.00 69.94 631 ASN A N 1
ATOM 5094 C CA . ASN A 1 631 ? 21.928 -1.405 17.432 1.00 69.94 631 ASN A CA 1
ATOM 5095 C C . ASN A 1 631 ? 23.289 -0.912 16.911 1.00 69.94 631 ASN A C 1
ATOM 5097 O O . ASN A 1 631 ? 23.307 -0.093 15.991 1.00 69.94 631 ASN A O 1
ATOM 5101 N N . GLY A 1 632 ? 24.393 -1.313 17.547 1.00 57.12 632 GLY A N 1
ATOM 5102 C CA . GLY A 1 632 ? 25.759 -0.907 17.191 1.00 57.12 632 GLY A CA 1
ATOM 5103 C C . GLY A 1 632 ? 26.452 -1.929 16.311 1.00 57.12 632 GLY A C 1
ATOM 5104 O O . GLY A 1 632 ? 27.183 -1.494 15.393 1.00 57.12 632 GLY A O 1
#

InterPro domains:
  IPR004117 Olfactory receptor, insect [PF02949] (460-628)
  IPR008914 Phosphatidylethanolamine-binding protein [PF01161] (40-161)
  IPR008914 Phosphatidylethanolamine-binding protein [PF01161] (203-325)
  IPR035810 Phosphatidylethanolamine-binding protein, eukaryotic [PTHR11362] (12-165)
  IPR035810 Phosphatidylethanolamine-binding protein, eukaryotic [cd00866] (19-164)
  IPR035810 Phosphatidylethanolamine-binding protein, eukaryotic [cd00866] (185-328)
  IPR036610 PEBP-like superfamily [G3DSA:3.90.280.10] (3-173)
  IPR036610 PEBP-like superfamily [G3DSA:3.90.280.10] (174-343)
  IPR036610 PEBP-like superfamily [SSF49777] (7-169)
  IPR036610 PEBP-like superfamily [SSF49777] (183-338)

pLDDT: mean 80.25, std 19.15, range [24.11, 98.31]

Organism: Tenebrio molitor (NCBI:txid7067)

Secondary structure (DSSP, 8-state):
----SSSPTTSSSS--SBPPEEE-TTS-B--TTEE--TTTTSSPPEEE----TTSEEEEEEEETTSSBTTB-TT-SEEEEEEEEEETTBGGGSEEEE------PPTTS-PEEEEEEEEEESS-----PPPB-TT--TTTSS--HHHHHHHTT--SEEEEEEEEE---S-S-TTT-TT-TT-BPEEE-TTSPBPPTTEE--TTTTSSPPEEE----TTSEEEEEEEESSSSBTTB-TTPPEEEEEEEEEETTBGGGSEEEE------PPTTS--EEEEEEEEEESSS---TTSPPB-TT--TTTSS--HHHHHHHHT--SEEEEEEEEE---HHHHHHHHHHTTTS-TTTHHHHHHHHTTS--------THHHHHHHHTSS--------PPP----S---GGGS-HHHHHHHHHHHHHHHHTT--TTS---HHHHHHHHHHHHHHHHHHHHHHHHS---HHHHHHHHHHHHHHHHHHHHHHHHHHTHHHHHHHHHHGGGPPPSTTS-HHHHHHHHHHHHHHHHHHHHHHHHHHHHHHHHHHHHHHSS--SS--PPPTTS-HHHHHHHHHHHHHHHHHHHHHHHHHHHHHHHHHHHHHHHHHHHHHT--TTSS-HHHHHHHHHHHHHHHHHHH-

Radius of gyration: 33.99 Å; chains: 1; bounding box: 88×66×82 Å

Sequence (632 aa):
MEGTDTVPSGTLDEAPSSKITITYPSGKTVEFGKELTPTDVKDEPQVSWEADPAKYYTLLMFDPDAPSRQDPKFADVKHWLVVNILGCDVKSGEVIAEYAGSGPPQGTGLHRYIFLVFEQKDRMEFDEPKSEKGSRANRVSWSMRGFMKKNNLRKAFAGNYYVAQWDAAAPADIVDEILASKIIITYPNGKTVEFGQELTPTDVQDEPQVSWEADPAKYYTLVMFDPDAPTREDPKLADVKHWLVVNILGCDVKSGEVIAEYVGSLTPKGNGLHRYIFLVFEQKGKMAFGDEPKCVKLSRANRIGWSTREFIKKNNLGKVFAGNYYLAQWDESVDERRKHVWCQEEETVCFFLFVTKMRQSEVTREVSFPDLIKVHEQQGSIRLIIKNPPPVSPTRRPSLLNMHPYYKSPVKFLLQLFSIIGLNPMKRTLLPLVLFDLLSIFATLVLIAMQFRYNVTTMKLFADTVESLSTTTHILIKLLTLLIKKNDIRELFKQMTRFWEVEQFDSKFQRECFGELELLGYLTKTYVGFCVPAILFFVCRPFLMDDLAIICYVPQFIPRAVFAVYNSLLFANIAFAVVSFDTFACTMIVLLHLQYKLLNKRISLLKLDQVDERRCLHEMGRIVEYHNFLNG